Protein AF-B8GM78-F1 (afdb_monomer)

pLDDT: mean 81.54, std 16.14, range [20.66, 97.19]

Organism: Thioalkalivibrio sulfidiphilus (strain HL-EbGR7) (NCBI:txid396588)

Solvent-accessible surface area (backbone atoms only — not comparable to full-atom values): 23289 Å² total; per-residue (Å²): 136,86,72,59,73,59,55,60,40,28,54,51,24,25,51,48,14,24,54,49,11,25,42,33,56,34,31,63,69,36,72,43,54,26,54,45,33,38,76,78,68,68,39,57,59,59,41,52,28,52,50,49,24,26,32,53,29,24,50,53,53,48,53,35,43,76,69,72,62,51,51,58,71,76,54,80,70,64,8,22,26,25,58,45,43,55,56,23,52,53,44,28,53,53,9,21,60,42,27,48,26,33,82,63,40,25,39,24,38,31,28,29,29,37,45,51,25,46,41,13,47,53,16,22,23,52,14,26,36,55,36,39,76,53,35,68,62,52,34,44,50,32,46,66,40,49,78,45,70,64,41,30,47,34,60,74,70,73,41,65,53,63,77,57,48,49,57,52,28,49,53,47,47,54,54,48,53,52,34,50,78,69,51,60,71,65,74,90,76,83,57,85,82,56,42,57,47,52,58,40,21,54,53,51,30,50,48,33,51,52,36,26,68,61,58,28,36,51,57,64,60,54,61,46,33,21,16,51,26,35,43,59,43,37,77,78,42,47,68,60,49,72,70,30,67,48,36,72,36,66,71,40,76,49,57,36,67,86,45,99,56,73,44,49,20,45,29,23,60,65,92,34,50,45,45,39,41,18,50,33,22,54,51,14,17,21,50,16,6,26,54,45,22,53,76,70,69,64,50,48,83,48,78,83,58,64,69,67,54,48,53,34,8,25,53,11,10,21,40,28,19,24,21,31,57,68,25,64,41,48,70,56,28,43,51,63,37,32,51,32,65,39,47,66,36,48,40,77,51,91,80,89,81,86,91,90,87,90,88,87,85,87,87,82,91,81,90,89,89,90,79,87,69,53,80,49,95,60,37,43,41,42,79,44,54,70,46,52,56,65,52,49,46,54,53,52,52,49,52,44,68,74,42,42,67,44,19,49,71,68,67,28,37,42,37,37,34,32,55,46,71,64,50,68,49,54,40,41,58,54,38,42,78,71,57,28,42,59,49,80,44,84,47,100,85,36,36,39,36,39,37,37,34,54,127

Foldseek 3Di:
DDDPLLVLLQVLLLQLLLVLLQLCLQAVLFPLCCVCCCPPQVQNQSVLLLLLLLLLLLVLLVVCVVVVNQPPPPFAQFWFDFPLQVVLVVLLSLLCQLQLGFPLRLLLVVLLQFVSSVLLLVLLLQLLQVLLVCVVVLQQRRAQRTDGGFDFPCVVVVHDLCVPSVVVSVVSVVVSVVCVVVVSNDDDAPDPSHDRSNVSSVSLSVSQSSCCNSFVAGDFAQLVSLLVSQQVCCVPCVVVSVPGPQQVDWSDWDATSPHPDIFIHGSHNDCGPSVSNHVSSSVSSSNSSNVSSVVRVLRDNDDPDDPSSSVSSSNSSSSNNNSCVSFVGTCRRCSNGVVSSRRVHGDHDDDDDDDDDDDDDDDDDDDDDDDDFDDDQQETEAEQESPRPPVLQVVLVVVCVVCVVCQQVSSHKYKYHYQHSVCQRSNQVSVVVVQWHWDWDADSNHIIIIIHHDD

Structure (mmCIF, N/CA/C/O backbone):
data_AF-B8GM78-F1
#
_entry.id   AF-B8GM78-F1
#
loop_
_atom_site.group_PDB
_atom_site.id
_atom_site.type_symbol
_atom_site.label_atom_id
_atom_site.label_alt_id
_atom_site.label_comp_id
_atom_site.label_asym_id
_atom_site.label_entity_id
_atom_site.label_seq_id
_atom_site.pdbx_PDB_ins_code
_atom_site.Cartn_x
_atom_site.Cartn_y
_atom_site.Cartn_z
_atom_site.occupancy
_atom_site.B_iso_or_equiv
_atom_site.auth_seq_id
_atom_site.auth_comp_id
_atom_site.auth_asym_id
_atom_site.auth_atom_id
_atom_site.pdbx_PDB_model_num
ATOM 1 N N . MET A 1 1 ? 16.092 -29.035 -18.892 1.00 34.69 1 MET A N 1
ATOM 2 C CA . MET A 1 1 ? 14.655 -28.752 -18.696 1.00 34.69 1 MET A CA 1
ATOM 3 C C . MET A 1 1 ? 14.531 -27.246 -18.551 1.00 34.69 1 MET A C 1
ATOM 5 O O . MET A 1 1 ? 14.765 -26.731 -17.471 1.00 34.69 1 MET A O 1
ATOM 9 N N . GLY A 1 2 ? 14.360 -26.541 -19.673 1.00 44.31 2 GLY A N 1
ATOM 10 C CA . GLY A 1 2 ? 14.314 -25.080 -19.695 1.00 44.31 2 GLY A CA 1
ATOM 11 C C . GLY A 1 2 ? 12.908 -24.609 -19.368 1.00 44.31 2 GLY A C 1
ATOM 12 O O . GLY A 1 2 ? 12.060 -24.566 -20.255 1.00 44.31 2 GLY A O 1
ATOM 13 N N . GLU A 1 3 ? 12.642 -24.304 -18.101 1.00 55.88 3 GLU A N 1
ATOM 14 C CA . GLU A 1 3 ? 11.469 -23.499 -17.778 1.00 55.88 3 GLU A CA 1
ATOM 15 C C . GLU A 1 3 ? 11.684 -22.097 -18.354 1.00 55.88 3 GLU A C 1
ATOM 17 O O . GLU A 1 3 ? 12.747 -21.499 -18.181 1.00 55.88 3 GLU A O 1
ATOM 22 N N . SER A 1 4 ? 10.688 -21.581 -19.078 1.00 72.31 4 SER A N 1
ATOM 23 C CA . SER A 1 4 ? 10.696 -20.188 -19.531 1.00 72.31 4 SER A CA 1
ATOM 24 C C . SER A 1 4 ? 10.933 -19.281 -18.316 1.00 72.31 4 SER A C 1
ATOM 26 O O . SER A 1 4 ? 10.250 -19.486 -17.305 1.00 72.31 4 SER A O 1
ATOM 28 N N . PRO A 1 5 ? 11.835 -18.280 -18.384 1.00 75.88 5 PRO A N 1
ATOM 29 C CA . PRO A 1 5 ? 12.189 -17.442 -17.235 1.00 75.88 5 PRO A CA 1
ATOM 30 C C . PRO A 1 5 ? 10.976 -16.738 -16.607 1.00 75.88 5 PRO A C 1
ATOM 32 O O . PRO A 1 5 ? 10.961 -16.430 -15.417 1.00 75.88 5 PRO A O 1
ATOM 35 N N . TYR A 1 6 ? 9.912 -16.557 -17.387 1.00 83.38 6 TYR A N 1
ATOM 36 C CA . TYR A 1 6 ? 8.635 -16.023 -16.933 1.00 83.38 6 TYR A CA 1
ATOM 37 C C . TYR A 1 6 ? 7.890 -16.935 -15.949 1.00 83.38 6 TYR A C 1
ATOM 39 O O . TYR A 1 6 ? 7.186 -16.425 -15.085 1.00 83.38 6 TYR A O 1
ATOM 47 N N . THR A 1 7 ? 8.038 -18.260 -16.035 1.00 87.56 7 THR A N 1
ATOM 48 C CA . THR A 1 7 ? 7.315 -19.213 -15.170 1.00 87.56 7 THR A CA 1
ATOM 49 C C . THR A 1 7 ? 7.733 -19.046 -13.717 1.00 87.56 7 THR A C 1
ATOM 51 O O . THR A 1 7 ? 6.882 -18.863 -12.846 1.00 87.56 7 THR A O 1
ATOM 54 N N . LEU A 1 8 ? 9.046 -19.023 -13.470 1.00 88.25 8 LEU A N 1
ATOM 55 C CA . LEU A 1 8 ? 9.602 -18.806 -12.139 1.00 88.25 8 LEU A CA 1
ATOM 56 C C . LEU A 1 8 ? 9.163 -17.448 -11.580 1.00 88.25 8 LEU A C 1
ATOM 58 O O . LEU A 1 8 ? 8.665 -17.384 -10.461 1.00 88.25 8 LEU A O 1
ATOM 62 N N . ILE A 1 9 ? 9.256 -16.383 -12.387 1.00 89.25 9 ILE A N 1
ATOM 63 C CA . ILE A 1 9 ? 8.797 -15.039 -12.004 1.00 89.25 9 ILE A CA 1
ATOM 64 C C . ILE A 1 9 ? 7.323 -15.058 -11.593 1.00 89.25 9 ILE A C 1
ATOM 66 O O . ILE A 1 9 ? 6.982 -14.554 -10.527 1.00 89.25 9 ILE A O 1
ATOM 70 N N . ILE A 1 10 ? 6.453 -15.657 -12.407 1.00 92.44 10 ILE A N 1
ATOM 71 C CA . ILE A 1 10 ? 5.008 -15.693 -12.160 1.00 92.44 10 ILE A CA 1
ATOM 72 C C . ILE A 1 10 ? 4.699 -16.440 -10.861 1.00 92.44 10 ILE A C 1
ATOM 74 O O . ILE A 1 10 ? 3.950 -15.929 -10.025 1.00 92.44 10 ILE A O 1
ATOM 78 N N . VAL A 1 11 ? 5.281 -17.628 -10.672 1.00 93.56 11 VAL A N 1
ATOM 79 C CA . VAL A 1 11 ? 5.050 -18.457 -9.480 1.00 93.56 11 VAL A CA 1
ATOM 80 C C . VAL A 1 11 ? 5.570 -17.752 -8.232 1.00 93.56 11 VAL A C 1
ATOM 82 O O . VAL A 1 11 ? 4.841 -17.630 -7.247 1.00 93.56 11 VAL A O 1
ATOM 85 N N . THR A 1 12 ? 6.796 -17.229 -8.273 1.00 92.56 12 THR A N 1
ATOM 86 C CA . THR A 1 12 ? 7.387 -16.507 -7.145 1.00 92.56 12 THR A CA 1
ATOM 87 C C . THR A 1 12 ? 6.581 -15.254 -6.806 1.00 92.56 12 THR A C 1
ATOM 89 O O . THR A 1 12 ? 6.232 -15.064 -5.642 1.00 92.56 12 THR A O 1
ATOM 92 N N . SER A 1 13 ? 6.198 -14.442 -7.795 1.00 93.75 13 SER A N 1
ATOM 93 C CA . SER A 1 13 ? 5.347 -13.265 -7.585 1.00 93.75 13 SER A CA 1
ATOM 94 C C . SER A 1 13 ? 3.985 -13.618 -6.989 1.00 93.75 13 SER A C 1
ATOM 96 O O . SER A 1 13 ? 3.521 -12.927 -6.082 1.00 93.75 13 SER A O 1
ATOM 98 N N . ALA A 1 14 ? 3.349 -14.697 -7.456 1.00 96.00 14 ALA A N 1
ATOM 99 C CA . ALA A 1 14 ? 2.068 -15.157 -6.925 1.00 96.00 14 ALA A CA 1
ATOM 100 C C . ALA A 1 14 ? 2.178 -15.579 -5.454 1.00 96.00 14 ALA A C 1
ATOM 102 O O . ALA A 1 14 ? 1.364 -15.161 -4.627 1.00 96.00 14 ALA A O 1
ATOM 103 N N . VAL A 1 15 ? 3.205 -16.367 -5.113 1.00 96.44 15 VAL A N 1
ATOM 104 C CA . VAL A 1 15 ? 3.453 -16.829 -3.740 1.00 96.44 15 VAL A CA 1
ATOM 105 C C . VAL A 1 15 ? 3.772 -15.652 -2.823 1.00 96.44 15 VAL A C 1
ATOM 107 O O . VAL A 1 15 ? 3.171 -15.535 -1.753 1.00 96.44 15 VAL A O 1
ATOM 110 N N . ILE A 1 16 ? 4.659 -14.746 -3.249 1.00 95.94 16 ILE A N 1
ATOM 111 C CA . ILE A 1 16 ? 4.979 -13.544 -2.476 1.00 95.94 16 ILE A CA 1
ATOM 112 C C . ILE A 1 16 ? 3.717 -12.712 -2.252 1.00 95.94 16 ILE A C 1
ATOM 114 O O . ILE A 1 16 ? 3.461 -12.303 -1.122 1.00 95.94 16 ILE A O 1
ATOM 118 N N . GLY A 1 17 ? 2.897 -12.511 -3.287 1.00 96.00 17 GLY A N 1
ATOM 119 C CA . GLY A 1 17 ? 1.632 -11.792 -3.172 1.00 96.00 17 GLY A CA 1
ATOM 120 C C . GLY A 1 17 ? 0.673 -12.429 -2.179 1.00 96.00 17 GLY A C 1
ATOM 121 O O . GLY A 1 17 ? 0.129 -11.726 -1.331 1.00 96.00 17 GLY A O 1
ATOM 122 N N . LEU A 1 18 ? 0.506 -13.752 -2.232 1.00 97.19 18 LEU A N 1
ATOM 123 C CA . LEU A 1 18 ? -0.378 -14.494 -1.332 1.00 97.19 18 LEU A CA 1
ATOM 124 C C . LEU A 1 18 ? 0.039 -14.319 0.131 1.00 97.19 18 LEU A C 1
ATOM 126 O O . LEU A 1 18 ? -0.786 -13.952 0.972 1.00 97.19 18 LEU A O 1
ATOM 130 N N . VAL A 1 19 ? 1.324 -14.514 0.434 1.00 96.75 19 VAL A N 1
ATOM 131 C CA . VAL A 1 19 ? 1.848 -14.350 1.798 1.00 96.75 19 VAL A CA 1
ATOM 132 C C . VAL A 1 19 ? 1.760 -12.887 2.239 1.00 96.75 19 VAL A C 1
ATOM 134 O O . VAL A 1 19 ? 1.291 -12.601 3.342 1.00 96.75 19 VAL A O 1
ATOM 137 N N . ALA A 1 20 ? 2.147 -11.950 1.370 1.00 95.38 20 ALA A N 1
ATOM 138 C CA . ALA A 1 20 ? 2.092 -10.516 1.631 1.00 95.38 20 ALA A CA 1
ATOM 139 C C . ALA A 1 20 ? 0.663 -10.053 1.955 1.00 95.38 20 ALA A C 1
ATOM 141 O O . ALA A 1 20 ? 0.442 -9.422 2.987 1.00 95.38 20 ALA A O 1
ATOM 142 N N . GLY A 1 21 ? -0.320 -10.412 1.124 1.00 94.94 21 GLY A N 1
ATOM 143 C CA . GLY A 1 21 ? -1.729 -10.077 1.332 1.00 94.94 21 GLY A CA 1
ATOM 144 C C . GLY A 1 21 ? -2.296 -10.672 2.618 1.00 94.94 21 GLY A C 1
ATOM 145 O O . GLY A 1 21 ? -2.968 -9.972 3.380 1.00 94.94 21 GLY A O 1
ATOM 146 N N . PHE A 1 22 ? -1.968 -11.935 2.911 1.00 95.50 22 PHE A N 1
ATOM 147 C CA . PHE A 1 22 ? -2.401 -12.606 4.136 1.00 95.50 22 PHE A CA 1
ATOM 148 C C . PHE A 1 22 ? -1.883 -11.894 5.393 1.00 95.50 22 PHE A C 1
ATOM 150 O O . PHE A 1 22 ? -2.657 -11.597 6.311 1.00 95.50 22 PHE A O 1
ATOM 157 N N . VAL A 1 23 ? -0.581 -11.592 5.421 1.00 95.00 23 VAL A N 1
ATOM 158 C CA . VAL A 1 23 ? 0.096 -10.946 6.553 1.00 95.00 23 VAL A CA 1
ATOM 159 C C . VAL A 1 23 ? -0.364 -9.500 6.717 1.00 95.00 23 VAL A C 1
ATOM 161 O O . VAL A 1 23 ? -0.647 -9.088 7.843 1.00 95.00 23 VAL A O 1
ATOM 164 N N . MET A 1 24 ? -0.501 -8.738 5.627 1.00 92.94 24 MET A N 1
ATOM 165 C CA . MET A 1 24 ? -0.981 -7.351 5.678 1.00 92.94 24 MET A CA 1
ATOM 166 C C . MET A 1 24 ? -2.400 -7.259 6.226 1.00 92.94 24 MET A C 1
ATOM 168 O O . MET A 1 24 ? -2.649 -6.417 7.087 1.00 92.94 24 MET A O 1
ATOM 172 N N . HIS A 1 25 ? -3.299 -8.153 5.801 1.00 92.12 25 HIS A N 1
ATOM 173 C CA . HIS A 1 25 ? -4.644 -8.236 6.366 1.00 92.12 25 HIS A CA 1
ATOM 174 C C . HIS A 1 25 ? -4.598 -8.569 7.868 1.00 92.12 25 HIS A C 1
ATOM 176 O O . HIS A 1 25 ? -5.208 -7.879 8.678 1.00 92.12 25 HIS A O 1
ATOM 182 N N . ARG A 1 26 ? -3.807 -9.574 8.283 1.00 90.50 26 ARG A N 1
ATOM 183 C CA . ARG A 1 26 ? -3.721 -9.992 9.698 1.00 90.50 26 ARG A CA 1
ATOM 184 C C . ARG A 1 26 ? -2.990 -9.027 10.625 1.00 90.50 26 ARG A C 1
ATOM 186 O O . ARG A 1 26 ? -3.126 -9.171 11.842 1.00 90.50 26 ARG A O 1
ATOM 193 N N . SER A 1 27 ? -2.254 -8.055 10.112 1.00 89.38 27 SER A N 1
ATOM 194 C CA . SER A 1 27 ? -1.525 -7.064 10.917 1.00 89.38 27 SER A CA 1
ATOM 195 C C . SER A 1 27 ? -2.021 -5.629 10.722 1.00 89.38 27 SER A C 1
ATOM 197 O O . SER A 1 27 ? -1.499 -4.724 11.365 1.00 89.38 27 SER A O 1
ATOM 199 N N . ASP A 1 28 ? -3.028 -5.416 9.865 1.00 86.56 28 ASP A N 1
ATOM 200 C CA . ASP A 1 28 ? -3.489 -4.095 9.419 1.00 86.56 28 ASP A CA 1
ATOM 201 C C . ASP A 1 28 ? -2.343 -3.199 8.927 1.00 86.56 28 ASP A C 1
ATOM 203 O O . ASP A 1 28 ? -2.339 -1.985 9.158 1.00 86.56 28 ASP A O 1
ATOM 207 N N . PHE A 1 29 ? -1.351 -3.793 8.255 1.00 87.94 29 PHE A N 1
ATOM 208 C CA . PHE A 1 29 ? -0.128 -3.104 7.846 1.00 87.94 29 PHE A CA 1
ATOM 209 C C . PHE A 1 29 ? -0.420 -2.098 6.724 1.00 87.94 29 PHE A C 1
ATOM 211 O O . PHE A 1 29 ? -0.307 -2.382 5.532 1.00 87.94 29 PHE A O 1
ATOM 218 N N . CYS A 1 30 ? -0.853 -0.899 7.112 1.00 87.06 30 CYS A N 1
ATOM 219 C CA . CYS A 1 30 ? -1.322 0.141 6.210 1.00 87.06 30 CYS A CA 1
ATOM 220 C C . CYS A 1 30 ? -0.469 1.399 6.338 1.00 87.06 30 CYS A C 1
ATOM 222 O O . CYS A 1 30 ? -0.486 2.076 7.365 1.00 87.06 30 CYS A O 1
ATOM 224 N N . VAL A 1 31 ? 0.201 1.773 5.250 1.00 86.56 31 VAL A N 1
ATOM 225 C CA . VAL A 1 31 ? 1.035 2.982 5.216 1.00 86.56 31 VAL A CA 1
ATOM 226 C C . VAL A 1 31 ? 0.207 4.254 5.422 1.00 86.56 31 VAL A C 1
ATOM 228 O O . VAL A 1 31 ? 0.633 5.160 6.131 1.00 86.56 31 VAL A O 1
ATOM 231 N N . THR A 1 32 ? -1.015 4.310 4.888 1.00 84.25 32 THR A N 1
ATOM 232 C CA . THR A 1 32 ? -1.919 5.447 5.131 1.00 84.25 32 THR A CA 1
ATOM 233 C C . THR A 1 32 ? -2.248 5.596 6.613 1.00 84.25 32 THR A C 1
ATOM 235 O O . THR A 1 32 ? -2.265 6.714 7.116 1.00 84.25 32 THR A O 1
ATOM 238 N N . ALA A 1 33 ? -2.461 4.482 7.324 1.00 82.12 33 ALA A N 1
ATOM 239 C CA . ALA A 1 33 ? -2.701 4.513 8.763 1.00 82.12 33 ALA A CA 1
ATOM 240 C C . ALA A 1 33 ? -1.470 5.022 9.524 1.00 82.12 33 ALA A C 1
ATOM 242 O O . ALA A 1 33 ? -1.618 5.869 10.392 1.00 82.12 33 ALA A O 1
ATOM 243 N N . MET A 1 34 ? -0.259 4.602 9.136 1.00 87.62 34 MET A N 1
ATOM 244 C CA . MET A 1 34 ? 0.994 5.058 9.761 1.00 87.62 34 MET A CA 1
ATOM 245 C C . MET A 1 34 ? 1.139 6.584 9.750 1.00 87.62 34 MET A C 1
ATOM 247 O O . MET A 1 34 ? 1.439 7.178 10.784 1.00 87.62 34 MET A O 1
ATOM 251 N N . PHE A 1 35 ? 0.918 7.221 8.596 1.00 84.12 35 PHE A N 1
ATOM 252 C CA . PHE A 1 35 ? 1.033 8.677 8.477 1.00 84.12 35 PHE A CA 1
ATOM 253 C C . PHE A 1 35 ? -0.163 9.406 9.090 1.00 84.12 35 PHE A C 1
ATOM 255 O O . PHE A 1 35 ? 0.023 10.395 9.796 1.00 84.12 35 PHE A O 1
ATOM 262 N N . ARG A 1 36 ? -1.387 8.909 8.882 1.00 82.25 36 ARG A N 1
ATOM 263 C CA . ARG A 1 36 ? -2.587 9.471 9.513 1.00 82.25 36 ARG A CA 1
ATOM 264 C C . ARG A 1 36 ? -2.452 9.482 11.034 1.00 82.25 36 ARG A C 1
ATOM 266 O O . ARG A 1 36 ? -2.683 10.518 11.643 1.00 82.25 36 ARG A O 1
ATOM 273 N N . ASP A 1 37 ? -2.095 8.355 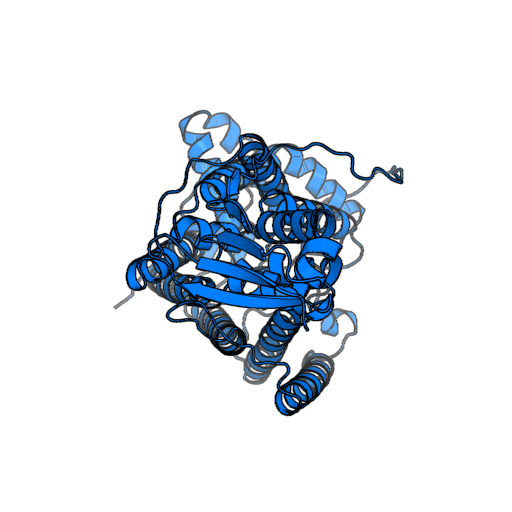11.641 1.00 81.94 37 ASP A N 1
ATOM 274 C CA . ASP A 1 37 ? -2.033 8.211 13.098 1.00 81.94 37 ASP A CA 1
ATOM 275 C C . ASP A 1 37 ? -0.938 9.104 13.698 1.00 81.94 37 ASP A C 1
ATOM 277 O O . ASP A 1 37 ? -1.138 9.688 14.765 1.00 81.94 37 ASP A O 1
ATOM 281 N N . LEU A 1 38 ? 0.169 9.304 12.972 1.00 85.19 38 LEU A N 1
ATOM 282 C CA . LEU A 1 38 ? 1.215 10.257 13.336 1.00 85.19 38 LEU A CA 1
ATOM 283 C C . LEU A 1 38 ? 0.704 11.707 13.347 1.00 85.19 38 LEU A C 1
ATOM 285 O O . LEU A 1 38 ? 0.937 12.414 14.323 1.00 85.19 38 LEU A O 1
ATOM 289 N N . PHE A 1 39 ? 0.032 12.157 12.285 1.00 81.56 39 PHE A N 1
ATOM 290 C CA . PHE A 1 39 ? -0.371 13.563 12.151 1.00 81.56 39 PHE A CA 1
ATOM 291 C C . PHE A 1 39 ? -1.659 13.909 12.907 1.00 81.56 39 PHE A C 1
ATOM 293 O O . PHE A 1 39 ? -1.767 15.003 13.451 1.00 81.56 39 PHE A O 1
ATOM 300 N N . LEU A 1 40 ? -2.630 12.994 12.954 1.00 76.44 40 LEU A N 1
ATOM 301 C CA . LEU A 1 40 ? -3.958 13.244 13.521 1.00 76.44 40 LEU A CA 1
ATOM 302 C C . LEU A 1 40 ? -4.044 12.908 15.017 1.00 76.44 40 LEU A C 1
ATOM 304 O O . LEU A 1 40 ? -4.724 13.608 15.758 1.00 76.44 40 LEU A O 1
ATOM 308 N N . VAL A 1 41 ? -3.373 11.840 15.465 1.00 76.69 41 VAL A N 1
ATOM 309 C CA . VAL A 1 41 ? -3.503 11.289 16.837 1.00 76.69 41 VAL A CA 1
ATOM 310 C C . VAL A 1 41 ? -2.169 11.326 17.602 1.00 76.69 41 VAL A C 1
ATOM 312 O O . VAL A 1 41 ? -2.099 10.959 18.783 1.00 76.69 41 VAL A O 1
ATOM 315 N N . ASN A 1 42 ? -1.084 11.753 16.941 1.00 82.75 42 ASN A N 1
ATOM 316 C CA . ASN A 1 42 ? 0.289 11.684 17.448 1.00 82.75 42 ASN A CA 1
ATOM 317 C C . ASN A 1 42 ? 0.616 10.288 18.008 1.00 82.75 42 ASN A C 1
ATOM 319 O O . ASN A 1 42 ? 1.158 10.122 19.106 1.00 82.75 42 ASN A O 1
ATOM 323 N N . ASP A 1 43 ? 0.207 9.253 17.278 1.00 82.69 43 ASP A N 1
ATOM 324 C CA . ASP A 1 43 ? 0.503 7.866 17.590 1.00 82.69 43 ASP A CA 1
ATOM 325 C C . ASP A 1 43 ? 1.576 7.320 16.645 1.00 82.69 43 ASP A C 1
ATOM 327 O O . ASP A 1 43 ? 1.416 7.254 15.430 1.00 82.69 43 ASP A O 1
ATOM 331 N N . ARG A 1 44 ? 2.707 6.926 17.233 1.00 88.88 44 ARG A N 1
ATOM 332 C CA . ARG A 1 44 ? 3.914 6.508 16.513 1.00 88.88 44 ARG A CA 1
ATOM 333 C C . ARG A 1 44 ? 4.050 4.992 16.416 1.00 88.88 44 ARG A C 1
ATOM 335 O O . ARG A 1 44 ? 5.066 4.515 15.921 1.00 88.88 44 ARG A O 1
ATOM 342 N N . PHE A 1 45 ? 3.080 4.224 16.912 1.00 88.94 45 PHE A N 1
ATOM 343 C CA . PHE A 1 45 ? 3.189 2.768 16.983 1.00 88.94 45 PHE A CA 1
ATOM 344 C C . PHE A 1 45 ? 3.397 2.121 15.610 1.00 88.94 45 PHE A C 1
ATOM 346 O O . PHE A 1 45 ? 4.407 1.451 15.414 1.00 88.94 45 PHE A O 1
ATOM 353 N N . LEU A 1 46 ? 2.512 2.373 14.638 1.00 87.81 46 LEU A N 1
ATOM 354 C CA . LEU A 1 46 ? 2.652 1.804 13.291 1.00 87.81 46 LEU A CA 1
ATOM 355 C C . LEU A 1 46 ? 3.873 2.373 12.549 1.00 87.81 46 LEU A C 1
ATOM 357 O O . LEU A 1 46 ? 4.521 1.652 11.793 1.00 87.81 46 LEU A O 1
ATOM 361 N N . LEU A 1 47 ? 4.240 3.634 12.809 1.00 90.25 47 LEU A N 1
ATOM 362 C CA . LEU A 1 47 ? 5.442 4.249 12.238 1.00 90.25 47 LEU A CA 1
ATOM 363 C C . LEU A 1 47 ? 6.722 3.517 12.671 1.00 90.25 47 LEU A C 1
ATOM 365 O O . LEU A 1 47 ? 7.600 3.292 11.845 1.00 90.25 47 LEU A O 1
ATOM 369 N N . ARG A 1 48 ? 6.825 3.081 13.935 1.00 92.50 48 ARG A N 1
ATOM 370 C CA . ARG A 1 48 ? 7.967 2.271 14.408 1.00 92.50 48 ARG A CA 1
ATOM 371 C C . ARG A 1 48 ? 8.095 0.956 13.634 1.00 92.50 48 ARG A C 1
ATOM 373 O O . ARG A 1 48 ? 9.210 0.502 13.405 1.00 92.50 48 ARG A O 1
ATOM 380 N N . MET A 1 49 ? 6.980 0.375 13.191 1.00 92.88 49 MET A N 1
ATOM 381 C CA . MET A 1 49 ? 6.976 -0.860 12.394 1.00 92.88 49 MET A CA 1
ATOM 382 C C . MET A 1 49 ? 7.455 -0.619 10.968 1.00 92.88 49 MET A C 1
ATOM 384 O O . MET A 1 49 ? 8.162 -1.453 10.411 1.00 92.88 49 MET A O 1
ATOM 388 N N . LEU A 1 50 ? 7.125 0.543 10.397 1.00 91.44 50 LEU A N 1
ATOM 389 C CA . LEU A 1 50 ? 7.703 0.982 9.130 1.00 91.44 50 LEU A CA 1
ATOM 390 C C . LEU A 1 50 ? 9.215 1.195 9.257 1.00 91.44 50 LEU A C 1
ATOM 392 O O . LEU A 1 50 ? 9.961 0.743 8.399 1.00 91.44 50 LEU A O 1
ATOM 396 N N . VAL A 1 51 ? 9.677 1.827 10.342 1.00 92.88 51 VAL A N 1
ATOM 397 C CA . VAL A 1 51 ? 11.116 1.993 10.610 1.00 92.88 51 VAL A CA 1
ATOM 398 C C . VAL A 1 51 ? 11.804 0.634 10.750 1.00 92.88 51 VAL A C 1
ATOM 400 O O . VAL A 1 51 ? 12.863 0.440 10.166 1.00 92.88 51 VAL A O 1
ATOM 403 N N . LEU A 1 52 ? 11.193 -0.328 11.451 1.00 93.88 52 LEU A N 1
ATOM 404 C CA . LEU A 1 52 ? 11.708 -1.698 11.550 1.00 93.88 52 LEU A CA 1
ATOM 405 C C . LEU A 1 52 ? 11.846 -2.358 10.174 1.00 93.88 52 LEU A C 1
ATOM 407 O O . LEU A 1 52 ? 12.909 -2.885 9.859 1.00 93.88 52 LEU A O 1
ATOM 411 N N . LEU A 1 53 ? 10.802 -2.289 9.346 1.00 94.00 53 LEU A N 1
ATOM 412 C CA . LEU A 1 53 ? 10.818 -2.807 7.979 1.00 94.00 53 LEU A CA 1
ATOM 413 C C . LEU A 1 53 ? 11.964 -2.198 7.155 1.00 94.00 53 LEU A C 1
ATOM 415 O O . LEU A 1 53 ? 12.706 -2.928 6.498 1.00 94.00 53 LEU A O 1
ATOM 419 N N . VAL A 1 54 ? 12.120 -0.871 7.213 1.00 92.62 54 VAL A N 1
ATOM 420 C CA . VAL A 1 54 ? 13.167 -0.136 6.490 1.00 92.62 54 VAL A CA 1
ATOM 421 C C . VAL A 1 54 ? 14.552 -0.553 6.973 1.00 92.62 54 VAL A C 1
ATOM 423 O O . VAL A 1 54 ? 15.375 -0.939 6.154 1.00 92.62 54 VAL A O 1
ATOM 426 N N . VAL A 1 55 ? 14.805 -0.535 8.284 1.00 93.94 55 VAL A N 1
ATOM 427 C CA . VAL A 1 55 ? 16.118 -0.863 8.868 1.00 93.94 55 VAL A CA 1
ATOM 428 C C . VAL A 1 55 ? 16.532 -2.297 8.541 1.00 93.94 55 VAL A C 1
ATOM 430 O O . VAL A 1 55 ? 17.677 -2.538 8.165 1.00 93.94 55 VAL A O 1
ATOM 433 N N . VAL A 1 56 ? 15.607 -3.255 8.634 1.00 93.69 56 VAL A N 1
ATOM 434 C CA . VAL A 1 56 ? 15.891 -4.656 8.289 1.00 93.69 56 VAL A CA 1
ATOM 435 C C . VAL A 1 56 ? 16.186 -4.798 6.796 1.00 93.69 56 VAL A C 1
ATOM 437 O O . VAL A 1 56 ? 17.139 -5.482 6.429 1.00 93.69 56 VAL A O 1
ATOM 440 N N . SER A 1 57 ? 15.438 -4.099 5.940 1.00 92.00 57 SER A N 1
ATOM 441 C CA . SER A 1 57 ? 15.684 -4.093 4.492 1.00 92.00 57 SER A CA 1
ATOM 442 C C . SER A 1 57 ? 17.017 -3.417 4.136 1.00 92.00 57 SER A C 1
ATOM 444 O O . SER A 1 57 ? 17.723 -3.907 3.260 1.00 92.00 57 SER A O 1
ATOM 446 N N . MET A 1 58 ? 17.409 -2.348 4.847 1.00 91.06 58 MET A N 1
ATOM 447 C CA . MET A 1 58 ? 18.714 -1.682 4.691 1.00 91.06 58 MET A CA 1
ATOM 448 C C . MET A 1 58 ? 19.857 -2.663 4.942 1.00 91.06 58 MET A C 1
ATOM 450 O O . MET A 1 58 ? 20.749 -2.796 4.107 1.00 91.06 58 MET A O 1
ATOM 454 N N . PHE A 1 59 ? 19.811 -3.382 6.069 1.00 90.94 59 PHE A N 1
ATOM 455 C CA . PHE A 1 59 ? 20.809 -4.405 6.382 1.00 90.94 59 PHE A CA 1
ATOM 456 C C . PHE A 1 59 ? 20.813 -5.529 5.348 1.00 90.94 59 PHE A C 1
ATOM 458 O O . PHE A 1 59 ? 21.879 -5.924 4.883 1.00 90.94 59 PHE A O 1
ATOM 465 N N . ALA A 1 60 ? 19.639 -6.032 4.968 1.00 89.81 60 ALA A N 1
ATOM 466 C CA . ALA A 1 60 ? 19.527 -7.151 4.044 1.00 89.81 60 ALA A CA 1
ATOM 467 C C . ALA A 1 60 ? 20.087 -6.817 2.648 1.00 89.81 60 ALA A C 1
ATOM 469 O O . ALA A 1 60 ? 20.888 -7.583 2.110 1.00 89.81 60 ALA A O 1
ATOM 470 N N . PHE A 1 61 ? 19.727 -5.660 2.083 1.00 88.00 61 PHE A N 1
ATOM 471 C CA . PHE A 1 61 ? 20.239 -5.233 0.779 1.00 88.00 61 PHE A CA 1
ATOM 472 C C . PHE A 1 61 ? 21.724 -4.869 0.820 1.00 88.00 61 PHE A C 1
ATOM 474 O O . PHE A 1 61 ? 22.446 -5.191 -0.121 1.00 88.00 61 PHE A O 1
ATOM 481 N N . GLU A 1 62 ? 22.211 -4.251 1.899 1.00 87.31 62 GLU A N 1
ATOM 482 C CA . GLU A 1 62 ? 23.635 -3.922 2.021 1.00 87.31 62 GLU A CA 1
ATOM 483 C C . GLU A 1 62 ? 24.502 -5.178 2.176 1.00 87.31 62 GLU A C 1
ATOM 485 O O . GLU A 1 62 ? 25.543 -5.283 1.532 1.00 87.31 62 GLU A O 1
ATOM 490 N N . LEU A 1 63 ? 24.056 -6.176 2.948 1.00 87.69 63 LEU A N 1
ATOM 491 C CA . LEU A 1 63 ? 24.738 -7.471 3.034 1.00 87.69 63 LEU A CA 1
ATOM 492 C C . LEU A 1 63 ? 24.771 -8.181 1.675 1.00 87.69 63 LEU A C 1
ATOM 494 O O . LEU A 1 63 ? 25.820 -8.684 1.271 1.00 87.69 63 LEU A O 1
ATOM 498 N N . ALA A 1 64 ? 23.659 -8.168 0.935 1.00 85.44 64 ALA A N 1
ATOM 499 C CA . ALA A 1 64 ? 23.610 -8.709 -0.422 1.00 85.44 64 ALA A CA 1
ATOM 500 C C . ALA A 1 64 ? 24.552 -7.961 -1.386 1.00 85.44 64 ALA A C 1
ATOM 502 O O . ALA A 1 64 ? 25.184 -8.578 -2.249 1.00 85.44 64 ALA A O 1
ATOM 503 N N . ARG A 1 65 ? 24.697 -6.638 -1.221 1.00 84.88 65 ARG A N 1
ATOM 504 C CA . ARG A 1 65 ? 25.628 -5.802 -1.996 1.00 84.88 65 ARG A CA 1
ATOM 505 C C . ARG A 1 65 ? 27.080 -6.156 -1.708 1.00 84.88 65 ARG A C 1
ATOM 507 O O . ARG A 1 65 ? 27.847 -6.355 -2.645 1.00 84.88 65 ARG A O 1
ATOM 514 N N . LEU A 1 66 ? 27.449 -6.257 -0.431 1.00 84.50 66 LEU A N 1
ATOM 515 C CA . LEU A 1 66 ? 28.801 -6.632 -0.004 1.00 84.50 66 LEU A CA 1
ATOM 516 C C . LEU A 1 66 ? 29.164 -8.059 -0.432 1.00 84.50 66 LEU A C 1
ATOM 518 O O . LEU A 1 66 ? 30.318 -8.322 -0.753 1.00 84.50 66 LEU A O 1
ATOM 522 N N . GLY A 1 67 ? 28.178 -8.956 -0.506 1.00 81.69 67 GLY A N 1
ATOM 523 C CA . GLY A 1 67 ? 28.341 -10.302 -1.056 1.00 81.69 67 GLY A CA 1
ATOM 524 C C . GLY A 1 67 ? 28.512 -10.363 -2.580 1.00 81.69 67 GLY A C 1
ATOM 525 O O . GLY A 1 67 ? 28.627 -11.461 -3.115 1.00 81.69 67 GLY A O 1
ATOM 526 N N . GLY A 1 68 ? 28.490 -9.225 -3.288 1.00 76.69 68 GLY A N 1
ATOM 527 C CA . GLY A 1 68 ? 28.586 -9.155 -4.751 1.00 76.69 68 GLY A CA 1
ATOM 528 C C . GLY A 1 68 ? 27.341 -9.655 -5.492 1.00 76.69 68 GLY A C 1
ATOM 529 O O . GLY A 1 68 ? 27.373 -9.803 -6.708 1.00 76.69 68 GLY A O 1
ATOM 530 N N . GLN A 1 69 ? 26.248 -9.922 -4.773 1.00 70.44 69 GLN A N 1
ATOM 531 C CA . GLN A 1 69 ? 25.041 -10.550 -5.317 1.00 70.44 69 GLN A CA 1
ATOM 532 C C . GLN A 1 69 ? 24.004 -9.519 -5.772 1.00 70.44 69 GLN A C 1
ATOM 534 O O . GLN A 1 69 ? 23.148 -9.850 -6.585 1.00 70.44 69 GLN A O 1
ATOM 539 N N . LEU A 1 70 ? 24.091 -8.269 -5.292 1.00 66.75 70 LEU A N 1
ATOM 540 C CA . LEU A 1 70 ? 23.169 -7.175 -5.621 1.00 66.75 70 LEU A CA 1
ATOM 541 C C . LEU A 1 70 ? 23.368 -6.642 -7.050 1.00 66.75 70 LEU A C 1
ATOM 543 O O . LEU A 1 70 ? 23.904 -5.555 -7.253 1.00 66.75 70 LEU A O 1
ATOM 547 N N . THR A 1 71 ? 22.930 -7.417 -8.045 1.00 63.19 71 THR A N 1
ATOM 548 C CA . THR A 1 71 ? 22.899 -7.024 -9.461 1.00 63.19 71 THR A CA 1
ATOM 549 C C . THR A 1 71 ? 21.488 -7.231 -10.028 1.00 63.19 71 THR A C 1
ATOM 551 O O . THR A 1 71 ? 20.926 -8.310 -9.850 1.00 63.19 71 THR A O 1
ATOM 554 N N . PRO A 1 72 ? 20.869 -6.223 -10.674 1.00 61.66 72 PRO A N 1
ATOM 555 C CA . PRO A 1 72 ? 21.345 -4.851 -10.900 1.00 61.66 72 PRO A CA 1
ATOM 556 C C . PRO A 1 72 ? 21.318 -3.955 -9.639 1.00 61.66 72 PRO A C 1
ATOM 558 O O . PRO A 1 72 ? 20.392 -4.020 -8.830 1.00 61.66 72 PRO A O 1
ATOM 561 N N . TYR A 1 73 ? 22.325 -3.081 -9.506 1.00 65.00 73 TYR A N 1
ATOM 562 C CA . TYR A 1 73 ? 22.359 -1.979 -8.538 1.00 65.00 73 TYR A CA 1
ATOM 563 C C . TYR A 1 73 ? 22.829 -0.689 -9.235 1.00 65.00 73 TYR A C 1
ATOM 565 O O . TYR A 1 73 ? 23.890 -0.698 -9.863 1.00 65.00 73 TYR A O 1
ATOM 573 N N . PRO A 1 74 ? 22.096 0.428 -9.117 1.00 67.00 74 PRO A N 1
ATOM 574 C CA . PRO A 1 74 ? 20.874 0.593 -8.335 1.00 67.00 74 PRO A CA 1
ATOM 575 C C . PRO A 1 74 ? 19.669 -0.093 -9.023 1.00 67.00 74 PRO A C 1
ATOM 577 O O . PRO A 1 74 ? 19.788 -0.548 -10.161 1.00 67.00 74 PRO A O 1
ATOM 580 N N . PHE A 1 75 ? 18.544 -0.266 -8.317 1.00 69.19 75 PHE A N 1
ATOM 581 C CA . PHE A 1 75 ? 17.416 -1.039 -8.858 1.00 69.19 75 PHE A CA 1
ATOM 582 C C . PHE A 1 75 ? 16.871 -0.430 -10.169 1.00 69.19 75 PHE A C 1
ATOM 584 O O . PHE A 1 75 ? 16.895 0.795 -10.331 1.00 69.19 75 PHE A O 1
ATOM 591 N N . PRO A 1 76 ? 16.351 -1.250 -11.106 1.00 56.28 76 PRO A N 1
ATOM 592 C CA . PRO A 1 76 ? 15.681 -0.751 -12.308 1.00 56.28 76 PRO A CA 1
ATOM 593 C C . PRO A 1 76 ? 14.484 0.123 -11.914 1.00 56.28 76 PRO A C 1
ATOM 595 O O . PRO A 1 76 ? 13.929 -0.094 -10.849 1.00 56.28 76 PRO A O 1
ATOM 598 N N . LEU A 1 77 ? 14.051 1.064 -12.763 1.00 62.41 77 LEU A N 1
ATOM 599 C CA . LEU A 1 77 ? 12.926 1.994 -12.509 1.00 62.41 77 LEU A CA 1
ATOM 600 C C . LEU A 1 77 ? 13.179 3.115 -11.479 1.00 62.41 77 LEU A C 1
ATOM 602 O O . LEU A 1 77 ? 12.250 3.846 -11.141 1.00 62.41 77 LEU A O 1
ATOM 606 N N . LEU A 1 78 ? 14.419 3.330 -11.032 1.00 64.62 78 LEU A N 1
ATOM 607 C CA . LEU A 1 78 ? 14.780 4.584 -10.362 1.00 64.62 78 LEU A CA 1
ATOM 608 C C . LEU A 1 78 ? 14.834 5.730 -11.378 1.00 64.62 78 LEU A C 1
ATOM 610 O O . LEU A 1 78 ? 15.276 5.551 -12.512 1.00 64.62 78 LEU A O 1
ATOM 614 N N . GLY A 1 79 ? 14.424 6.927 -10.973 1.00 62.22 79 GLY A N 1
ATOM 615 C CA . GLY A 1 79 ? 14.488 8.106 -11.839 1.00 62.22 79 GLY A CA 1
ATOM 616 C C . GLY A 1 79 ? 15.045 9.349 -11.139 1.00 62.22 79 GLY A C 1
ATOM 617 O O . GLY A 1 79 ? 15.293 9.314 -9.951 1.00 62.22 79 GLY A O 1
ATOM 618 N N . PRO A 1 80 ? 15.293 10.458 -11.840 1.00 63.12 80 PRO A N 1
ATOM 619 C CA . PRO A 1 80 ? 15.842 11.672 -11.253 1.00 63.12 80 PRO A CA 1
ATOM 620 C C . PRO A 1 80 ? 14.919 12.399 -10.266 1.00 63.12 80 PRO A C 1
ATOM 622 O O . PRO A 1 80 ? 13.696 12.255 -10.275 1.00 63.12 80 PRO A O 1
ATOM 625 N N . ALA A 1 81 ? 15.544 13.239 -9.438 1.00 69.94 81 ALA A N 1
ATOM 626 C CA . ALA A 1 81 ? 14.859 14.163 -8.541 1.00 69.94 81 ALA A CA 1
ATOM 627 C C . ALA A 1 81 ? 14.316 15.345 -9.316 1.00 69.94 81 ALA A C 1
ATOM 629 O O . ALA A 1 81 ? 15.087 16.019 -9.997 1.00 69.94 81 ALA A O 1
ATOM 630 N N . SER A 1 82 ? 13.031 15.652 -9.163 1.00 76.12 82 SER A N 1
ATOM 631 C CA . SER A 1 82 ? 12.443 16.852 -9.753 1.00 76.12 82 SER A CA 1
ATOM 632 C C . SER A 1 82 ? 11.474 17.537 -8.799 1.00 76.12 82 SER A C 1
ATOM 634 O O . SER A 1 82 ? 10.950 16.918 -7.870 1.00 76.12 82 SER A O 1
ATOM 636 N N . LEU A 1 83 ? 11.178 18.811 -9.053 1.00 79.81 83 LEU A N 1
ATOM 637 C CA . LEU A 1 83 ? 10.126 19.513 -8.313 1.00 79.81 83 LEU A CA 1
ATOM 638 C C . LEU A 1 83 ? 8.754 18.850 -8.525 1.00 79.81 83 LEU A C 1
ATOM 640 O O . LEU A 1 83 ? 7.922 18.830 -7.617 1.00 79.81 83 LEU A O 1
ATOM 644 N N . THR A 1 84 ? 8.538 18.230 -9.690 1.00 80.56 84 THR A N 1
ATOM 645 C CA . THR A 1 84 ? 7.314 17.460 -9.952 1.00 80.56 84 THR A CA 1
ATOM 646 C C . THR A 1 84 ? 7.161 16.254 -9.032 1.00 80.56 84 THR A C 1
ATOM 648 O O . THR A 1 84 ? 6.033 15.899 -8.695 1.00 80.56 84 THR A O 1
ATOM 651 N N . THR A 1 85 ? 8.266 15.683 -8.538 1.00 78.56 85 THR A N 1
ATOM 652 C CA . THR A 1 85 ? 8.242 14.590 -7.558 1.00 78.56 85 THR A CA 1
ATOM 653 C C . THR A 1 85 ? 7.609 15.043 -6.240 1.00 78.56 85 THR A C 1
ATOM 655 O O . THR A 1 85 ? 6.822 14.304 -5.649 1.00 78.56 85 THR A O 1
ATOM 658 N N . LEU A 1 86 ? 7.882 16.279 -5.805 1.00 83.06 86 LEU A N 1
ATOM 659 C CA . LEU A 1 86 ? 7.268 16.856 -4.606 1.00 83.06 86 LEU A CA 1
ATOM 660 C C . LEU A 1 86 ? 5.762 17.065 -4.802 1.00 83.06 86 LEU A C 1
ATOM 662 O O . LEU A 1 86 ? 4.967 16.638 -3.965 1.00 83.06 86 LEU A O 1
ATOM 666 N N . VAL A 1 87 ? 5.368 17.672 -5.926 1.00 87.38 87 VAL A N 1
ATOM 667 C CA . VAL A 1 87 ? 3.952 17.911 -6.259 1.00 87.38 87 VAL A CA 1
ATOM 668 C C . VAL A 1 87 ? 3.187 16.589 -6.343 1.00 87.38 87 VAL A C 1
ATOM 670 O O . VAL A 1 87 ? 2.135 16.439 -5.724 1.00 87.38 87 VAL A O 1
ATOM 673 N N . ALA A 1 88 ? 3.739 15.597 -7.040 1.00 86.31 88 ALA A N 1
ATOM 674 C CA . ALA A 1 88 ? 3.155 14.267 -7.139 1.00 86.31 88 ALA A CA 1
ATOM 675 C C . ALA A 1 88 ? 3.051 13.579 -5.770 1.00 86.31 88 ALA A C 1
ATOM 677 O O . ALA A 1 88 ? 2.021 12.976 -5.485 1.00 86.31 88 ALA A O 1
ATOM 678 N N . GLY A 1 89 ? 4.057 13.709 -4.898 1.00 85.31 89 GLY A N 1
ATOM 679 C CA . GLY A 1 89 ? 4.016 13.177 -3.533 1.00 85.31 89 GLY A CA 1
ATOM 680 C C . GLY A 1 89 ? 2.889 13.780 -2.687 1.00 85.31 89 GLY A C 1
ATOM 681 O O . GLY A 1 89 ? 2.190 13.052 -1.979 1.00 85.31 89 GLY A O 1
ATOM 682 N N . VAL A 1 90 ? 2.651 15.090 -2.809 1.00 87.06 90 VAL A N 1
ATOM 683 C CA . VAL A 1 90 ? 1.526 15.771 -2.144 1.00 87.06 90 VAL A CA 1
ATOM 684 C C . VAL A 1 90 ? 0.185 15.267 -2.683 1.00 87.06 90 VAL A C 1
ATOM 686 O O . VAL A 1 90 ? -0.680 14.874 -1.897 1.00 87.06 90 VAL A O 1
ATOM 689 N N . LEU A 1 91 ? 0.018 15.209 -4.009 1.00 90.19 91 LEU A N 1
ATOM 690 C CA . LEU A 1 91 ? -1.202 14.692 -4.641 1.00 90.19 91 LEU A CA 1
ATOM 691 C C . LEU A 1 91 ? -1.456 13.224 -4.271 1.00 90.19 91 LEU A C 1
ATOM 693 O O . LEU A 1 91 ? -2.588 12.849 -3.966 1.00 90.19 91 LEU A O 1
ATOM 697 N N . PHE A 1 92 ? -0.401 12.410 -4.216 1.00 89.00 92 PHE A N 1
ATOM 698 C CA . PHE A 1 92 ? -0.460 11.020 -3.776 1.00 89.00 92 PHE A CA 1
ATOM 699 C C . PHE A 1 92 ? -0.934 10.923 -2.319 1.00 89.00 92 PHE A C 1
ATOM 701 O O . PHE A 1 92 ? -1.812 10.118 -2.009 1.00 89.00 92 PHE A O 1
ATOM 708 N N . GLY A 1 93 ? -0.416 11.776 -1.429 1.00 86.88 93 GLY A N 1
ATOM 709 C CA . GLY A 1 93 ? -0.855 11.886 -0.035 1.00 86.88 93 GLY A CA 1
ATOM 710 C C . GLY A 1 93 ? -2.340 12.226 0.110 1.00 86.88 93 GLY A C 1
ATOM 711 O O . GLY A 1 93 ? -3.058 11.539 0.838 1.00 86.88 93 GLY A O 1
ATOM 712 N N . ILE A 1 94 ? -2.817 13.235 -0.626 1.00 88.56 94 ILE A N 1
ATOM 713 C CA . ILE A 1 94 ? -4.239 13.618 -0.654 1.00 88.56 94 ILE A CA 1
ATOM 714 C C . ILE A 1 94 ? -5.092 12.448 -1.165 1.00 88.56 94 ILE A C 1
ATOM 716 O O . ILE A 1 94 ? -6.088 12.085 -0.535 1.00 88.56 94 ILE A O 1
ATOM 720 N N . GLY A 1 95 ? -4.664 11.803 -2.256 1.00 90.25 95 GLY A N 1
ATOM 721 C CA . GLY A 1 95 ? -5.324 10.626 -2.820 1.00 90.25 95 GLY A CA 1
ATOM 722 C C . GLY A 1 95 ? -5.444 9.480 -1.812 1.00 90.25 95 GLY A C 1
ATOM 723 O O . GLY A 1 95 ? -6.524 8.913 -1.661 1.00 90.25 95 GLY A O 1
ATOM 724 N N . MET A 1 96 ? -4.381 9.192 -1.050 1.00 88.81 96 MET A N 1
ATOM 725 C CA . MET A 1 96 ? -4.392 8.155 -0.008 1.00 88.81 96 MET A CA 1
ATOM 726 C C . MET A 1 96 ? -5.437 8.405 1.083 1.00 88.81 96 MET A C 1
ATOM 728 O O . MET A 1 96 ? -6.058 7.454 1.564 1.00 88.81 96 MET A O 1
ATOM 732 N N . VAL A 1 97 ? -5.609 9.662 1.504 1.00 85.25 97 VAL A N 1
ATOM 733 C CA . VAL A 1 97 ? -6.582 10.027 2.544 1.00 85.25 97 VAL A CA 1
ATOM 734 C C . VAL A 1 97 ? -8.007 9.903 2.008 1.00 85.25 97 VAL A C 1
ATOM 736 O O . VAL A 1 97 ? -8.838 9.274 2.660 1.00 85.25 97 VAL A O 1
ATOM 739 N N . LEU A 1 98 ? -8.277 10.432 0.809 1.00 88.62 98 LEU A N 1
ATOM 740 C CA . LEU A 1 98 ? -9.601 10.376 0.175 1.00 88.62 98 LEU A CA 1
ATOM 741 C C . LEU A 1 98 ? -10.034 8.944 -0.176 1.00 88.62 98 LEU A C 1
ATOM 743 O O . LEU A 1 98 ? -11.207 8.604 -0.016 1.00 88.62 98 LEU A O 1
ATOM 747 N N . ALA A 1 99 ? -9.088 8.104 -0.609 1.00 88.06 99 ALA A N 1
ATOM 748 C CA . ALA A 1 99 ? -9.309 6.691 -0.909 1.00 88.06 99 ALA A CA 1
ATOM 749 C C . ALA A 1 99 ? -9.478 5.813 0.347 1.00 88.06 99 ALA A C 1
ATOM 751 O O . ALA A 1 99 ? -9.920 4.669 0.242 1.00 88.06 99 ALA A O 1
ATOM 752 N N . GLY A 1 100 ? -9.102 6.306 1.535 1.00 82.69 100 GLY A N 1
ATOM 753 C CA . GLY A 1 100 ? -9.089 5.509 2.769 1.00 82.69 100 GLY A CA 1
ATOM 754 C C . GLY A 1 100 ? -8.029 4.395 2.770 1.00 82.69 100 GLY A C 1
ATOM 755 O O . GLY A 1 100 ? -8.140 3.411 3.514 1.00 82.69 100 GLY A O 1
ATOM 756 N N . GLY A 1 101 ? -6.996 4.508 1.932 1.00 86.50 101 GLY A N 1
ATOM 757 C CA . GLY A 1 101 ? -5.968 3.486 1.757 1.00 86.50 101 GLY A CA 1
ATOM 758 C C . GLY A 1 101 ? -4.878 3.889 0.768 1.00 86.50 101 GLY A C 1
ATOM 759 O O . GLY A 1 101 ? -5.076 4.726 -0.107 1.00 86.50 101 GLY A O 1
ATOM 760 N N . CYS A 1 102 ? -3.697 3.290 0.918 1.00 88.56 102 CYS A N 1
ATOM 761 C CA . CYS A 1 102 ? -2.653 3.361 -0.097 1.00 88.56 102 CYS A CA 1
ATOM 762 C C . CYS A 1 102 ? -2.946 2.332 -1.187 1.00 88.56 102 CYS A C 1
ATOM 764 O O . CYS A 1 102 ? -3.788 1.463 -0.999 1.00 88.56 102 CYS A O 1
ATOM 766 N N . VAL A 1 103 ? -2.198 2.366 -2.287 1.00 90.00 103 VAL A N 1
ATOM 767 C CA . VAL A 1 103 ? -2.367 1.451 -3.430 1.00 90.00 103 VAL A CA 1
ATOM 768 C C . VAL A 1 103 ? -2.568 -0.016 -3.004 1.00 90.00 103 VAL A C 1
ATOM 770 O O . VAL A 1 103 ? -3.495 -0.684 -3.446 1.00 90.00 103 VAL A O 1
ATOM 773 N N . VAL A 1 104 ? -1.731 -0.511 -2.094 1.00 90.62 104 VAL A N 1
ATOM 774 C CA . VAL A 1 104 ? -1.785 -1.899 -1.593 1.00 90.62 104 VAL A CA 1
ATOM 775 C C . VAL A 1 104 ? -2.850 -2.071 -0.525 1.00 90.62 104 VAL A C 1
ATOM 777 O O . VAL A 1 104 ? -3.490 -3.115 -0.448 1.00 90.62 104 VAL A O 1
ATOM 780 N N . GLY A 1 105 ? -3.051 -1.021 0.275 1.00 89.62 105 GLY A N 1
ATOM 781 C CA . GLY A 1 105 ? -4.161 -0.900 1.209 1.00 89.62 105 GLY A CA 1
ATOM 782 C C . GLY A 1 105 ? -5.490 -1.182 0.530 1.00 89.62 105 GLY A C 1
ATOM 783 O O . GLY A 1 105 ? -6.286 -1.968 1.029 1.00 89.62 105 GLY A O 1
ATOM 784 N N . THR A 1 106 ? -5.687 -0.594 -0.645 1.00 91.94 106 THR A N 1
ATOM 785 C CA . THR A 1 106 ? -6.861 -0.807 -1.482 1.00 91.94 106 THR A CA 1
ATOM 786 C C . THR A 1 106 ? -6.979 -2.267 -1.922 1.00 91.94 106 THR A C 1
ATOM 788 O O . THR A 1 106 ? -8.066 -2.825 -1.828 1.00 91.94 106 THR A O 1
ATOM 791 N N . LEU A 1 107 ? -5.883 -2.930 -2.315 1.00 93.56 107 LEU A N 1
ATOM 792 C CA . LEU A 1 107 ? -5.915 -4.335 -2.749 1.00 93.56 107 LEU A CA 1
ATOM 793 C C . LEU A 1 107 ? -6.271 -5.322 -1.634 1.00 93.56 107 LEU A C 1
ATOM 795 O O . LEU A 1 107 ? -7.155 -6.156 -1.819 1.00 93.56 107 LEU A O 1
ATOM 799 N N . TYR A 1 108 ? -5.601 -5.268 -0.478 1.00 91.56 108 TYR A N 1
ATOM 800 C CA . TYR A 1 108 ? -5.899 -6.247 0.573 1.00 91.56 108 TYR A CA 1
ATOM 801 C C . TYR A 1 108 ? -7.278 -5.982 1.201 1.00 91.56 108 TYR A C 1
ATOM 803 O O . TYR A 1 108 ? -7.970 -6.928 1.569 1.00 91.56 108 TYR A O 1
ATOM 811 N N . LYS A 1 109 ? -7.727 -4.715 1.282 1.00 90.69 109 LYS A N 1
ATOM 812 C CA . LYS A 1 109 ? -9.093 -4.374 1.728 1.00 90.69 109 LYS A CA 1
ATOM 813 C C . LYS A 1 109 ? -10.151 -4.821 0.722 1.00 90.69 109 LYS A C 1
ATOM 815 O O . LYS A 1 109 ? -11.221 -5.270 1.129 1.00 90.69 109 LYS A O 1
ATOM 820 N N . LEU A 1 110 ? -9.850 -4.727 -0.575 1.00 92.88 110 LEU A N 1
ATOM 821 C CA . LEU A 1 110 ? -10.672 -5.300 -1.638 1.00 92.88 110 LEU A CA 1
ATOM 822 C C . LEU A 1 110 ? -10.801 -6.818 -1.450 1.00 92.88 110 LEU A C 1
ATOM 824 O O . LEU A 1 110 ? -11.917 -7.331 -1.432 1.00 92.88 110 LEU A O 1
ATOM 828 N N . GLY A 1 111 ? -9.685 -7.517 -1.215 1.00 91.69 111 GLY A N 1
ATOM 829 C CA . GLY A 1 111 ? -9.679 -8.953 -0.910 1.00 91.69 111 GLY A CA 1
ATOM 830 C C . GLY A 1 111 ? -10.488 -9.315 0.341 1.00 91.69 111 GLY A C 1
ATOM 831 O O . GLY A 1 111 ? -11.190 -10.322 0.353 1.00 91.69 111 GLY A O 1
ATOM 832 N N . ALA A 1 112 ? -10.477 -8.455 1.361 1.00 89.31 112 ALA A N 1
ATOM 833 C CA . ALA A 1 112 ? -11.276 -8.626 2.575 1.00 89.31 112 ALA A CA 1
ATOM 834 C C . ALA A 1 112 ? -12.797 -8.407 2.381 1.00 89.31 112 ALA A C 1
ATOM 836 O O . ALA A 1 112 ? -13.571 -8.703 3.290 1.00 89.31 112 ALA A O 1
ATOM 837 N N . GLY A 1 113 ? -13.242 -7.921 1.212 1.00 89.00 113 GLY A N 1
ATOM 838 C CA . GLY A 1 113 ? -14.662 -7.724 0.876 1.00 89.00 113 GLY A CA 1
ATOM 839 C C . GLY A 1 113 ? -15.158 -6.270 0.927 1.00 89.00 113 GLY A C 1
ATOM 840 O O . GLY A 1 113 ? -16.363 -6.023 0.828 1.00 89.00 113 GLY A O 1
ATOM 841 N N . SER A 1 114 ? -14.261 -5.285 1.058 1.00 88.44 114 SER A N 1
ATOM 842 C CA . SER A 1 114 ? -14.645 -3.867 1.092 1.00 88.44 114 SER A CA 1
ATOM 843 C C . SER A 1 114 ? -15.054 -3.344 -0.291 1.00 88.44 114 SER A C 1
ATOM 845 O O . SER A 1 114 ? -14.224 -3.198 -1.191 1.00 88.44 114 SER A O 1
ATOM 847 N N . VAL A 1 115 ? -16.330 -2.972 -0.448 1.00 90.94 115 VAL A N 1
ATOM 848 C CA . VAL A 1 115 ? -16.849 -2.384 -1.700 1.00 90.94 115 VAL A CA 1
ATOM 849 C C . VAL A 1 115 ? -16.257 -0.998 -1.955 1.00 90.94 115 VAL A C 1
ATOM 851 O O . VAL A 1 115 ? -16.000 -0.634 -3.097 1.00 90.94 115 VAL A O 1
ATOM 854 N N . VAL A 1 116 ? -15.983 -0.215 -0.910 1.00 90.50 116 VAL A N 1
ATOM 855 C CA . VAL A 1 116 ? -15.359 1.107 -1.084 1.00 90.50 116 VAL A CA 1
ATOM 856 C C . VAL A 1 116 ? -13.918 0.973 -1.574 1.00 90.50 116 VAL A C 1
ATOM 858 O O . VAL A 1 116 ? -13.503 1.745 -2.435 1.00 90.50 116 VAL A O 1
ATOM 861 N N . ALA A 1 117 ? -13.178 -0.046 -1.121 1.00 91.44 117 ALA A N 1
ATOM 862 C CA . ALA A 1 117 ? -11.868 -0.357 -1.689 1.00 91.44 117 ALA A CA 1
ATOM 863 C C . ALA A 1 117 ? -11.971 -0.784 -3.166 1.00 91.44 117 ALA A C 1
ATOM 865 O O . ALA A 1 117 ? -11.119 -0.407 -3.965 1.00 91.44 117 ALA A O 1
ATOM 866 N N . ALA A 1 118 ? -13.038 -1.490 -3.561 1.00 93.81 118 ALA A N 1
ATOM 867 C CA . ALA A 1 118 ? -13.306 -1.794 -4.971 1.00 93.81 118 ALA A CA 1
ATOM 868 C C . ALA A 1 118 ? -13.527 -0.525 -5.804 1.00 93.81 118 ALA A C 1
ATOM 870 O O . ALA A 1 118 ? -12.952 -0.381 -6.879 1.00 93.81 118 ALA A O 1
ATOM 871 N N . VAL A 1 119 ? -14.300 0.432 -5.286 1.00 94.75 119 VAL A N 1
ATOM 872 C CA . VAL A 1 119 ? -14.526 1.723 -5.955 1.00 94.75 119 VAL A CA 1
ATOM 873 C C . VAL A 1 119 ? -13.234 2.541 -6.048 1.00 94.75 119 VAL A C 1
ATOM 875 O O . VAL A 1 119 ? -12.932 3.086 -7.109 1.00 94.75 119 VAL A O 1
ATOM 878 N N . ALA A 1 120 ? -12.421 2.570 -4.988 1.00 94.50 120 ALA A N 1
ATOM 879 C CA . ALA A 1 120 ? -11.098 3.194 -5.028 1.00 94.50 120 ALA A CA 1
ATOM 880 C C . ALA A 1 120 ? -10.157 2.506 -6.030 1.00 94.50 120 ALA A C 1
ATOM 882 O O . ALA A 1 120 ? -9.381 3.184 -6.700 1.00 94.50 120 ALA A O 1
ATOM 883 N N . PHE A 1 121 ? -10.236 1.180 -6.169 1.00 95.44 121 PHE A N 1
ATOM 884 C CA . PHE A 1 121 ? -9.469 0.425 -7.158 1.00 95.44 121 PHE A CA 1
ATOM 885 C C . PHE A 1 121 ? -9.879 0.778 -8.592 1.00 95.44 121 PHE A C 1
ATOM 887 O O . PHE A 1 121 ? -9.013 1.031 -9.424 1.00 95.44 121 PHE A O 1
ATOM 894 N N . VAL A 1 122 ? -11.181 0.884 -8.875 1.00 95.81 122 VAL A N 1
ATOM 895 C CA . VAL A 1 122 ? -11.670 1.378 -10.174 1.00 95.81 122 VAL A CA 1
ATOM 896 C C . VAL A 1 122 ? -11.142 2.787 -10.442 1.00 95.81 122 VAL A C 1
ATOM 898 O O . VAL A 1 122 ? -10.604 3.044 -11.518 1.00 95.81 122 VAL A O 1
ATOM 901 N N . GLY A 1 123 ? -11.207 3.677 -9.447 1.00 95.94 123 GLY A N 1
ATOM 902 C CA . GLY A 1 123 ? -10.614 5.009 -9.546 1.00 95.94 123 GLY A CA 1
ATOM 903 C C . GLY A 1 123 ? -9.118 4.962 -9.865 1.00 95.94 123 GLY A C 1
ATOM 904 O O . GLY A 1 123 ? -8.662 5.677 -10.749 1.00 95.94 123 GLY A O 1
ATOM 905 N N . LEU A 1 124 ? -8.363 4.075 -9.214 1.00 94.69 124 LEU A N 1
ATOM 906 C CA . LEU A 1 124 ? -6.927 3.884 -9.441 1.00 94.69 124 LEU A CA 1
ATOM 907 C C . LEU A 1 124 ? -6.603 3.491 -10.889 1.00 94.69 124 LEU A C 1
ATOM 909 O O . LEU A 1 124 ? -5.634 4.009 -11.452 1.00 94.69 124 LEU A O 1
ATOM 913 N N . LEU A 1 125 ? -7.403 2.603 -11.490 1.00 94.50 125 LEU A N 1
ATOM 914 C CA . LEU A 1 125 ? -7.271 2.209 -12.897 1.00 94.50 125 LEU A CA 1
ATOM 915 C C . LEU A 1 125 ? -7.548 3.395 -13.825 1.00 94.50 125 LEU A C 1
ATOM 917 O O . LEU A 1 125 ? -6.726 3.699 -14.688 1.00 94.50 125 LEU A O 1
ATOM 921 N N . VAL A 1 126 ? -8.662 4.099 -13.598 1.00 94.56 126 VAL A N 1
ATOM 922 C CA . VAL A 1 126 ? -9.061 5.271 -14.393 1.00 94.56 126 VAL A CA 1
ATOM 923 C C . VAL A 1 126 ? -8.008 6.373 -14.306 1.00 94.56 126 VAL A C 1
ATOM 925 O O . VAL A 1 126 ? -7.572 6.879 -15.330 1.00 94.56 126 VAL A O 1
ATOM 928 N N . GLY A 1 127 ? -7.538 6.712 -13.105 1.00 93.88 127 GLY A N 1
ATOM 929 C CA . GLY A 1 127 ? -6.505 7.730 -12.911 1.00 93.88 127 GLY A CA 1
ATOM 930 C C . GLY A 1 127 ? -5.158 7.351 -13.523 1.00 93.88 127 GLY A C 1
ATOM 931 O O . GLY A 1 127 ? -4.474 8.196 -14.097 1.00 93.88 127 GLY A O 1
ATOM 932 N N . SER A 1 128 ? -4.788 6.069 -13.444 1.00 91.19 128 SER A N 1
ATOM 933 C CA . SER A 1 128 ? -3.564 5.557 -14.071 1.00 91.19 128 SER A CA 1
ATOM 934 C C . SER A 1 128 ? -3.624 5.609 -15.600 1.00 91.19 128 SER A C 1
ATOM 936 O O . SER A 1 128 ? -2.597 5.873 -16.221 1.00 91.19 128 SER A O 1
ATOM 938 N N . ALA A 1 129 ? -4.796 5.357 -16.193 1.00 89.94 129 ALA A N 1
ATOM 939 C CA . ALA A 1 129 ? -5.020 5.484 -17.632 1.00 89.94 129 ALA A CA 1
ATOM 940 C C . ALA A 1 129 ? -5.071 6.956 -18.068 1.00 89.94 129 ALA A C 1
ATOM 942 O O . ALA A 1 129 ? -4.382 7.332 -19.009 1.00 89.94 129 ALA A O 1
ATOM 943 N N . LEU A 1 130 ? -5.789 7.809 -17.328 1.00 91.62 130 LEU A N 1
ATOM 944 C CA . LEU A 1 130 ? -5.928 9.241 -17.615 1.00 91.62 130 LEU A CA 1
ATOM 945 C C . LEU A 1 130 ? -4.577 9.966 -17.656 1.00 91.62 130 LEU A C 1
ATOM 947 O O . LEU A 1 130 ? -4.366 10.851 -18.482 1.00 91.62 130 LEU A O 1
ATOM 951 N N . TYR A 1 131 ? -3.627 9.554 -16.811 1.00 89.00 131 TYR A N 1
ATOM 952 C CA . TYR A 1 131 ? -2.267 10.088 -16.842 1.00 89.00 131 TYR A CA 1
ATOM 953 C C . TYR A 1 131 ? -1.597 9.965 -18.218 1.00 89.00 131 TYR A C 1
ATOM 955 O O . TYR A 1 131 ? -0.783 10.815 -18.570 1.00 89.00 131 TYR A O 1
ATOM 963 N N . ALA A 1 132 ? -1.928 8.937 -19.008 1.00 86.44 132 ALA A N 1
ATOM 964 C CA . ALA A 1 132 ? -1.346 8.734 -20.331 1.00 86.44 132 ALA A CA 1
ATOM 965 C C . ALA A 1 132 ? -1.587 9.925 -21.274 1.00 86.44 132 ALA A C 1
ATOM 967 O O . ALA A 1 132 ? -0.751 10.187 -22.138 1.00 86.44 132 ALA A O 1
ATOM 968 N N . GLU A 1 133 ? -2.685 10.664 -21.081 1.00 87.44 133 GLU A N 1
ATOM 969 C CA . GLU A 1 133 ? -3.066 11.812 -21.909 1.00 87.44 133 GLU A CA 1
ATOM 970 C C . GLU A 1 133 ? -2.163 13.022 -21.670 1.00 87.44 133 GLU A C 1
ATOM 972 O O . GLU A 1 133 ? -1.641 13.612 -22.614 1.00 87.44 133 GLU A O 1
ATOM 977 N N . TRP A 1 134 ? -1.929 13.377 -20.406 1.00 87.56 134 TRP A N 1
ATOM 978 C CA . TRP A 1 134 ? -1.069 14.508 -20.054 1.00 87.56 134 TRP A CA 1
ATOM 979 C C . TRP A 1 134 ? 0.385 14.105 -19.795 1.00 87.56 134 TRP A C 1
ATOM 981 O O . TRP A 1 134 ? 1.206 14.957 -19.448 1.00 87.56 134 TRP A O 1
ATOM 991 N N . HIS A 1 135 ? 0.720 12.820 -19.948 1.00 85.69 135 HIS A N 1
ATOM 992 C CA . HIS A 1 135 ? 2.068 12.303 -19.739 1.00 85.69 135 HIS A CA 1
ATOM 993 C C . HIS A 1 135 ? 3.127 13.111 -20.494 1.00 85.69 135 HIS A C 1
ATOM 995 O O . HIS A 1 135 ? 4.080 13.504 -19.831 1.00 85.69 135 HIS A O 1
ATOM 1001 N N . PRO A 1 136 ? 2.999 13.423 -21.805 1.00 85.00 136 PRO A N 1
ATOM 1002 C CA . PRO A 1 136 ? 4.034 14.172 -22.521 1.00 85.00 136 PRO A CA 1
ATOM 1003 C C . PRO A 1 136 ? 4.368 15.500 -21.831 1.00 85.00 136 PRO A C 1
ATOM 1005 O O . PRO A 1 136 ? 5.522 15.738 -21.480 1.00 85.00 136 PRO A O 1
ATOM 1008 N N . TRP A 1 137 ? 3.339 16.285 -21.505 1.00 86.94 137 TRP A N 1
ATOM 1009 C CA . TRP A 1 137 ? 3.480 17.559 -20.802 1.00 86.94 137 TRP A CA 1
ATOM 1010 C C . TRP A 1 137 ? 4.102 17.398 -19.406 1.00 86.94 137 TRP A C 1
ATOM 1012 O O . TRP A 1 137 ? 5.047 18.108 -19.059 1.00 86.94 137 TRP A O 1
ATOM 1022 N N . TRP A 1 138 ? 3.628 16.429 -18.615 1.00 85.00 138 TRP A N 1
ATOM 1023 C CA . TRP A 1 138 ? 4.183 16.158 -17.285 1.00 85.00 138 TRP A CA 1
ATOM 1024 C C . TRP A 1 138 ? 5.652 15.726 -17.354 1.00 85.00 138 TRP A C 1
ATOM 1026 O O . TRP A 1 138 ? 6.482 16.140 -16.546 1.00 85.00 138 TRP A O 1
ATOM 1036 N N . SER A 1 139 ? 5.983 14.914 -18.355 1.00 79.88 139 SER A N 1
ATOM 1037 C CA . SER A 1 139 ? 7.315 14.375 -18.600 1.00 79.88 139 SER A CA 1
ATOM 1038 C C . SER A 1 139 ? 8.329 15.468 -18.965 1.00 79.88 139 SER A C 1
ATOM 1040 O O . SER A 1 139 ? 9.508 15.374 -18.608 1.00 79.88 139 SER A O 1
ATOM 1042 N N . ASP A 1 140 ? 7.874 16.523 -19.642 1.00 82.56 140 ASP A N 1
ATOM 1043 C CA . ASP A 1 140 ? 8.672 17.700 -19.986 1.00 82.56 140 ASP A CA 1
ATOM 1044 C C . ASP A 1 140 ? 8.847 18.625 -18.772 1.00 82.56 140 ASP A C 1
ATOM 1046 O O . ASP A 1 140 ? 9.941 19.143 -18.512 1.00 82.56 140 ASP A O 1
ATOM 1050 N N . LEU A 1 141 ? 7.803 18.765 -17.951 1.00 83.25 141 LEU A N 1
ATOM 1051 C CA . LEU A 1 141 ? 7.868 19.503 -16.690 1.00 83.25 141 LEU A CA 1
ATOM 1052 C C . LEU A 1 141 ? 8.828 18.847 -15.680 1.00 83.25 141 LEU A C 1
ATOM 1054 O O . LEU A 1 141 ? 9.658 19.525 -15.070 1.00 83.25 141 LEU A O 1
ATOM 1058 N N . ALA A 1 142 ? 8.769 17.522 -15.529 1.00 79.62 142 ALA A N 1
ATOM 1059 C CA . ALA A 1 142 ? 9.637 16.766 -14.618 1.00 79.62 142 ALA A CA 1
ATOM 1060 C C . ALA A 1 142 ? 11.121 16.967 -14.938 1.00 79.62 142 ALA A C 1
ATOM 1062 O O . ALA A 1 142 ? 11.983 17.055 -14.068 1.00 79.62 142 ALA A O 1
ATOM 1063 N N . ARG A 1 143 ? 11.413 17.100 -16.221 1.00 74.12 143 ARG A N 1
ATOM 1064 C CA . ARG A 1 143 ? 12.759 17.252 -16.737 1.00 74.12 143 ARG A CA 1
ATOM 1065 C C . ARG A 1 143 ? 13.291 18.670 -16.675 1.00 74.12 143 ARG A C 1
ATOM 1067 O O . ARG A 1 143 ? 14.467 18.860 -16.386 1.00 74.12 143 ARG A O 1
ATOM 1074 N N . SER A 1 144 ? 12.451 19.661 -16.957 1.00 82.25 144 SER A N 1
ATOM 1075 C CA . SER A 1 144 ? 12.830 21.072 -16.815 1.00 82.25 144 SER A CA 1
ATOM 1076 C C . SER A 1 144 ? 13.074 21.453 -15.353 1.00 82.25 144 SER A C 1
ATOM 1078 O O . SER A 1 144 ? 13.883 22.331 -15.074 1.00 82.25 144 SER A O 1
ATOM 1080 N N . THR A 1 145 ? 12.433 20.746 -14.420 1.00 79.50 145 THR A N 1
ATOM 1081 C CA . THR A 1 145 ? 12.589 20.932 -12.971 1.00 79.50 145 THR A CA 1
ATOM 1082 C C . THR A 1 145 ? 13.508 19.896 -12.317 1.00 79.50 145 THR A C 1
ATOM 1084 O O . THR A 1 145 ? 13.443 19.688 -11.102 1.00 79.50 145 THR A O 1
ATOM 1087 N N . MET A 1 146 ? 14.351 19.226 -13.108 1.00 76.88 146 MET A N 1
ATOM 1088 C CA . MET A 1 146 ? 15.265 18.200 -12.617 1.00 76.88 146 MET A CA 1
ATOM 1089 C C . MET A 1 146 ? 16.368 18.823 -11.755 1.00 76.88 146 MET A C 1
ATOM 1091 O O . MET A 1 146 ? 17.125 19.673 -12.215 1.00 76.88 146 MET A O 1
ATOM 1095 N N . LEU A 1 147 ? 16.470 18.369 -10.509 1.00 70.81 147 LEU A N 1
ATOM 1096 C CA . LEU A 1 147 ? 17.490 18.797 -9.554 1.00 70.81 147 LEU A CA 1
ATOM 1097 C C . LEU A 1 147 ? 18.759 17.944 -9.679 1.00 70.81 147 LEU A C 1
ATOM 1099 O O . LEU A 1 147 ? 19.858 18.482 -9.729 1.00 70.81 147 LEU A O 1
ATOM 1103 N N . HIS A 1 148 ? 18.609 16.616 -9.736 1.00 66.69 148 HIS A N 1
ATOM 1104 C CA . HIS A 1 148 ? 19.721 15.659 -9.775 1.00 66.69 148 HIS A CA 1
ATOM 1105 C C . HIS A 1 148 ? 19.360 14.429 -10.616 1.00 66.69 148 HIS A C 1
ATOM 1107 O O . HIS A 1 148 ? 18.181 14.103 -10.765 1.00 66.69 148 HIS A O 1
ATOM 1113 N N . SER A 1 149 ? 20.373 13.732 -11.141 1.00 63.75 149 SER A N 1
ATOM 1114 C CA . SER A 1 149 ? 20.220 12.453 -11.848 1.00 63.75 149 SER A CA 1
ATOM 1115 C C . SER A 1 149 ? 19.715 11.332 -10.920 1.00 63.75 149 SER A C 1
ATOM 1117 O O . SER A 1 149 ? 19.678 11.489 -9.701 1.00 63.75 149 SER A O 1
ATOM 1119 N N . ALA A 1 150 ? 19.297 10.200 -11.500 1.00 65.50 150 ALA A N 1
ATOM 1120 C CA . ALA A 1 150 ? 18.812 9.020 -10.776 1.00 65.50 150 ALA A CA 1
ATOM 1121 C C . ALA A 1 150 ? 19.955 8.309 -10.024 1.00 65.50 150 ALA A C 1
ATOM 1123 O O . ALA A 1 150 ? 20.445 7.267 -10.456 1.00 65.50 150 ALA A O 1
ATOM 1124 N N . VAL A 1 151 ? 20.420 8.907 -8.928 1.00 69.62 151 VAL A N 1
ATOM 1125 C CA . VAL A 1 151 ? 21.513 8.389 -8.099 1.00 69.62 151 VAL A CA 1
ATOM 1126 C C . VAL A 1 151 ? 21.053 8.174 -6.664 1.00 69.62 151 VAL A C 1
ATOM 1128 O O . VAL A 1 151 ? 20.173 8.869 -6.147 1.00 69.62 151 VAL A O 1
ATOM 1131 N N . THR A 1 152 ? 21.657 7.195 -5.996 1.00 79.12 152 THR A N 1
ATOM 1132 C CA . THR A 1 152 ? 21.484 7.036 -4.549 1.00 79.12 152 THR A CA 1
ATOM 1133 C C . THR A 1 152 ? 22.255 8.127 -3.806 1.00 79.12 152 THR A C 1
ATOM 1135 O O . THR A 1 152 ? 23.226 8.685 -4.318 1.00 79.12 152 THR A O 1
ATOM 1138 N N . LEU A 1 153 ? 21.848 8.452 -2.580 1.00 80.12 153 LEU A N 1
ATOM 1139 C CA . LEU A 1 153 ? 22.525 9.450 -1.753 1.00 80.12 153 LEU A CA 1
ATOM 1140 C C . LEU A 1 153 ? 24.027 9.141 -1.559 1.00 80.12 153 LEU A C 1
ATOM 1142 O O . LEU A 1 153 ? 24.828 10.066 -1.685 1.00 80.12 153 LEU A O 1
ATOM 1146 N N . PRO A 1 154 ? 24.464 7.881 -1.344 1.00 80.56 154 PRO A N 1
ATOM 1147 C CA . PRO A 1 154 ? 25.891 7.569 -1.331 1.00 80.56 154 PRO A CA 1
ATOM 1148 C C . PRO A 1 154 ? 26.601 7.875 -2.653 1.00 80.56 154 PRO A C 1
ATOM 1150 O O . PRO A 1 154 ? 27.701 8.419 -2.634 1.00 80.56 154 PRO A O 1
ATOM 1153 N N . GLN A 1 155 ? 25.965 7.583 -3.793 1.00 78.25 155 GLN A N 1
ATOM 1154 C CA . GLN A 1 155 ? 26.521 7.892 -5.114 1.00 78.25 155 GLN A CA 1
ATOM 1155 C C . GLN A 1 155 ? 26.630 9.404 -5.341 1.00 78.25 155 GLN A C 1
ATOM 1157 O O . GLN A 1 155 ? 27.635 9.859 -5.879 1.00 78.25 155 GLN A O 1
ATOM 1162 N N . LEU A 1 156 ? 25.644 10.184 -4.884 1.00 79.62 156 LEU A N 1
ATOM 1163 C CA . LEU A 1 156 ? 25.672 11.647 -4.956 1.00 79.62 156 LEU A CA 1
ATOM 1164 C C . LEU A 1 156 ? 26.837 12.240 -4.150 1.00 79.62 156 LEU A C 1
ATOM 1166 O O . LEU A 1 156 ? 27.460 13.205 -4.581 1.00 79.62 156 LEU A O 1
ATOM 1170 N N . LEU A 1 157 ? 27.148 11.642 -2.998 1.00 82.81 157 LEU A N 1
ATOM 1171 C CA . LEU A 1 157 ? 28.258 12.049 -2.133 1.00 82.81 157 LEU A CA 1
ATOM 1172 C C . LEU A 1 157 ? 29.616 11.461 -2.560 1.00 82.81 157 LEU A C 1
ATOM 1174 O O . LEU A 1 157 ? 30.626 11.750 -1.922 1.00 82.81 157 LEU A O 1
ATOM 1178 N N . GLY A 1 158 ? 29.659 10.615 -3.597 1.00 80.12 158 GLY A N 1
ATOM 1179 C CA . GLY A 1 158 ? 30.871 9.895 -4.006 1.00 80.12 158 GLY A CA 1
ATOM 1180 C C . GLY A 1 158 ? 31.377 8.887 -2.965 1.00 80.12 158 GLY A C 1
ATOM 1181 O O . GLY A 1 158 ? 32.543 8.495 -2.996 1.00 80.12 158 GLY A O 1
ATOM 1182 N N . LEU A 1 159 ? 30.522 8.473 -2.026 1.00 84.19 159 LEU A N 1
ATOM 1183 C CA . LEU A 1 159 ? 30.850 7.537 -0.954 1.00 84.19 159 LEU A CA 1
ATOM 1184 C C . LEU A 1 159 ? 30.457 6.111 -1.340 1.00 84.19 159 LEU A C 1
ATOM 1186 O O . LEU A 1 159 ? 29.464 5.877 -2.032 1.00 84.19 159 LEU A O 1
ATOM 1190 N N . GLN A 1 160 ? 31.193 5.122 -0.822 1.00 82.38 160 GLN A N 1
ATOM 1191 C CA . GLN A 1 160 ? 30.719 3.742 -0.912 1.00 82.38 160 GLN A CA 1
ATOM 1192 C C . GLN A 1 160 ? 29.420 3.604 -0.092 1.00 82.38 160 GLN A C 1
ATOM 1194 O O . GLN A 1 160 ? 29.407 4.030 1.067 1.00 82.38 160 GLN A O 1
ATOM 1199 N N . PRO A 1 161 ? 28.350 2.988 -0.637 1.00 82.50 161 PRO A N 1
ATOM 1200 C CA . PRO A 1 161 ? 27.048 2.904 0.031 1.00 82.50 161 PRO A CA 1
ATOM 1201 C C . PRO A 1 161 ? 27.086 2.412 1.481 1.00 82.50 161 PRO A C 1
ATOM 1203 O O . PRO A 1 161 ? 26.409 2.985 2.335 1.00 82.50 161 PRO A O 1
ATOM 1206 N N . GLY A 1 162 ? 27.952 1.445 1.788 1.00 82.81 162 GLY A N 1
ATOM 1207 C CA . GLY A 1 162 ? 28.101 0.887 3.132 1.00 82.81 162 GLY A CA 1
ATOM 1208 C C . GLY A 1 162 ? 28.497 1.902 4.203 1.00 82.81 162 GLY A C 1
ATOM 1209 O O . GLY A 1 162 ? 28.033 1.783 5.334 1.00 82.81 162 GLY A O 1
ATOM 1210 N N . TYR A 1 163 ? 29.264 2.945 3.863 1.00 86.00 163 TYR A N 1
ATOM 1211 C CA . TYR A 1 163 ? 29.654 3.976 4.835 1.00 86.00 163 TYR A CA 1
ATOM 1212 C C . TYR A 1 163 ? 28.477 4.819 5.324 1.00 86.00 163 TYR A C 1
ATOM 1214 O O . TYR A 1 163 ? 28.551 5.364 6.420 1.00 86.00 163 TYR A O 1
ATOM 1222 N N . LEU A 1 164 ? 27.402 4.930 4.541 1.00 86.06 164 LEU A N 1
ATOM 1223 C CA . LEU A 1 164 ? 26.221 5.704 4.920 1.00 86.06 164 LEU A CA 1
ATOM 1224 C C . LEU A 1 164 ? 25.073 4.800 5.382 1.00 86.06 164 LEU A C 1
ATOM 1226 O O . LEU A 1 164 ? 24.409 5.102 6.372 1.00 86.06 164 LEU A O 1
ATOM 1230 N N . ILE A 1 165 ? 24.865 3.670 4.701 1.00 87.44 165 ILE A N 1
ATOM 1231 C CA . ILE A 1 165 ? 23.773 2.741 5.002 1.00 87.44 165 ILE A CA 1
ATOM 1232 C C . ILE A 1 165 ? 24.008 2.041 6.346 1.00 87.44 165 ILE A C 1
ATOM 1234 O O . ILE A 1 165 ? 23.086 2.003 7.159 1.00 87.44 165 ILE A O 1
ATOM 1238 N N . LEU A 1 166 ? 25.220 1.540 6.631 1.00 88.56 166 LEU A N 1
ATOM 1239 C CA . LEU A 1 166 ? 25.477 0.776 7.860 1.00 88.56 166 LEU A CA 1
ATOM 1240 C C . LEU A 1 166 ? 25.329 1.617 9.140 1.00 88.56 166 LEU A C 1
ATOM 1242 O O . LEU A 1 166 ? 24.648 1.146 10.053 1.00 88.56 166 LEU A O 1
ATOM 1246 N N . PRO A 1 167 ? 25.872 2.851 9.251 1.00 91.25 167 PRO A N 1
ATOM 1247 C CA . PRO A 1 167 ? 25.664 3.665 10.449 1.00 91.25 167 PRO A CA 1
ATOM 1248 C C . PRO A 1 167 ? 24.202 4.064 10.660 1.00 91.25 167 PRO A C 1
ATOM 1250 O O . PRO A 1 167 ? 23.722 4.036 11.792 1.00 91.25 167 PRO A O 1
ATOM 1253 N N . LEU A 1 168 ? 23.472 4.397 9.588 1.00 90.19 168 LEU A N 1
ATOM 1254 C CA . LEU A 1 168 ? 22.046 4.726 9.676 1.00 90.19 168 LEU A CA 1
ATOM 1255 C C . LEU A 1 168 ? 21.209 3.509 10.083 1.00 90.19 168 LEU A C 1
ATOM 1257 O O . LEU A 1 168 ? 20.337 3.622 10.946 1.00 90.19 168 LEU A O 1
ATOM 1261 N N . ALA A 1 169 ? 21.502 2.341 9.512 1.00 90.38 169 ALA A N 1
ATOM 1262 C CA . ALA A 1 169 ? 20.845 1.095 9.878 1.00 90.38 169 ALA A CA 1
ATOM 1263 C C . ALA A 1 169 ? 21.150 0.714 11.339 1.00 90.38 169 ALA A C 1
ATOM 1265 O O . ALA A 1 169 ? 20.239 0.339 12.076 1.00 90.38 169 ALA A O 1
ATOM 1266 N N . LEU A 1 170 ? 22.395 0.893 11.799 1.00 92.88 170 LEU A N 1
ATOM 1267 C CA . LEU A 1 170 ? 22.788 0.675 13.194 1.00 92.88 170 LEU A CA 1
ATOM 1268 C C . LEU A 1 170 ? 22.068 1.637 14.150 1.00 92.88 170 LEU A C 1
ATOM 1270 O O . LEU A 1 170 ? 21.541 1.198 15.169 1.00 92.88 170 LEU A O 1
ATOM 1274 N N . LEU A 1 171 ? 21.991 2.929 13.817 1.00 93.56 171 LEU A N 1
ATOM 1275 C CA . LEU A 1 171 ? 21.243 3.922 14.596 1.00 93.56 171 LEU A CA 1
ATOM 1276 C C . LEU A 1 171 ? 19.760 3.533 14.702 1.00 93.56 171 LEU A C 1
ATOM 1278 O O . LEU A 1 171 ? 19.179 3.565 15.790 1.00 93.56 171 LEU A O 1
ATOM 1282 N N . GLY A 1 172 ? 19.162 3.127 13.580 1.00 91.62 172 GLY A N 1
ATOM 1283 C CA . GLY A 1 172 ? 17.794 2.624 13.529 1.00 91.62 172 GLY A CA 1
ATOM 1284 C C . GLY A 1 172 ? 17.600 1.382 14.399 1.00 91.62 172 GLY A C 1
ATOM 1285 O O . GLY A 1 172 ? 16.637 1.312 15.162 1.00 91.62 172 GLY A O 1
ATOM 1286 N N . LEU A 1 173 ? 18.543 0.438 14.365 1.00 92.56 173 LEU A N 1
ATOM 1287 C CA . LEU A 1 173 ? 18.518 -0.762 15.198 1.00 92.56 173 LEU A CA 1
ATOM 1288 C C . LEU A 1 173 ? 18.600 -0.419 16.691 1.00 92.56 173 LEU A C 1
ATOM 1290 O O . LEU A 1 173 ? 17.789 -0.913 17.468 1.00 92.56 173 LEU A O 1
ATOM 1294 N N . VAL A 1 174 ? 19.511 0.471 17.097 1.00 93.56 174 VAL A N 1
ATOM 1295 C CA . VAL A 1 174 ? 19.631 0.935 18.493 1.00 93.56 174 VAL A CA 1
ATOM 1296 C C . VAL A 1 174 ? 18.332 1.594 18.966 1.00 93.56 174 VAL A C 1
ATOM 1298 O O . VAL A 1 174 ? 17.850 1.307 20.065 1.00 93.56 174 VAL A O 1
ATOM 1301 N N . TYR A 1 175 ? 17.722 2.438 18.128 1.00 93.75 175 TYR A N 1
ATOM 1302 C CA . TYR A 1 175 ? 16.420 3.042 18.415 1.00 93.75 175 TYR A CA 1
ATOM 1303 C C . TYR A 1 175 ? 15.322 1.984 18.615 1.00 93.75 175 TYR A C 1
ATOM 1305 O O . TYR A 1 175 ? 14.528 2.085 19.556 1.00 93.75 175 TYR A O 1
ATOM 1313 N N . LEU A 1 176 ? 15.286 0.954 17.767 1.00 92.00 176 LEU A N 1
ATOM 1314 C CA . LEU A 1 176 ? 14.284 -0.111 17.823 1.00 92.00 176 LEU A CA 1
ATOM 1315 C C . LEU A 1 176 ? 14.476 -1.031 19.030 1.00 92.00 176 LEU A C 1
ATOM 1317 O O . LEU A 1 176 ? 13.497 -1.326 19.711 1.00 92.00 176 LEU A O 1
ATOM 1321 N N . VAL A 1 177 ? 15.716 -1.406 19.355 1.00 91.75 177 VAL A N 1
ATOM 1322 C CA . VAL A 1 177 ? 16.052 -2.174 20.566 1.00 91.75 177 VAL A CA 1
ATOM 1323 C C . VAL A 1 177 ? 15.624 -1.402 21.814 1.00 91.75 177 VAL A C 1
ATOM 1325 O O . VAL A 1 177 ? 14.956 -1.952 22.690 1.00 91.75 177 VAL A O 1
ATOM 1328 N N . ARG A 1 178 ? 15.893 -0.090 21.871 1.00 93.19 178 ARG A N 1
ATOM 1329 C CA . ARG A 1 178 ? 15.398 0.767 22.960 1.00 93.19 178 ARG A CA 1
ATOM 1330 C C . ARG A 1 178 ? 13.870 0.773 23.032 1.00 93.19 178 ARG A C 1
ATOM 1332 O O . ARG A 1 178 ? 13.311 0.662 24.120 1.00 93.19 178 ARG A O 1
ATOM 1339 N N . CYS A 1 179 ? 13.181 0.889 21.897 1.00 89.75 179 CYS A N 1
ATOM 1340 C CA . CYS A 1 179 ? 11.719 0.822 21.860 1.00 89.75 179 CYS A CA 1
ATOM 1341 C C . CYS A 1 179 ? 11.190 -0.540 22.330 1.00 89.75 179 CYS A C 1
ATOM 1343 O O . CYS A 1 179 ? 10.173 -0.585 23.020 1.00 89.75 179 CYS A O 1
ATOM 1345 N N . GLN A 1 180 ? 11.876 -1.634 22.000 1.00 90.19 180 GLN A N 1
ATOM 1346 C CA . GLN A 1 180 ? 11.522 -2.977 22.447 1.00 90.19 180 GLN A CA 1
ATOM 1347 C C . GLN A 1 180 ? 11.648 -3.115 23.967 1.00 90.19 180 GLN A C 1
ATOM 1349 O O . GLN A 1 180 ? 10.708 -3.583 24.604 1.00 90.19 180 GLN A O 1
ATOM 1354 N N . HIS A 1 181 ? 12.752 -2.644 24.555 1.00 89.81 181 HIS A N 1
ATOM 1355 C CA . HIS A 1 181 ? 12.943 -2.647 26.011 1.00 89.81 181 HIS A CA 1
ATOM 1356 C C . HIS A 1 181 ? 11.891 -1.818 26.755 1.00 89.81 181 HIS A C 1
ATOM 1358 O O . HIS A 1 181 ? 11.519 -2.157 27.872 1.00 89.81 181 HIS A O 1
ATOM 1364 N N . LEU A 1 182 ? 11.377 -0.759 26.126 1.00 90.12 182 LEU A N 1
ATOM 1365 C CA . LEU A 1 182 ? 10.297 0.068 26.669 1.00 90.12 182 LEU A CA 1
ATOM 1366 C C . LEU A 1 182 ? 8.891 -0.507 26.401 1.00 90.12 182 LEU A C 1
ATOM 1368 O O . LEU A 1 182 ? 7.901 0.161 26.686 1.00 90.12 182 LEU A O 1
ATOM 1372 N N . GLY A 1 183 ? 8.773 -1.698 25.801 1.00 85.88 183 GLY A N 1
ATOM 1373 C CA . GLY A 1 183 ? 7.484 -2.317 25.464 1.00 85.88 183 GLY A CA 1
ATOM 1374 C C . GLY A 1 183 ? 6.701 -1.589 24.363 1.00 85.88 183 GLY A C 1
ATOM 1375 O O . GLY A 1 183 ? 5.540 -1.892 24.115 1.00 85.88 183 GLY A O 1
ATOM 1376 N N . LEU A 1 184 ? 7.327 -0.643 23.660 1.00 86.12 184 LEU A N 1
ATOM 1377 C CA . LEU A 1 184 ? 6.681 0.269 22.710 1.00 86.12 184 LEU A CA 1
ATOM 1378 C C . LEU A 1 184 ? 6.379 -0.353 21.337 1.00 86.12 184 LEU A C 1
ATOM 1380 O O . LEU A 1 184 ? 5.780 0.320 20.487 1.00 86.12 184 LEU A O 1
ATOM 1384 N N . LEU A 1 185 ? 6.833 -1.591 21.110 1.00 84.06 185 LEU A N 1
ATOM 1385 C CA . LEU A 1 185 ? 6.627 -2.355 19.874 1.00 84.06 185 LEU A CA 1
ATOM 1386 C C . LEU A 1 185 ? 5.459 -3.351 19.953 1.00 84.06 185 LEU A C 1
ATOM 1388 O O . LEU A 1 185 ? 5.065 -3.919 18.934 1.00 84.06 185 LEU A O 1
ATOM 1392 N N . SER A 1 186 ? 4.881 -3.536 21.137 1.00 82.06 186 SER A N 1
ATOM 1393 C CA . SER A 1 186 ? 3.769 -4.457 21.357 1.00 82.06 186 SER A CA 1
ATOM 1394 C C . SER A 1 186 ? 2.551 -3.690 21.847 1.00 82.06 186 SER A C 1
ATOM 1396 O O . SER A 1 186 ? 2.664 -2.750 22.630 1.00 82.06 186 SER A O 1
ATOM 1398 N N . ARG A 1 187 ? 1.373 -4.087 21.370 1.00 80.06 187 ARG A N 1
ATOM 1399 C CA . ARG A 1 187 ? 0.084 -3.563 21.822 1.00 80.06 187 ARG A CA 1
ATOM 1400 C C . ARG A 1 187 ? -0.910 -4.700 22.004 1.00 80.06 187 ARG A C 1
ATOM 1402 O O . ARG A 1 187 ? -0.767 -5.715 21.319 1.00 80.06 187 ARG A O 1
ATOM 1409 N N . PRO A 1 188 ? -1.898 -4.538 22.901 1.00 72.69 188 PRO A N 1
ATOM 1410 C CA . PRO A 1 188 ? -2.969 -5.510 23.033 1.00 72.69 188 PRO A CA 1
ATOM 1411 C C . PRO A 1 188 ? -3.702 -5.643 21.698 1.00 72.69 188 PRO A C 1
ATOM 1413 O O . PRO A 1 188 ? -4.035 -4.653 21.042 1.00 72.69 188 PRO A O 1
ATOM 1416 N N . ALA A 1 189 ? -3.903 -6.889 21.289 1.00 75.19 189 ALA A N 1
ATOM 1417 C CA . ALA A 1 189 ? -4.573 -7.243 20.056 1.00 75.19 189 ALA A CA 1
ATOM 1418 C C . ALA A 1 189 ? -5.964 -7.777 20.379 1.00 75.19 189 ALA A C 1
ATOM 1420 O O . ALA A 1 189 ? -6.099 -8.790 21.061 1.00 75.19 189 ALA A O 1
ATOM 1421 N N . PHE A 1 190 ? -6.989 -7.101 19.870 1.00 73.81 190 PHE A N 1
ATOM 1422 C CA . PHE A 1 190 ? -8.386 -7.470 20.114 1.00 73.81 190 PHE A CA 1
ATOM 1423 C C . PHE A 1 190 ? -8.999 -8.269 18.954 1.00 73.81 190 PHE A C 1
ATOM 1425 O O . PHE A 1 190 ? -10.039 -8.905 19.112 1.00 73.81 190 PHE A O 1
ATOM 1432 N N . ALA A 1 191 ? -8.345 -8.262 17.789 1.00 76.06 191 ALA A N 1
ATOM 1433 C CA . ALA A 1 191 ? -8.804 -8.955 16.593 1.00 76.06 191 ALA A CA 1
ATOM 1434 C C . ALA A 1 191 ? -8.389 -10.434 16.571 1.00 76.06 191 ALA A C 1
ATOM 1436 O O . ALA A 1 191 ? -7.275 -10.795 16.966 1.00 76.06 191 ALA A O 1
ATOM 1437 N N . ARG A 1 192 ? -9.267 -11.305 16.056 1.00 73.38 192 ARG A N 1
ATOM 1438 C CA . ARG A 1 192 ? -8.984 -12.745 15.969 1.00 73.38 192 ARG A CA 1
ATOM 1439 C C . ARG A 1 192 ? -7.840 -13.026 14.998 1.00 73.38 192 ARG A C 1
ATOM 1441 O O . ARG A 1 192 ? -7.806 -12.536 13.873 1.00 73.38 192 ARG A O 1
ATOM 1448 N N . GLY A 1 193 ? -6.895 -13.849 15.454 1.00 77.62 193 GLY A N 1
ATOM 1449 C CA . GLY A 1 193 ? -5.731 -14.252 14.670 1.00 77.62 193 GLY A CA 1
ATOM 1450 C C . GLY A 1 193 ? -4.876 -13.072 14.192 1.00 77.62 193 GLY A C 1
ATOM 1451 O O . GLY A 1 193 ? -4.321 -13.102 13.092 1.00 77.62 193 GLY A O 1
ATOM 1452 N N . HIS A 1 194 ? -4.807 -12.027 15.014 1.00 85.06 194 HIS A N 1
ATOM 1453 C CA . HIS A 1 194 ? -3.930 -10.889 14.819 1.00 85.06 194 HIS A CA 1
ATOM 1454 C C . HIS A 1 194 ? -2.460 -11.325 14.779 1.00 85.06 194 HIS A C 1
ATOM 1456 O O . HIS A 1 194 ? -1.982 -12.024 15.671 1.00 85.06 194 HIS A O 1
ATOM 1462 N N . ILE A 1 195 ? -1.745 -10.878 13.749 1.00 87.69 195 ILE A N 1
ATOM 1463 C CA . ILE A 1 195 ? -0.288 -10.964 13.669 1.00 87.69 195 ILE A CA 1
ATOM 1464 C C . ILE A 1 195 ? 0.262 -9.633 14.155 1.00 87.69 195 ILE A C 1
ATOM 1466 O O . ILE A 1 195 ? -0.167 -8.579 13.679 1.00 87.69 195 ILE A O 1
ATOM 1470 N N . ALA A 1 196 ? 1.227 -9.682 15.073 1.00 89.56 196 ALA A N 1
ATOM 1471 C CA . ALA A 1 196 ? 1.819 -8.466 15.597 1.00 89.56 196 ALA A CA 1
ATOM 1472 C C . ALA A 1 196 ? 2.479 -7.670 14.449 1.00 89.56 196 ALA A C 1
ATOM 1474 O O . ALA A 1 196 ? 3.241 -8.244 13.665 1.00 89.56 196 ALA A O 1
ATOM 1475 N N . PRO A 1 197 ? 2.247 -6.350 14.337 1.00 90.31 197 PRO A N 1
ATOM 1476 C CA . PRO A 1 197 ? 2.769 -5.546 13.231 1.00 90.31 197 PRO A CA 1
ATOM 1477 C C . PRO A 1 197 ? 4.291 -5.597 13.046 1.00 90.31 197 PRO A C 1
ATOM 1479 O O . PRO A 1 197 ? 4.774 -5.473 11.922 1.00 90.31 197 PRO A O 1
ATOM 1482 N N . TRP A 1 198 ? 5.057 -5.831 14.117 1.00 91.12 198 TRP A N 1
ATOM 1483 C CA . TRP A 1 198 ? 6.507 -6.018 14.020 1.00 91.12 198 TRP A CA 1
ATOM 1484 C C . TRP A 1 198 ? 6.880 -7.333 13.314 1.00 91.12 198 TRP A C 1
ATOM 1486 O O . TRP A 1 198 ? 7.822 -7.353 12.529 1.00 91.12 198 TRP A O 1
ATOM 1496 N N . GLN A 1 199 ? 6.121 -8.416 13.526 1.00 93.06 199 GLN A N 1
ATOM 1497 C CA . GLN A 1 199 ? 6.319 -9.689 12.821 1.00 93.06 199 GLN A CA 1
ATOM 1498 C C . GLN A 1 199 ? 5.992 -9.523 11.341 1.00 93.06 199 GLN A C 1
ATOM 1500 O O . GLN A 1 199 ? 6.735 -9.993 10.483 1.00 93.06 199 GLN A O 1
ATOM 1505 N N . ALA A 1 200 ? 4.911 -8.798 11.042 1.00 93.12 200 ALA A N 1
ATOM 1506 C CA . ALA A 1 200 ? 4.556 -8.462 9.673 1.00 93.12 200 ALA A CA 1
ATOM 1507 C C . ALA A 1 200 ? 5.663 -7.659 8.978 1.00 93.12 200 ALA A C 1
ATOM 1509 O O . ALA A 1 200 ? 6.016 -7.988 7.852 1.00 93.12 200 ALA A O 1
ATOM 1510 N N . ALA A 1 201 ? 6.268 -6.678 9.658 1.00 93.88 201 ALA A N 1
ATOM 1511 C CA . ALA A 1 201 ? 7.415 -5.945 9.125 1.00 93.88 201 ALA A CA 1
ATOM 1512 C C . ALA A 1 201 ? 8.585 -6.880 8.763 1.00 93.88 201 ALA A C 1
ATOM 1514 O O . ALA A 1 201 ? 9.139 -6.768 7.674 1.00 93.88 201 ALA A O 1
ATOM 1515 N N . LEU A 1 202 ? 8.933 -7.842 9.624 1.00 94.62 202 LEU A N 1
ATOM 1516 C CA . LEU A 1 202 ? 10.007 -8.802 9.334 1.00 94.62 202 LEU A CA 1
ATOM 1517 C C . LEU A 1 202 ? 9.680 -9.708 8.142 1.00 94.62 202 LEU A C 1
ATOM 1519 O O . LEU A 1 202 ? 10.525 -9.906 7.270 1.00 94.62 202 LEU A O 1
ATOM 1523 N N . VAL A 1 203 ? 8.451 -10.228 8.075 1.00 95.31 203 VAL A N 1
ATOM 1524 C CA . VAL A 1 203 ? 8.015 -11.073 6.956 1.00 95.31 203 VAL A CA 1
ATOM 1525 C C . VAL A 1 203 ? 8.015 -10.282 5.649 1.00 95.31 203 VAL A C 1
ATOM 1527 O O . VAL A 1 203 ? 8.520 -10.770 4.644 1.00 95.31 203 VAL A O 1
ATOM 1530 N N . LEU A 1 204 ? 7.510 -9.048 5.649 1.00 94.12 204 LEU A N 1
ATOM 1531 C CA . LEU A 1 204 ? 7.493 -8.196 4.459 1.00 94.12 204 LEU A CA 1
ATOM 1532 C C . LEU A 1 204 ? 8.908 -7.806 3.999 1.00 94.12 204 LEU A C 1
ATOM 1534 O O . LEU A 1 204 ? 9.152 -7.795 2.794 1.00 94.12 204 LEU A O 1
ATOM 1538 N N . ALA A 1 205 ? 9.847 -7.559 4.922 1.00 94.06 205 ALA A N 1
ATOM 1539 C CA . ALA A 1 205 ? 11.258 -7.348 4.579 1.00 94.06 205 ALA A CA 1
ATOM 1540 C C . ALA A 1 205 ? 11.858 -8.592 3.908 1.00 94.06 205 ALA A C 1
ATOM 1542 O O . ALA A 1 205 ? 12.499 -8.488 2.862 1.00 94.06 205 ALA A O 1
ATOM 1543 N N . ALA A 1 206 ? 11.604 -9.779 4.470 1.00 94.31 206 ALA A N 1
ATOM 1544 C CA . ALA A 1 206 ? 12.069 -11.039 3.899 1.00 94.31 206 ALA A CA 1
ATOM 1545 C C . ALA A 1 206 ? 11.478 -11.289 2.501 1.00 94.31 206 ALA A C 1
ATOM 1547 O O . ALA A 1 206 ? 12.207 -11.654 1.584 1.00 94.31 206 ALA A O 1
ATOM 1548 N N . LEU A 1 207 ? 10.183 -11.029 2.302 1.00 94.06 207 LEU A N 1
ATOM 1549 C CA . LEU A 1 207 ? 9.539 -11.129 0.988 1.00 94.06 207 LEU A CA 1
ATOM 1550 C C . LEU A 1 207 ? 10.124 -10.137 -0.026 1.00 94.06 207 LEU A C 1
ATOM 1552 O O . LEU A 1 207 ? 10.302 -10.495 -1.188 1.00 94.06 207 LEU A O 1
ATOM 1556 N N . GLY A 1 208 ? 10.455 -8.915 0.402 1.00 91.38 208 GLY A N 1
ATOM 1557 C CA . GLY A 1 208 ? 11.155 -7.935 -0.429 1.00 91.38 208 GLY A CA 1
ATOM 1558 C C . GLY A 1 208 ? 12.542 -8.419 -0.861 1.00 91.38 208 GLY A C 1
ATOM 1559 O O . GLY A 1 208 ? 12.896 -8.289 -2.032 1.00 91.38 208 GLY A O 1
ATOM 1560 N N . LEU A 1 209 ? 13.291 -9.045 0.052 1.00 90.38 209 LEU A N 1
ATOM 1561 C CA . LEU A 1 209 ? 14.591 -9.646 -0.248 1.00 90.38 209 LEU A CA 1
ATOM 1562 C C . LEU A 1 209 ? 14.470 -10.836 -1.210 1.00 90.38 209 LEU A C 1
ATOM 1564 O O . LEU A 1 209 ? 15.253 -10.932 -2.149 1.00 90.38 209 LEU A O 1
ATOM 1568 N N . ILE A 1 210 ? 13.478 -11.711 -1.016 1.00 91.50 210 ILE A N 1
ATOM 1569 C CA . ILE A 1 210 ? 13.210 -12.848 -1.913 1.00 91.50 210 ILE A CA 1
ATOM 1570 C C . ILE A 1 210 ? 12.818 -12.348 -3.308 1.00 91.50 210 ILE A C 1
ATOM 1572 O O . ILE A 1 210 ? 13.337 -12.848 -4.304 1.00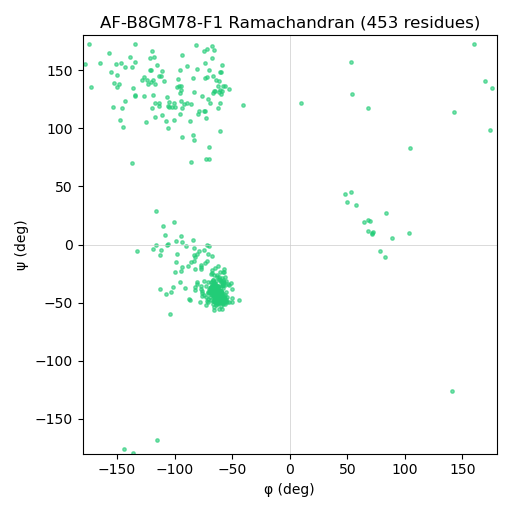 91.50 210 ILE A O 1
ATOM 1576 N N . SER A 1 211 ? 11.943 -11.337 -3.387 1.00 90.38 211 SER A N 1
ATOM 1577 C CA . SER A 1 211 ? 11.583 -10.678 -4.649 1.00 90.38 211 SER A CA 1
ATOM 1578 C C . SER A 1 211 ? 12.827 -10.159 -5.353 1.00 90.38 211 SER A C 1
ATOM 1580 O O . SER A 1 211 ? 13.012 -10.409 -6.538 1.00 90.38 211 SER A O 1
ATOM 1582 N N . TRP A 1 212 ? 13.709 -9.479 -4.623 1.00 87.62 212 TRP A N 1
ATOM 1583 C CA . TRP A 1 212 ? 14.948 -8.992 -5.200 1.00 87.62 212 TRP A CA 1
ATOM 1584 C C . TRP A 1 212 ? 15.860 -10.141 -5.671 1.00 87.62 212 TRP A C 1
ATOM 1586 O O . TRP A 1 212 ? 16.334 -10.097 -6.800 1.00 87.62 212 TRP A O 1
ATOM 1596 N N . TYR A 1 213 ? 16.061 -11.184 -4.866 1.00 86.69 213 TYR A N 1
ATOM 1597 C CA . TYR A 1 213 ? 16.955 -12.295 -5.205 1.00 86.69 213 TYR A CA 1
ATOM 1598 C C . TYR A 1 213 ? 16.498 -13.064 -6.453 1.00 86.69 213 TYR A C 1
ATOM 1600 O O . TYR A 1 213 ? 17.316 -13.433 -7.291 1.00 86.69 213 TYR A O 1
ATOM 1608 N N . VAL A 1 214 ? 15.188 -13.288 -6.596 1.00 86.00 214 VAL A N 1
ATOM 1609 C CA . VAL A 1 214 ? 14.631 -14.042 -7.728 1.00 86.00 214 VAL A CA 1
ATOM 1610 C C . VAL A 1 214 ? 14.365 -13.135 -8.927 1.00 86.00 214 VAL A C 1
ATOM 1612 O O . VAL A 1 214 ? 14.736 -13.469 -10.041 1.00 86.00 214 VAL A O 1
ATOM 1615 N N . ILE A 1 215 ? 13.725 -11.983 -8.736 1.00 84.31 215 ILE A N 1
ATOM 1616 C CA . ILE A 1 215 ? 13.237 -11.139 -9.838 1.00 84.31 215 ILE A CA 1
ATOM 1617 C C . ILE A 1 215 ? 14.264 -10.057 -10.207 1.00 84.31 215 ILE A C 1
ATOM 1619 O O . ILE A 1 215 ? 14.258 -9.574 -11.333 1.00 84.31 215 ILE A O 1
ATOM 1623 N N . GLY A 1 216 ? 15.176 -9.684 -9.309 1.00 79.06 216 GLY A N 1
ATOM 1624 C CA . GLY A 1 216 ? 16.172 -8.622 -9.517 1.00 79.06 216 GLY A CA 1
ATOM 1625 C C . GLY A 1 216 ? 15.698 -7.224 -9.111 1.00 79.06 216 GLY A C 1
ATOM 1626 O O . GLY A 1 216 ? 16.408 -6.245 -9.336 1.00 79.06 216 GLY A O 1
ATOM 1627 N N . MET A 1 217 ? 14.506 -7.100 -8.516 1.00 81.12 217 MET A N 1
ATOM 1628 C CA . MET A 1 217 ? 13.956 -5.821 -8.055 1.00 81.12 217 MET A CA 1
ATOM 1629 C C . MET A 1 217 ? 13.015 -5.994 -6.848 1.00 81.12 217 MET A C 1
ATOM 1631 O O . MET A 1 217 ? 12.439 -7.075 -6.662 1.00 81.12 217 MET A O 1
ATOM 1635 N N . PRO A 1 218 ? 12.841 -4.947 -6.020 1.00 83.31 218 PRO A N 1
ATOM 1636 C CA . PRO A 1 218 ? 11.875 -4.967 -4.930 1.00 83.31 218 PRO A CA 1
ATOM 1637 C C . PRO A 1 218 ? 10.434 -4.987 -5.458 1.00 83.31 218 PRO A C 1
ATOM 1639 O O . PRO A 1 218 ? 10.163 -4.803 -6.645 1.00 83.31 218 PRO A O 1
ATOM 1642 N N . LEU A 1 219 ? 9.485 -5.204 -4.549 1.00 84.50 219 LEU A N 1
ATOM 1643 C CA . LEU A 1 219 ? 8.070 -5.307 -4.891 1.00 84.50 219 LEU A CA 1
ATOM 1644 C C . LEU A 1 219 ? 7.545 -4.005 -5.520 1.00 84.50 219 LEU A C 1
ATOM 1646 O O . LEU A 1 219 ? 7.708 -2.909 -4.987 1.00 84.50 219 LEU A O 1
ATOM 1650 N N . GLY A 1 220 ? 6.846 -4.133 -6.642 1.00 84.50 220 GLY A N 1
ATOM 1651 C CA . GLY A 1 220 ? 6.190 -3.029 -7.333 1.00 84.50 220 GLY A CA 1
ATOM 1652 C C . GLY A 1 220 ? 4.930 -3.533 -8.019 1.00 84.50 220 GLY A C 1
ATOM 1653 O O . GLY A 1 220 ? 4.926 -4.622 -8.572 1.00 84.50 220 GLY A O 1
ATOM 1654 N N . ILE A 1 221 ? 3.843 -2.766 -7.957 1.00 88.50 221 ILE A N 1
ATOM 1655 C CA . ILE A 1 221 ? 2.534 -3.177 -8.505 1.00 88.50 221 ILE A CA 1
ATOM 1656 C C . ILE A 1 221 ? 1.878 -2.099 -9.357 1.00 88.50 221 ILE A C 1
ATOM 1658 O O . ILE A 1 221 ? 0.804 -2.300 -9.914 1.00 88.50 221 ILE A O 1
ATOM 1662 N N . THR A 1 222 ? 2.472 -0.912 -9.414 1.00 84.94 222 THR A N 1
ATOM 1663 C CA . THR A 1 222 ? 1.749 0.244 -9.913 1.00 84.94 222 THR A CA 1
ATOM 1664 C C . THR A 1 222 ? 1.638 0.224 -11.425 1.00 84.94 222 THR A C 1
ATOM 1666 O O . THR A 1 222 ? 0.554 0.488 -11.933 1.00 84.94 222 THR A O 1
ATOM 1669 N N . THR A 1 223 ? 2.704 -0.091 -12.176 1.00 86.38 223 THR A N 1
ATOM 1670 C CA . THR A 1 223 ? 2.716 -0.100 -13.663 1.00 86.38 223 THR A CA 1
ATOM 1671 C C . THR A 1 223 ? 1.586 -0.933 -14.266 1.00 86.38 223 THR A C 1
ATOM 1673 O O . THR A 1 223 ? 0.963 -0.521 -15.242 1.00 86.38 223 THR A O 1
ATOM 1676 N N . SER A 1 224 ? 1.220 -2.021 -13.600 1.00 89.44 224 SER A N 1
ATOM 1677 C CA . SER A 1 224 ? 0.105 -2.881 -13.987 1.00 89.44 224 SER A CA 1
ATOM 1678 C C . SER A 1 224 ? -1.269 -2.232 -13.964 1.00 89.44 224 SER A C 1
ATOM 1680 O O . SER A 1 224 ? -2.125 -2.652 -14.729 1.00 89.44 224 SER A O 1
ATOM 1682 N N . TYR A 1 225 ? -1.511 -1.202 -13.153 1.00 90.81 225 TYR A N 1
ATOM 1683 C CA . TYR A 1 225 ? -2.805 -0.508 -13.174 1.00 90.81 225 TYR A CA 1
ATOM 1684 C C . TYR A 1 225 ? -2.995 0.309 -14.444 1.00 90.81 225 TYR A C 1
ATOM 1686 O O . TYR A 1 225 ? -4.084 0.311 -15.007 1.00 90.81 225 TYR A O 1
ATOM 1694 N N . ALA A 1 226 ? -1.924 0.947 -14.925 1.00 89.25 226 ALA A N 1
ATOM 1695 C CA . ALA A 1 226 ? -1.940 1.595 -16.231 1.00 89.25 226 ALA A CA 1
ATOM 1696 C C . ALA A 1 226 ? -2.109 0.557 -17.346 1.00 89.25 226 ALA A C 1
ATOM 1698 O O . ALA A 1 226 ? -2.903 0.781 -18.248 1.00 89.25 226 ALA A O 1
ATOM 1699 N N . LYS A 1 227 ? -1.447 -0.602 -17.235 1.00 91.69 227 LYS A N 1
ATOM 1700 C CA . LYS A 1 227 ? -1.585 -1.708 -18.192 1.00 91.69 227 LYS A CA 1
ATOM 1701 C C . LYS A 1 227 ? -3.007 -2.271 -18.248 1.00 91.69 227 LYS A C 1
ATOM 1703 O O . LYS A 1 227 ? -3.556 -2.438 -19.334 1.00 91.69 227 LYS A O 1
ATOM 1708 N N . LEU A 1 228 ? -3.624 -2.527 -17.095 1.00 91.06 228 LEU A N 1
ATOM 1709 C CA . LEU A 1 228 ? -5.019 -2.959 -17.002 1.00 91.06 228 LEU A CA 1
ATOM 1710 C C . LEU A 1 228 ? -5.961 -1.881 -17.542 1.00 91.06 228 LEU A C 1
ATOM 1712 O O . LEU A 1 228 ? -6.845 -2.201 -18.327 1.00 91.06 228 LEU A O 1
ATOM 1716 N N . GLY A 1 229 ? -5.733 -0.612 -17.189 1.00 89.12 229 GLY A N 1
ATOM 1717 C CA . GLY A 1 229 ? -6.475 0.523 -17.739 1.00 89.12 229 GLY A CA 1
ATOM 1718 C C . GLY A 1 229 ? -6.387 0.591 -19.266 1.00 89.12 229 GLY A C 1
ATOM 1719 O O . GLY A 1 229 ? -7.417 0.635 -19.927 1.00 89.12 229 GLY A O 1
ATOM 1720 N N . ALA A 1 230 ? -5.181 0.478 -19.827 1.00 87.88 230 ALA A N 1
ATOM 1721 C CA . ALA A 1 230 ? -4.937 0.455 -21.269 1.00 87.88 230 ALA A CA 1
ATOM 1722 C C . ALA A 1 230 ? -5.585 -0.750 -21.958 1.00 87.88 230 ALA A C 1
ATOM 1724 O O . ALA A 1 230 ? -6.061 -0.634 -23.081 1.00 87.88 230 ALA A O 1
ATOM 1725 N N . THR A 1 231 ? -5.606 -1.909 -21.294 1.00 89.44 231 THR A N 1
ATOM 1726 C CA . THR A 1 231 ? -6.247 -3.127 -21.812 1.00 89.44 231 THR A CA 1
ATOM 1727 C C . THR A 1 231 ? -7.764 -2.975 -21.842 1.00 89.44 231 THR A C 1
ATOM 1729 O O . THR A 1 231 ? -8.404 -3.409 -22.788 1.00 89.44 231 THR A O 1
ATOM 1732 N N . LEU A 1 232 ? -8.357 -2.347 -20.825 1.00 89.50 232 LEU A N 1
ATOM 1733 C CA . LEU A 1 232 ? -9.791 -2.055 -20.815 1.00 89.50 232 LEU A CA 1
ATOM 1734 C C . LEU A 1 232 ? -10.149 -0.980 -21.847 1.00 89.50 232 LEU A C 1
ATOM 1736 O O . LEU A 1 232 ? -11.154 -1.108 -22.541 1.00 89.50 232 LEU A O 1
ATOM 1740 N N . GLU A 1 233 ? -9.318 0.054 -21.982 1.00 87.75 233 GLU A N 1
ATOM 1741 C CA . GLU A 1 233 ? -9.513 1.118 -22.966 1.00 87.75 233 GLU A CA 1
ATOM 1742 C C . GLU A 1 233 ? -9.348 0.602 -24.400 1.00 87.75 233 GLU A C 1
ATOM 1744 O O . GLU A 1 233 ? -10.127 0.982 -25.270 1.00 87.75 233 GLU A O 1
ATOM 1749 N N . SER A 1 234 ? -8.416 -0.321 -24.658 1.00 88.19 234 SER A N 1
ATOM 1750 C CA . SER A 1 234 ? -8.195 -0.873 -26.000 1.00 88.19 234 SER A CA 1
ATOM 1751 C C . SER A 1 234 ? -9.352 -1.736 -26.507 1.00 88.19 234 SER A C 1
ATOM 1753 O O . SER A 1 234 ? -9.509 -1.869 -27.718 1.00 88.19 234 SER A O 1
ATOM 1755 N N . LEU A 1 235 ? -10.190 -2.277 -25.613 1.00 89.06 235 LEU A N 1
ATOM 1756 C CA . LEU A 1 235 ? -11.420 -2.985 -25.990 1.00 89.06 235 LEU A CA 1
ATOM 1757 C C . LEU A 1 235 ? -12.476 -2.049 -26.591 1.00 89.06 235 LEU A C 1
ATOM 1759 O O . LEU A 1 235 ? -13.329 -2.508 -27.346 1.00 89.06 235 LEU A O 1
ATOM 1763 N N . VAL A 1 236 ? -12.434 -0.757 -26.250 1.00 88.38 236 VAL A N 1
ATOM 1764 C CA . VAL A 1 236 ? -13.426 0.239 -26.685 1.00 88.38 236 VAL A CA 1
ATOM 1765 C C . VAL A 1 236 ? -12.840 1.186 -27.736 1.00 88.38 236 VAL A C 1
ATOM 1767 O O . VAL A 1 236 ? -13.502 1.488 -28.724 1.00 88.38 236 VAL A O 1
ATOM 1770 N N . LEU A 1 237 ? -11.600 1.648 -27.539 1.00 87.44 237 LEU A N 1
ATOM 1771 C CA . LEU A 1 237 ? -10.911 2.657 -28.352 1.00 87.44 237 LEU A CA 1
ATOM 1772 C C . LEU A 1 237 ? -9.445 2.250 -28.624 1.00 87.44 237 LEU A C 1
ATOM 1774 O O . LEU A 1 237 ? -8.513 2.874 -28.105 1.00 87.44 237 LEU A O 1
ATOM 1778 N N . PRO A 1 238 ? -9.200 1.220 -29.455 1.00 85.94 238 PRO A N 1
ATOM 1779 C CA . PRO A 1 238 ? -7.848 0.716 -29.716 1.00 85.94 238 PRO A CA 1
ATOM 1780 C C . PRO A 1 238 ? -6.928 1.759 -30.371 1.00 85.94 238 PRO A C 1
ATOM 1782 O O . PRO A 1 238 ? -5.749 1.850 -30.022 1.00 85.94 238 PRO A O 1
ATOM 1785 N N . GLU A 1 239 ? -7.464 2.592 -31.270 1.00 83.25 239 GLU A N 1
ATOM 1786 C CA . GLU A 1 239 ? -6.698 3.643 -31.953 1.00 83.25 239 GLU A CA 1
ATOM 1787 C C . GLU A 1 239 ? -6.141 4.673 -30.962 1.00 83.25 239 GLU A C 1
ATOM 1789 O O . GLU A 1 239 ? -4.968 5.048 -31.040 1.00 83.25 239 GLU A O 1
ATOM 1794 N N . ARG A 1 240 ? -6.938 5.050 -29.955 1.00 84.31 240 ARG A N 1
ATOM 1795 C CA . ARG A 1 240 ? -6.540 6.006 -28.918 1.00 84.31 240 ARG A CA 1
ATOM 1796 C C . ARG A 1 240 ? -5.355 5.492 -28.107 1.00 84.31 240 ARG A C 1
ATOM 1798 O O . ARG A 1 240 ? -4.346 6.185 -28.007 1.00 84.31 240 ARG A O 1
ATOM 1805 N N . VAL A 1 241 ? -5.432 4.258 -27.608 1.00 83.19 241 VAL A N 1
ATOM 1806 C CA . VAL A 1 241 ? -4.348 3.631 -26.829 1.00 83.19 241 VAL A CA 1
ATOM 1807 C C . VAL A 1 241 ? -3.061 3.546 -27.646 1.00 83.19 241 VAL A C 1
ATOM 1809 O O . VAL A 1 241 ? -1.983 3.838 -27.131 1.00 83.19 241 VAL A O 1
ATOM 1812 N N . SER A 1 242 ? -3.167 3.202 -28.933 1.00 82.25 242 SER A N 1
ATOM 1813 C CA . SER A 1 242 ? -2.001 3.100 -29.812 1.00 82.25 242 SER A CA 1
ATOM 1814 C C . SER A 1 242 ? -1.315 4.449 -30.070 1.00 82.25 242 SER A C 1
ATOM 1816 O O . SER A 1 242 ? -0.093 4.485 -30.210 1.00 82.25 242 SER A O 1
ATOM 1818 N N . SER A 1 243 ? -2.079 5.548 -30.063 1.00 84.81 243 SER A N 1
ATOM 1819 C CA . SER A 1 243 ? -1.584 6.907 -30.324 1.00 84.81 243 SER A CA 1
ATOM 1820 C C . SER A 1 243 ? -0.829 7.548 -29.150 1.00 84.81 243 SER A C 1
ATOM 1822 O O . SER A 1 243 ? -0.050 8.481 -29.347 1.00 84.81 243 SER A O 1
ATOM 1824 N N . LEU A 1 244 ? -1.033 7.062 -27.922 1.00 87.19 244 LEU A N 1
ATOM 1825 C CA . LEU A 1 244 ? -0.486 7.683 -26.716 1.00 87.19 244 LEU A CA 1
ATOM 1826 C C . LEU A 1 244 ? 0.943 7.201 -26.432 1.00 87.19 244 LEU A C 1
ATOM 1828 O O . LEU A 1 244 ? 1.187 6.022 -26.170 1.00 87.19 244 LEU A O 1
ATOM 1832 N N . ALA A 1 245 ? 1.890 8.143 -26.384 1.00 82.06 245 ALA A N 1
ATOM 1833 C CA . ALA A 1 245 ? 3.313 7.860 -26.168 1.00 82.06 245 ALA A CA 1
ATOM 1834 C C . ALA A 1 245 ? 3.600 7.087 -24.866 1.00 82.06 245 ALA A C 1
ATOM 1836 O O . ALA A 1 245 ? 4.522 6.276 -24.815 1.00 82.06 245 ALA A O 1
ATOM 1837 N N . PHE A 1 246 ? 2.798 7.304 -23.818 1.00 83.38 246 PHE A N 1
ATOM 1838 C CA . PHE A 1 246 ? 2.962 6.620 -22.535 1.00 83.38 246 PHE A CA 1
ATOM 1839 C C . PHE A 1 246 ? 2.761 5.101 -22.635 1.00 83.38 246 PHE A C 1
ATOM 1841 O O . PHE A 1 246 ? 3.517 4.340 -22.034 1.00 83.38 246 PHE A O 1
ATOM 1848 N N . PHE A 1 247 ? 1.778 4.643 -23.416 1.00 83.75 247 PHE A N 1
ATOM 1849 C CA . PHE A 1 247 ? 1.504 3.212 -23.569 1.00 83.75 247 PHE A CA 1
ATOM 1850 C C . PHE A 1 247 ? 2.504 2.510 -24.490 1.00 83.75 247 PHE A C 1
ATOM 1852 O O . PHE A 1 247 ? 2.682 1.300 -24.376 1.00 83.75 247 PHE A O 1
ATOM 1859 N N . GLN A 1 248 ? 3.211 3.259 -25.335 1.00 82.69 248 GLN A N 1
ATOM 1860 C CA . GLN A 1 248 ? 4.298 2.728 -26.163 1.00 82.69 248 GLN A CA 1
ATOM 1861 C C . GLN A 1 248 ? 5.649 2.700 -25.434 1.00 82.69 248 GLN A C 1
ATOM 1863 O O . GLN A 1 248 ? 6.584 2.036 -25.881 1.00 82.69 248 GLN A O 1
ATOM 1868 N N . ALA A 1 249 ? 5.775 3.405 -24.307 1.00 77.31 249 ALA A N 1
ATOM 1869 C CA . ALA A 1 249 ? 7.021 3.474 -23.560 1.00 77.31 249 ALA A CA 1
ATOM 1870 C C . ALA A 1 249 ? 7.337 2.142 -22.855 1.00 77.31 249 ALA A C 1
ATOM 1872 O O . ALA A 1 249 ? 6.558 1.638 -22.039 1.00 77.31 249 ALA A O 1
ATOM 1873 N N . GLN A 1 250 ? 8.531 1.607 -23.118 1.00 73.44 250 GLN A N 1
ATOM 1874 C CA . GLN A 1 250 ? 9.097 0.479 -22.382 1.00 73.44 250 GLN A CA 1
ATOM 1875 C C . GLN A 1 250 ? 9.980 0.990 -21.242 1.00 73.44 250 GLN A C 1
ATOM 1877 O O . GLN A 1 250 ? 11.157 1.292 -21.423 1.00 73.44 250 GLN A O 1
ATOM 1882 N N . GLY A 1 251 ? 9.378 1.130 -20.061 1.00 68.75 251 GLY A N 1
ATOM 1883 C CA . GLY A 1 251 ? 10.060 1.641 -18.869 1.00 68.75 251 GLY A CA 1
ATOM 1884 C C . GLY A 1 251 ? 10.986 0.629 -18.189 1.00 68.75 251 GLY A C 1
ATOM 1885 O O . GLY A 1 251 ? 11.837 1.029 -17.399 1.00 68.75 251 GLY A O 1
ATOM 1886 N N . LEU A 1 252 ? 10.834 -0.667 -18.477 1.00 77.12 252 LEU A N 1
ATOM 1887 C CA . LEU A 1 252 ? 11.633 -1.738 -17.891 1.00 77.12 252 LEU A CA 1
ATOM 1888 C C . LEU A 1 252 ? 12.429 -2.454 -18.983 1.00 77.12 252 LEU A C 1
ATOM 1890 O O . LEU A 1 252 ? 11.841 -3.003 -19.909 1.00 77.12 252 LEU A O 1
ATOM 1894 N N . ASN A 1 253 ? 13.753 -2.475 -18.845 1.00 79.88 253 ASN A N 1
ATOM 1895 C CA . ASN A 1 253 ? 14.660 -3.274 -19.665 1.00 79.88 253 ASN A CA 1
ATOM 1896 C C . ASN A 1 253 ? 15.859 -3.681 -18.799 1.00 79.88 253 ASN A C 1
ATOM 1898 O O . ASN A 1 253 ? 16.668 -2.831 -18.427 1.00 79.88 253 ASN A O 1
ATOM 1902 N N . TYR A 1 254 ? 15.926 -4.952 -18.412 1.00 79.62 254 TYR A N 1
ATOM 1903 C CA . TYR A 1 254 ? 17.009 -5.486 -17.585 1.00 79.62 254 TYR A CA 1
ATOM 1904 C C . TYR A 1 254 ? 17.133 -6.998 -17.775 1.00 79.62 254 TYR A C 1
ATOM 1906 O O . TYR A 1 254 ? 16.217 -7.646 -18.277 1.00 79.62 254 TYR A O 1
ATOM 1914 N N . THR A 1 255 ? 18.252 -7.567 -17.344 1.00 79.94 255 THR A N 1
ATOM 1915 C CA . THR A 1 255 ? 18.462 -9.017 -17.339 1.00 79.94 255 THR A CA 1
ATOM 1916 C C . THR A 1 255 ? 18.210 -9.555 -15.928 1.00 79.94 255 THR A C 1
ATOM 1918 O O . THR A 1 255 ? 18.891 -9.110 -14.999 1.00 79.94 255 THR A O 1
ATOM 1921 N N . PRO A 1 256 ? 17.226 -10.455 -15.726 1.00 79.75 256 PRO A N 1
ATOM 1922 C CA . PRO A 1 256 ? 16.987 -11.078 -14.428 1.00 79.75 256 PRO A CA 1
ATOM 1923 C C . PRO A 1 256 ? 18.213 -11.873 -13.948 1.00 79.75 256 PRO A C 1
ATOM 1925 O O . PRO A 1 256 ? 18.890 -12.469 -14.782 1.00 79.75 256 PRO A O 1
ATOM 1928 N N . PRO A 1 257 ? 18.473 -11.969 -12.629 1.00 76.44 257 PRO A N 1
ATOM 1929 C CA . PRO A 1 257 ? 19.682 -12.620 -12.101 1.00 76.44 257 PRO A CA 1
ATOM 1930 C C . PRO A 1 257 ? 19.872 -14.089 -12.512 1.00 76.44 257 PRO A C 1
ATOM 1932 O O . PRO A 1 257 ? 20.987 -14.599 -12.487 1.00 76.44 257 PRO A O 1
ATOM 1935 N N . PHE A 1 258 ? 18.785 -14.778 -12.865 1.00 76.94 258 PHE A N 1
ATOM 1936 C CA . PHE A 1 258 ? 18.766 -16.201 -13.211 1.00 76.94 258 PHE A CA 1
ATOM 1937 C C . PHE A 1 258 ? 18.589 -16.469 -14.718 1.00 76.94 258 PHE A C 1
ATOM 1939 O O . PHE A 1 258 ? 18.504 -17.630 -15.113 1.00 76.94 258 PHE A O 1
ATOM 1946 N N . ALA A 1 259 ? 18.462 -15.428 -15.550 1.00 76.25 259 ALA A N 1
ATOM 1947 C CA . ALA A 1 259 ? 18.158 -15.559 -16.974 1.00 76.25 259 ALA A CA 1
ATOM 1948 C C . ALA A 1 259 ? 19.262 -14.942 -17.842 1.00 76.25 259 ALA A C 1
ATOM 1950 O O . ALA A 1 259 ? 19.744 -13.853 -17.555 1.00 76.25 259 ALA A O 1
ATOM 1951 N N . ASP A 1 260 ? 19.603 -15.597 -18.954 1.00 74.19 260 ASP A N 1
ATOM 1952 C CA . ASP A 1 260 ? 20.667 -15.139 -19.866 1.00 74.19 260 ASP A CA 1
ATOM 1953 C C . ASP A 1 260 ? 20.199 -14.064 -20.868 1.00 74.19 260 ASP A C 1
ATOM 1955 O O . ASP A 1 260 ? 21.003 -13.472 -21.589 1.00 74.19 260 ASP A O 1
ATOM 1959 N N . SER A 1 261 ? 18.890 -13.802 -20.937 1.00 76.25 261 SER A N 1
ATOM 1960 C CA . SER A 1 261 ? 18.275 -12.863 -21.879 1.00 76.25 261 SER A CA 1
ATOM 1961 C C . SER A 1 261 ? 17.591 -11.702 -21.163 1.00 76.25 261 SER A C 1
ATOM 1963 O O . SER A 1 261 ? 16.860 -11.913 -20.192 1.00 76.25 261 SER A O 1
ATOM 1965 N N . ALA A 1 262 ? 17.757 -10.489 -21.696 1.00 80.31 262 ALA A N 1
ATOM 1966 C CA . ALA A 1 262 ? 17.063 -9.307 -21.201 1.00 80.31 262 ALA A CA 1
ATOM 1967 C C . ALA A 1 262 ? 15.539 -9.448 -21.339 1.00 80.31 262 ALA A C 1
ATOM 1969 O O . ALA A 1 262 ? 15.029 -9.950 -22.343 1.00 80.31 262 ALA A O 1
ATOM 1970 N N . VAL A 1 263 ? 14.816 -8.962 -20.333 1.00 82.31 263 VAL A N 1
ATOM 1971 C CA . VAL A 1 263 ? 13.358 -8.866 -20.329 1.00 82.31 263 VAL A CA 1
ATOM 1972 C C . VAL A 1 263 ? 12.942 -7.403 -20.426 1.00 82.31 263 VAL A C 1
ATOM 1974 O O . VAL A 1 263 ? 13.557 -6.520 -19.822 1.00 82.31 263 VAL A O 1
ATOM 1977 N N . GLN A 1 264 ? 11.885 -7.147 -21.194 1.00 83.56 264 GLN A N 1
ATOM 1978 C CA . GLN A 1 264 ? 11.355 -5.808 -21.428 1.00 83.56 264 GLN A CA 1
ATOM 1979 C C . GLN A 1 264 ? 9.901 -5.713 -20.975 1.00 83.56 264 GLN A C 1
ATOM 1981 O O . GLN A 1 264 ? 9.158 -6.697 -21.015 1.00 83.56 264 GLN A O 1
ATOM 1986 N N . GLY A 1 265 ? 9.482 -4.523 -20.551 1.00 82.06 265 GLY A N 1
ATOM 1987 C CA . GLY A 1 265 ? 8.081 -4.253 -20.266 1.00 82.06 265 GLY A CA 1
ATOM 1988 C C . GLY A 1 265 ? 7.738 -2.774 -20.145 1.00 82.06 265 GLY A C 1
ATOM 1989 O O . GLY A 1 265 ? 8.583 -1.923 -19.861 1.00 82.06 265 GLY A O 1
ATOM 1990 N N . GLY A 1 266 ? 6.466 -2.470 -20.376 1.00 84.62 266 GLY A N 1
ATOM 1991 C CA . GLY A 1 266 ? 5.925 -1.119 -20.416 1.00 84.62 266 GLY A CA 1
ATOM 1992 C C . GLY A 1 266 ? 4.515 -1.007 -19.842 1.00 84.62 266 GLY A C 1
ATOM 1993 O O . GLY A 1 266 ? 3.940 -1.961 -19.312 1.00 84.62 266 GLY A O 1
ATOM 1994 N N . ALA A 1 267 ? 3.959 0.199 -19.941 1.00 84.19 267 ALA A N 1
ATOM 1995 C CA . ALA A 1 267 ? 2.614 0.507 -19.456 1.00 84.19 267 ALA A CA 1
ATOM 1996 C C . ALA A 1 267 ? 1.499 0.125 -20.449 1.00 84.19 267 ALA A C 1
ATOM 1998 O O . ALA A 1 267 ? 0.337 0.104 -20.056 1.00 84.19 267 ALA A O 1
ATOM 1999 N N . GLY A 1 268 ? 1.823 -0.168 -21.714 1.00 85.62 268 GLY A N 1
ATOM 2000 C CA . GLY A 1 268 ? 0.845 -0.568 -22.733 1.00 85.62 268 GLY A CA 1
ATOM 2001 C C . GLY A 1 268 ? 0.273 -1.973 -22.528 1.00 85.62 268 GLY A C 1
ATOM 2002 O O . GLY A 1 268 ? 0.839 -2.744 -21.760 1.00 85.62 268 GLY A O 1
ATOM 2003 N N . PRO A 1 269 ? -0.800 -2.356 -23.246 1.00 86.19 269 PRO A N 1
ATOM 2004 C CA . PRO A 1 269 ? -1.643 -3.529 -22.951 1.00 86.19 269 PRO A CA 1
ATOM 2005 C C . PRO A 1 269 ? -0.987 -4.904 -23.195 1.00 86.19 269 PRO A C 1
ATOM 2007 O O . PRO A 1 269 ? -1.604 -5.940 -22.968 1.00 86.19 269 PRO A O 1
ATOM 2010 N N . GLN A 1 270 ? 0.257 -4.942 -23.670 1.00 86.75 270 GLN A N 1
ATOM 2011 C CA . GLN A 1 270 ? 0.965 -6.178 -24.011 1.00 86.75 270 GLN A CA 1
ATOM 2012 C C . GLN A 1 270 ? 1.258 -7.030 -22.764 1.00 86.75 270 GLN A C 1
ATOM 2014 O O . GLN A 1 270 ? 1.553 -6.497 -21.695 1.00 86.75 270 GLN A O 1
ATOM 2019 N N . LEU A 1 271 ? 1.222 -8.358 -22.884 1.00 88.12 271 LEU A N 1
ATOM 2020 C CA . LEU A 1 271 ? 1.627 -9.263 -21.803 1.00 88.12 271 LEU A CA 1
ATOM 2021 C C . LEU A 1 271 ? 3.152 -9.434 -21.817 1.00 88.12 271 LEU A C 1
ATOM 2023 O O . LEU A 1 271 ? 3.687 -10.301 -22.498 1.00 88.12 271 LEU A O 1
ATOM 2027 N N . ASP A 1 272 ? 3.836 -8.558 -21.088 1.00 88.62 272 ASP A N 1
ATOM 2028 C CA . ASP A 1 272 ? 5.295 -8.433 -21.039 1.00 88.62 272 ASP A CA 1
ATOM 2029 C C . ASP A 1 272 ? 5.860 -8.773 -19.643 1.00 88.62 272 ASP A C 1
ATOM 2031 O O . ASP A 1 272 ? 5.149 -9.283 -18.771 1.00 88.62 272 ASP A O 1
ATOM 2035 N N . ALA A 1 273 ? 7.140 -8.474 -19.397 1.00 85.81 273 ALA A N 1
ATOM 2036 C CA . ALA A 1 273 ? 7.780 -8.744 -18.107 1.00 85.81 273 ALA A CA 1
ATOM 2037 C C . ALA A 1 273 ? 7.088 -8.049 -16.926 1.00 85.81 273 ALA A C 1
ATOM 2039 O O . ALA A 1 273 ? 6.990 -8.625 -15.843 1.00 85.81 273 ALA A O 1
ATOM 2040 N N . ILE A 1 274 ? 6.549 -6.842 -17.129 1.00 86.38 274 ILE A N 1
ATOM 2041 C CA . ILE A 1 274 ? 5.802 -6.133 -16.086 1.00 86.38 274 ILE A CA 1
ATOM 2042 C C . ILE A 1 274 ? 4.516 -6.890 -15.763 1.00 86.38 274 ILE A C 1
ATOM 2044 O O . ILE A 1 274 ? 4.212 -7.075 -14.585 1.00 86.38 274 ILE A O 1
ATOM 2048 N N . ALA A 1 275 ? 3.787 -7.363 -16.778 1.00 89.56 275 ALA A N 1
ATOM 2049 C CA . ALA A 1 275 ? 2.590 -8.175 -16.566 1.00 89.56 275 ALA A CA 1
ATOM 2050 C C . ALA A 1 275 ? 2.917 -9.473 -15.806 1.00 89.56 275 ALA A C 1
ATOM 2052 O O . ALA A 1 275 ? 2.237 -9.801 -14.835 1.00 89.56 275 ALA A O 1
ATOM 2053 N N . ALA A 1 276 ? 3.993 -10.167 -16.193 1.00 90.06 276 ALA A N 1
ATOM 2054 C CA . ALA A 1 276 ? 4.429 -11.410 -15.556 1.00 90.06 276 ALA A CA 1
ATOM 2055 C C . ALA A 1 276 ? 4.836 -11.228 -14.083 1.00 90.06 276 ALA A C 1
ATOM 2057 O O . ALA A 1 276 ? 4.552 -12.092 -13.259 1.00 90.06 276 ALA A O 1
ATOM 2058 N N . ILE A 1 277 ? 5.467 -10.103 -13.730 1.00 90.19 277 ILE A N 1
ATOM 2059 C CA . ILE A 1 277 ? 5.878 -9.815 -12.348 1.00 90.19 277 ILE A CA 1
ATOM 2060 C C . ILE A 1 277 ? 4.683 -9.360 -11.507 1.00 90.19 277 ILE A C 1
ATOM 2062 O O . ILE A 1 277 ? 4.472 -9.844 -10.396 1.00 90.19 277 ILE A O 1
ATOM 2066 N N . GLN A 1 278 ? 3.916 -8.393 -12.005 1.00 92.69 278 GLN A N 1
ATOM 2067 C CA . GLN A 1 278 ? 3.019 -7.602 -11.170 1.00 92.69 278 GLN A CA 1
ATOM 2068 C C . GLN A 1 278 ? 1.580 -8.135 -11.144 1.00 92.69 278 GLN A C 1
ATOM 2070 O O . GLN A 1 278 ? 0.935 -8.022 -10.103 1.00 92.69 278 GLN A O 1
ATOM 2075 N N . TYR A 1 279 ? 1.056 -8.743 -12.220 1.00 94.19 279 TYR A N 1
ATOM 2076 C CA . TYR A 1 279 ? -0.302 -9.314 -12.194 1.00 94.19 279 TYR A CA 1
ATOM 2077 C C . TYR A 1 279 ? -0.440 -10.461 -11.188 1.00 94.19 279 TYR A C 1
ATOM 2079 O O . TYR A 1 279 ? -1.375 -10.411 -10.383 1.00 94.19 279 TYR A O 1
ATOM 2087 N N . PRO A 1 280 ? 0.475 -11.453 -11.146 1.00 95.12 280 PRO A N 1
ATOM 2088 C CA . PRO A 1 280 ? 0.390 -12.522 -10.157 1.00 95.12 280 PRO A CA 1
ATOM 2089 C C . PRO A 1 280 ? 0.580 -11.992 -8.736 1.00 95.12 280 PRO A C 1
ATOM 2091 O O . PRO A 1 280 ? -0.085 -12.462 -7.820 1.00 95.12 280 PRO A O 1
ATOM 2094 N N . LEU A 1 281 ? 1.419 -10.965 -8.556 1.00 95.12 281 LEU A N 1
ATOM 2095 C CA . LEU A 1 281 ? 1.608 -10.296 -7.270 1.00 95.12 281 LEU A CA 1
ATOM 2096 C C . LEU A 1 281 ? 0.321 -9.600 -6.794 1.00 95.12 281 LEU A C 1
ATOM 2098 O O . LEU A 1 281 ? -0.089 -9.794 -5.653 1.00 95.12 281 LEU A O 1
ATOM 2102 N N . ILE A 1 282 ? -0.350 -8.832 -7.662 1.00 95.50 282 ILE A N 1
ATOM 2103 C CA . ILE A 1 282 ? -1.628 -8.163 -7.357 1.00 95.50 282 ILE A CA 1
ATOM 2104 C C . ILE A 1 282 ? -2.711 -9.194 -7.032 1.00 95.50 282 ILE A C 1
ATOM 2106 O O . ILE A 1 282 ? -3.371 -9.083 -5.997 1.00 95.50 282 ILE A O 1
ATOM 2110 N N . ALA A 1 283 ? -2.873 -10.209 -7.887 1.00 96.38 283 ALA A N 1
ATOM 2111 C CA . ALA A 1 283 ? -3.836 -11.284 -7.670 1.00 96.38 283 ALA A CA 1
ATOM 2112 C C . ALA A 1 283 ? -3.542 -12.028 -6.361 1.00 96.38 283 ALA A C 1
ATOM 2114 O O . ALA A 1 283 ? -4.447 -12.242 -5.559 1.00 96.38 283 ALA A O 1
ATOM 2115 N N . GLY A 1 284 ? -2.270 -12.337 -6.098 1.00 96.81 284 GLY A N 1
ATOM 2116 C CA . GLY A 1 284 ? -1.808 -12.943 -4.857 1.00 96.81 284 GLY A CA 1
ATOM 2117 C C . GLY A 1 284 ? -2.165 -12.100 -3.635 1.00 96.81 284 GLY A C 1
ATOM 2118 O O . GLY A 1 284 ? -2.719 -12.639 -2.686 1.00 96.81 284 GLY A O 1
ATOM 2119 N N . ILE A 1 285 ? -1.939 -10.781 -3.658 1.00 96.38 285 ILE A N 1
ATOM 2120 C CA . ILE A 1 285 ? -2.287 -9.892 -2.533 1.00 96.38 285 ILE A CA 1
ATOM 2121 C C . ILE A 1 285 ? -3.790 -9.942 -2.240 1.00 96.38 285 ILE A C 1
ATOM 2123 O O . ILE A 1 285 ? -4.188 -10.081 -1.082 1.00 96.38 285 ILE A O 1
ATOM 2127 N N . VAL A 1 286 ? -4.626 -9.857 -3.277 1.00 96.62 286 VAL A N 1
ATOM 2128 C CA . VAL A 1 286 ? -6.089 -9.903 -3.131 1.00 96.62 286 VAL A CA 1
ATOM 2129 C C . VAL A 1 286 ? -6.539 -11.270 -2.608 1.00 96.62 286 VAL A C 1
ATOM 2131 O O . VAL A 1 286 ? -7.292 -11.335 -1.638 1.00 96.62 286 VAL A O 1
ATOM 2134 N N . LEU A 1 287 ? -6.047 -12.363 -3.198 1.00 97.12 287 LEU A N 1
ATOM 2135 C CA . LEU A 1 287 ? -6.408 -13.731 -2.814 1.00 97.12 287 LEU A CA 1
ATOM 2136 C C . LEU A 1 287 ? -5.893 -14.103 -1.420 1.00 97.12 287 LEU A C 1
ATOM 2138 O O . LEU A 1 287 ? -6.615 -14.726 -0.648 1.00 97.12 287 LEU A O 1
ATOM 2142 N N . GLY A 1 288 ? -4.677 -13.692 -1.065 1.00 96.56 288 GLY A N 1
ATOM 2143 C CA . GLY A 1 288 ? -4.092 -13.903 0.256 1.00 96.56 288 GLY A CA 1
ATOM 2144 C C . GLY A 1 288 ? -4.862 -13.167 1.348 1.00 96.56 288 GLY A C 1
ATOM 2145 O O . GLY A 1 288 ? -5.139 -13.731 2.409 1.00 96.56 288 GLY A O 1
ATOM 2146 N N . ALA A 1 289 ? -5.282 -11.930 1.072 1.00 95.06 289 ALA A N 1
ATOM 2147 C CA . ALA A 1 289 ? -6.145 -11.173 1.971 1.00 95.06 289 ALA A CA 1
ATOM 2148 C C . ALA A 1 289 ? -7.549 -11.789 2.082 1.00 95.06 289 ALA A C 1
ATOM 2150 O O . ALA A 1 289 ? -8.074 -11.904 3.187 1.00 95.06 289 ALA A O 1
ATOM 2151 N N . ALA A 1 290 ? -8.128 -12.257 0.972 1.00 95.19 290 ALA A N 1
ATOM 2152 C CA . ALA A 1 290 ? -9.413 -12.955 0.973 1.00 95.19 290 ALA A CA 1
ATOM 2153 C C . ALA A 1 290 ? -9.354 -14.264 1.775 1.00 95.19 290 ALA A C 1
ATOM 2155 O O . ALA A 1 290 ? -10.191 -14.488 2.646 1.00 95.19 290 ALA A O 1
ATOM 2156 N N . ALA A 1 291 ? -8.331 -15.096 1.557 1.00 95.50 291 ALA A N 1
ATOM 2157 C CA . ALA A 1 291 ? -8.102 -16.323 2.321 1.00 95.50 291 ALA A CA 1
ATOM 2158 C C . ALA A 1 291 ? -7.939 -16.027 3.819 1.00 95.50 291 ALA A C 1
ATOM 2160 O O . ALA A 1 291 ? -8.517 -16.707 4.671 1.00 95.50 291 ALA A O 1
ATOM 2161 N N . SER A 1 292 ? -7.206 -14.959 4.144 1.00 94.12 292 SER A N 1
ATOM 2162 C CA . SER A 1 292 ? -7.061 -14.466 5.509 1.00 94.12 292 SER A CA 1
ATOM 2163 C C . SER A 1 292 ? -8.409 -14.091 6.121 1.00 94.12 292 SER A C 1
ATOM 2165 O O . SER A 1 292 ? -8.744 -14.631 7.172 1.00 94.12 292 SER A O 1
ATOM 2167 N N . ALA A 1 293 ? -9.206 -13.253 5.458 1.00 90.88 293 ALA A N 1
ATOM 2168 C CA . ALA A 1 293 ? -10.514 -12.811 5.941 1.00 90.88 293 ALA A CA 1
ATOM 2169 C C . ALA A 1 293 ? -11.523 -13.967 6.077 1.00 90.88 293 ALA A C 1
ATOM 2171 O O . ALA A 1 293 ? -12.261 -14.036 7.061 1.00 90.88 293 ALA A O 1
ATOM 2172 N N . LEU A 1 294 ? -11.530 -14.911 5.130 1.00 92.00 294 LEU A N 1
ATOM 2173 C CA . LEU A 1 294 ? -12.388 -16.100 5.164 1.00 92.00 294 LEU A CA 1
ATOM 2174 C C . LEU A 1 294 ? -12.027 -17.022 6.333 1.00 92.00 294 LEU A C 1
ATOM 2176 O O . LEU A 1 294 ? -12.916 -17.485 7.042 1.00 92.00 294 LEU A O 1
ATOM 2180 N N . SER A 1 295 ? -10.733 -17.236 6.592 1.00 90.88 295 SER A N 1
ATOM 2181 C CA . SER A 1 295 ? -10.270 -18.125 7.671 1.00 90.88 295 SER A CA 1
ATOM 2182 C C . SER A 1 295 ? -10.633 -17.657 9.089 1.00 90.88 295 SER A C 1
ATOM 2184 O O . SER A 1 295 ? -10.643 -18.473 10.007 1.00 90.88 295 SER A O 1
ATOM 2186 N N . VAL A 1 296 ? -10.944 -16.369 9.286 1.00 86.38 296 VAL A N 1
ATOM 2187 C CA . VAL A 1 296 ? -11.452 -15.823 10.565 1.00 86.38 296 VAL A CA 1
ATOM 2188 C C . VAL A 1 296 ? -12.944 -15.486 10.538 1.00 86.38 296 VAL A C 1
ATOM 2190 O O . VAL A 1 296 ? -13.480 -15.050 11.555 1.00 86.38 296 VAL A O 1
ATOM 2193 N N . GLY A 1 297 ? -13.635 -15.715 9.416 1.00 83.69 297 GLY A N 1
ATOM 2194 C CA . GLY A 1 297 ? -15.056 -15.383 9.259 1.00 83.69 297 GLY A CA 1
ATOM 2195 C C . GLY A 1 297 ? -15.348 -13.876 9.197 1.00 83.69 297 GLY A C 1
ATOM 2196 O O . GLY A 1 297 ? -16.480 -13.455 9.444 1.00 83.69 297 GLY A O 1
ATOM 2197 N N . GLU A 1 298 ? -14.338 -13.059 8.882 1.00 83.69 298 GLU A N 1
ATOM 2198 C CA . GLU A 1 298 ? -14.451 -11.597 8.771 1.00 83.69 298 GLU A CA 1
ATOM 2199 C C . GLU A 1 298 ? -14.867 -11.144 7.364 1.00 83.69 298 GLU A C 1
ATOM 2201 O O . GLU A 1 298 ? -15.371 -10.033 7.205 1.00 83.69 298 GLU A O 1
ATOM 2206 N N . TRP A 1 299 ? -14.705 -12.001 6.348 1.00 86.56 299 TRP A N 1
ATOM 2207 C CA . TRP A 1 299 ? -15.050 -11.662 4.966 1.00 86.56 299 TRP A CA 1
ATOM 2208 C C . TRP A 1 299 ? -16.545 -11.366 4.818 1.00 86.56 299 TRP A C 1
ATOM 2210 O O . TRP A 1 299 ? -17.387 -12.237 5.058 1.00 86.56 299 TRP A O 1
ATOM 2220 N N . ARG A 1 300 ? -16.884 -10.134 4.420 1.00 81.44 300 ARG A N 1
ATOM 2221 C CA . ARG A 1 300 ? -18.271 -9.694 4.202 1.00 81.44 300 ARG A CA 1
ATOM 2222 C C . ARG A 1 300 ? -18.352 -8.627 3.130 1.00 81.44 300 ARG A C 1
ATOM 2224 O O . ARG A 1 300 ? -17.631 -7.636 3.183 1.00 81.44 300 ARG A O 1
ATOM 2231 N N . LEU A 1 301 ? -19.322 -8.775 2.233 1.00 83.12 301 LEU A N 1
ATOM 2232 C CA . LEU A 1 301 ? -19.640 -7.750 1.251 1.00 83.12 301 LEU A CA 1
ATOM 2233 C C . LEU A 1 301 ? -20.499 -6.653 1.891 1.00 83.12 301 LEU A C 1
ATOM 2235 O O . LEU A 1 301 ? -21.657 -6.883 2.245 1.00 83.12 301 LEU A O 1
ATOM 2239 N N . ARG A 1 302 ? -19.942 -5.449 2.032 1.00 70.81 302 ARG A N 1
ATOM 2240 C CA . ARG A 1 302 ? -20.639 -4.308 2.645 1.00 70.81 302 ARG A CA 1
ATOM 2241 C C . ARG A 1 302 ? -20.829 -3.182 1.644 1.00 70.81 302 ARG A C 1
ATOM 2243 O O . ARG A 1 302 ? -19.875 -2.517 1.257 1.00 70.81 302 ARG A O 1
ATOM 2250 N N . TYR A 1 303 ? -22.080 -2.979 1.244 1.00 79.25 303 TYR A N 1
ATOM 2251 C CA . TYR A 1 303 ? -22.486 -1.987 0.243 1.00 79.25 303 TYR A CA 1
ATOM 2252 C C . TYR A 1 303 ? -23.335 -0.840 0.825 1.00 79.25 303 TYR A C 1
ATOM 2254 O O . TYR A 1 303 ? -23.632 0.131 0.136 1.00 79.25 303 TYR A O 1
ATOM 2262 N N . ARG A 1 304 ? -23.766 -0.943 2.090 1.00 74.81 304 ARG A N 1
ATOM 2263 C CA . ARG A 1 304 ? -24.600 0.073 2.755 1.00 74.81 304 ARG A CA 1
ATOM 2264 C C . ARG A 1 304 ? -23.728 1.164 3.368 1.00 74.81 304 ARG A C 1
ATOM 2266 O O . ARG A 1 304 ? -23.561 1.222 4.579 1.00 74.81 304 ARG A O 1
ATOM 2273 N N . ILE A 1 305 ? -23.128 1.982 2.512 1.00 80.44 305 ILE A N 1
ATOM 2274 C CA . ILE A 1 305 ? -22.188 3.036 2.903 1.00 80.44 305 ILE A CA 1
ATOM 2275 C C . ILE A 1 305 ? -22.672 4.370 2.304 1.00 80.44 305 ILE A C 1
ATOM 2277 O O . ILE A 1 305 ? -23.217 4.367 1.197 1.00 80.44 305 ILE A O 1
ATOM 2281 N N . PRO A 1 306 ? -22.520 5.517 2.999 1.00 83.88 306 PRO A N 1
ATOM 2282 C CA . PRO A 1 306 ? -22.966 6.808 2.478 1.00 83.88 306 PRO A CA 1
ATOM 2283 C C . PRO A 1 306 ? -22.353 7.138 1.109 1.00 83.88 306 PRO A C 1
ATOM 2285 O O . PRO A 1 306 ? -21.144 7.011 0.917 1.00 83.88 306 PRO A O 1
ATOM 2288 N N . ALA A 1 307 ? -23.163 7.654 0.177 1.00 87.88 307 ALA A N 1
ATOM 2289 C CA . ALA A 1 307 ? -22.747 7.958 -1.202 1.00 87.88 307 ALA A CA 1
ATOM 2290 C C . ALA A 1 307 ? -21.504 8.864 -1.293 1.00 87.88 307 ALA A C 1
ATOM 2292 O O . ALA A 1 307 ? -20.655 8.692 -2.167 1.00 87.88 307 ALA A O 1
ATOM 2293 N N . ARG A 1 308 ? -21.351 9.792 -0.340 1.00 87.75 308 ARG A N 1
ATOM 2294 C CA . ARG A 1 308 ? -20.180 10.677 -0.235 1.00 87.75 308 ARG A CA 1
ATOM 2295 C C . ARG A 1 308 ? -18.862 9.914 -0.098 1.00 87.75 308 ARG A C 1
ATOM 2297 O O . ARG A 1 308 ? -17.842 10.383 -0.587 1.00 87.75 308 ARG A O 1
ATOM 2304 N N . GLN A 1 309 ? -18.873 8.743 0.535 1.00 85.75 309 GLN A N 1
ATOM 2305 C CA . GLN A 1 309 ? -17.670 7.926 0.695 1.00 85.75 309 GLN A CA 1
ATOM 2306 C C . GLN A 1 309 ? -17.313 7.181 -0.576 1.00 85.75 309 GLN A C 1
ATOM 2308 O O . GLN A 1 309 ? -16.135 7.085 -0.892 1.00 85.75 309 GLN A O 1
ATOM 2313 N N . TYR A 1 310 ? -18.304 6.732 -1.347 1.00 91.38 310 TYR A N 1
ATOM 2314 C CA . TYR A 1 310 ? -18.048 6.206 -2.685 1.00 91.38 310 TYR A CA 1
ATOM 2315 C C . TYR A 1 310 ? -17.444 7.273 -3.596 1.00 91.38 310 TYR A C 1
ATOM 2317 O O . TYR A 1 310 ? -16.444 7.006 -4.257 1.00 91.38 310 TYR A O 1
ATOM 2325 N N . ALA A 1 311 ? -17.987 8.493 -3.571 1.00 93.62 311 ALA A N 1
ATOM 2326 C CA . ALA A 1 311 ? -17.430 9.616 -4.320 1.00 93.62 311 ALA A CA 1
ATOM 2327 C C . ALA A 1 311 ? -15.996 9.949 -3.868 1.00 93.62 311 ALA A C 1
ATOM 2329 O O . ALA A 1 311 ? -15.101 10.042 -4.703 1.00 93.62 311 ALA A O 1
ATOM 2330 N N . SER A 1 312 ? -15.756 10.051 -2.554 1.00 92.75 312 SER A N 1
ATOM 2331 C CA . SER A 1 312 ? -14.417 10.266 -1.985 1.00 92.75 312 SER A CA 1
ATOM 2332 C C . SER A 1 312 ? -13.440 9.170 -2.404 1.00 92.75 312 SER A C 1
ATOM 2334 O O . SER A 1 312 ? -12.331 9.472 -2.830 1.00 92.75 312 SER A O 1
ATOM 2336 N N . ALA A 1 313 ? -13.855 7.906 -2.330 1.00 92.56 313 ALA A N 1
ATOM 2337 C CA . ALA A 1 313 ? -13.015 6.772 -2.674 1.00 92.56 313 ALA A CA 1
ATOM 2338 C C . ALA A 1 313 ? -12.678 6.729 -4.164 1.00 92.56 313 ALA A C 1
ATOM 2340 O O . ALA A 1 313 ? -11.526 6.487 -4.515 1.00 92.56 313 ALA A O 1
ATOM 2341 N N . LEU A 1 314 ? -13.651 7.017 -5.032 1.00 96.19 314 LEU A N 1
ATOM 2342 C CA . LEU A 1 314 ? -13.441 7.092 -6.475 1.00 96.19 314 LEU A CA 1
ATOM 2343 C C . LEU A 1 314 ? -12.481 8.231 -6.834 1.00 96.19 314 LEU A C 1
ATOM 2345 O O . LEU A 1 314 ? -11.486 7.997 -7.514 1.00 96.19 314 LEU A O 1
ATOM 2349 N N . LEU A 1 315 ? -12.747 9.446 -6.342 1.00 96.25 315 LEU A N 1
ATOM 2350 C CA . LEU A 1 315 ? -11.910 10.623 -6.591 1.00 96.25 315 LEU A CA 1
ATOM 2351 C C . LEU A 1 315 ? -10.502 10.446 -6.014 1.00 96.25 315 LEU A C 1
ATOM 2353 O O . LEU A 1 315 ? -9.513 10.734 -6.686 1.00 96.25 315 LEU A O 1
ATOM 2357 N N . GLY A 1 316 ? -10.407 9.916 -4.794 1.00 94.12 316 GLY A N 1
ATOM 2358 C CA . GLY A 1 316 ? -9.143 9.570 -4.156 1.00 94.12 316 GLY A CA 1
ATOM 2359 C C . GLY A 1 316 ? -8.374 8.516 -4.944 1.00 94.12 316 GLY A C 1
ATOM 2360 O O . GLY A 1 316 ? -7.174 8.669 -5.140 1.00 94.12 316 GLY A O 1
ATOM 2361 N N . GLY A 1 317 ? -9.064 7.494 -5.458 1.00 95.00 317 GLY A N 1
ATOM 2362 C CA . GLY A 1 317 ? -8.502 6.478 -6.343 1.00 95.00 317 GLY A CA 1
ATOM 2363 C C . GLY A 1 317 ? -7.952 7.070 -7.638 1.00 95.00 317 GLY A C 1
ATOM 2364 O O . GLY A 1 317 ? -6.811 6.785 -7.985 1.00 95.00 317 GLY A O 1
ATOM 2365 N N . ILE A 1 318 ? -8.714 7.935 -8.317 1.00 96.38 318 ILE A N 1
ATOM 2366 C CA . ILE A 1 318 ? -8.279 8.623 -9.548 1.00 96.38 318 ILE A CA 1
ATOM 2367 C C . ILE A 1 318 ? -7.016 9.442 -9.282 1.00 96.38 318 ILE A C 1
ATOM 2369 O O . ILE A 1 318 ? -6.021 9.301 -9.994 1.00 96.38 318 ILE A O 1
ATOM 2373 N N . LEU A 1 319 ? -7.025 10.249 -8.221 1.00 94.94 319 LEU A N 1
ATOM 2374 C CA . LEU A 1 319 ? -5.881 11.077 -7.858 1.00 94.94 319 LEU A CA 1
ATOM 2375 C C . LEU A 1 319 ? -4.654 10.229 -7.497 1.00 94.94 319 LEU A C 1
ATOM 2377 O O . LEU A 1 319 ? -3.555 10.493 -7.978 1.00 94.94 319 LEU A O 1
ATOM 2381 N N . LEU A 1 320 ? -4.847 9.182 -6.691 1.00 91.75 320 LEU A N 1
ATOM 2382 C CA . LEU A 1 320 ? -3.800 8.241 -6.296 1.00 91.75 320 LEU A CA 1
ATOM 2383 C C . LEU A 1 320 ? -3.211 7.510 -7.511 1.00 91.75 320 LEU A C 1
ATOM 2385 O O . LEU A 1 320 ? -1.994 7.347 -7.604 1.00 91.75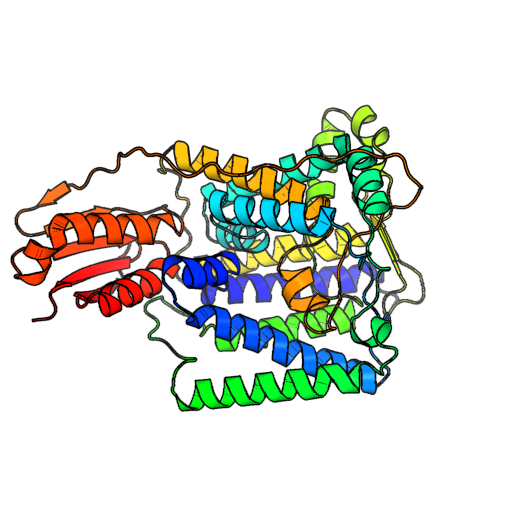 320 LEU A O 1
ATOM 2389 N N . GLY A 1 321 ? 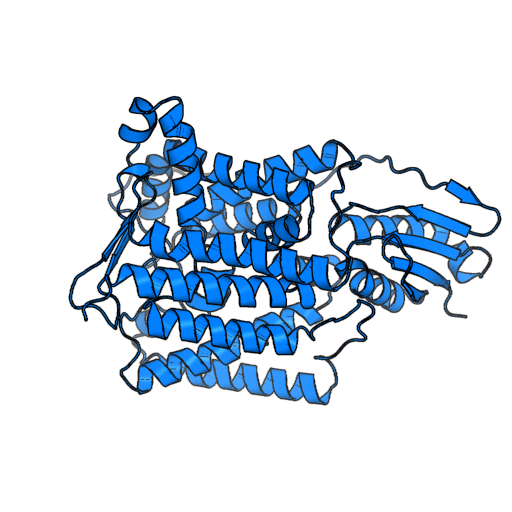-4.069 7.094 -8.446 1.00 92.06 321 GLY A N 1
ATOM 2390 C CA . GLY A 1 321 ? -3.700 6.417 -9.685 1.00 92.06 321 GLY A CA 1
ATOM 2391 C C . GLY A 1 321 ? -2.815 7.307 -10.536 1.00 92.06 321 GLY A C 1
ATOM 2392 O O . GLY A 1 321 ? -1.674 6.940 -10.808 1.00 92.06 321 GLY A O 1
ATOM 2393 N N . ALA A 1 322 ? -3.290 8.512 -10.850 1.00 92.75 322 ALA A N 1
ATOM 2394 C CA . ALA A 1 322 ? -2.539 9.495 -11.619 1.00 92.75 322 ALA A CA 1
ATOM 2395 C C . ALA A 1 322 ? -1.205 9.872 -10.949 1.00 92.75 322 ALA A C 1
ATOM 2397 O O . ALA A 1 322 ? -0.151 9.807 -11.584 1.00 92.75 322 ALA A O 1
ATOM 2398 N N . ALA A 1 323 ? -1.219 10.175 -9.647 1.00 90.12 323 ALA A N 1
ATOM 2399 C CA . ALA A 1 323 ? -0.021 10.552 -8.898 1.00 90.12 323 ALA A CA 1
ATOM 2400 C C . ALA A 1 323 ? 1.038 9.435 -8.864 1.00 90.12 323 ALA A C 1
ATOM 2402 O O . ALA A 1 323 ? 2.229 9.711 -8.991 1.00 90.12 323 ALA A O 1
ATOM 2403 N N . SER A 1 324 ? 0.617 8.165 -8.796 1.00 86.69 324 SER A N 1
ATOM 2404 C CA . SER A 1 324 ? 1.522 7.002 -8.862 1.00 86.69 324 SER A CA 1
ATOM 2405 C C . SER A 1 324 ? 2.210 6.809 -10.224 1.00 86.69 324 SER A C 1
ATOM 2407 O O . SER A 1 324 ? 3.052 5.918 -10.392 1.00 86.69 324 SER A O 1
ATOM 2409 N N . ARG A 1 325 ? 1.788 7.560 -11.252 1.00 85.62 325 ARG A N 1
ATOM 2410 C CA . ARG A 1 325 ? 2.418 7.609 -12.584 1.00 85.62 325 ARG A CA 1
ATOM 2411 C C . ARG A 1 325 ? 3.281 8.841 -12.767 1.00 85.62 325 ARG A C 1
ATOM 2413 O O . ARG A 1 325 ? 4.334 8.741 -13.385 1.00 85.62 325 ARG A O 1
ATOM 2420 N N . MET A 1 326 ? 2.837 9.962 -12.201 1.00 83.31 326 MET A N 1
ATOM 2421 C CA . MET A 1 326 ? 3.595 11.213 -12.142 1.00 83.31 326 MET A CA 1
ATOM 2422 C C . MET A 1 326 ? 4.954 10.996 -11.472 1.00 83.31 326 MET A C 1
ATOM 2424 O O . MET A 1 326 ? 5.944 11.587 -11.891 1.00 83.31 326 MET A O 1
ATOM 2428 N N . VAL A 1 327 ? 4.989 10.102 -10.481 1.00 74.19 327 VAL A N 1
ATOM 2429 C CA . VAL A 1 327 ? 6.192 9.506 -9.899 1.00 74.19 327 VAL A CA 1
ATOM 2430 C C . VAL A 1 327 ? 6.027 7.990 -9.991 1.00 74.19 327 VAL A C 1
ATOM 2432 O O . VAL A 1 327 ? 5.195 7.447 -9.262 1.00 74.19 327 VAL A O 1
ATOM 2435 N N . PRO A 1 328 ? 6.725 7.297 -10.914 1.00 64.12 328 PRO A N 1
ATOM 2436 C CA . PRO A 1 328 ? 6.559 5.866 -11.132 1.00 64.12 328 PRO A CA 1
ATOM 2437 C C . PRO A 1 328 ? 6.900 5.074 -9.867 1.00 64.12 328 PRO A C 1
ATOM 2439 O O . PRO A 1 328 ? 8.056 4.789 -9.585 1.00 64.12 328 PRO A O 1
ATOM 2442 N N . GLY A 1 329 ? 5.876 4.709 -9.099 1.00 69.25 329 GLY A N 1
ATOM 2443 C CA . GLY A 1 329 ? 6.069 3.973 -7.858 1.00 69.25 329 GLY A CA 1
ATOM 2444 C C . GLY A 1 329 ? 4.875 4.078 -6.918 1.00 69.25 329 GLY A C 1
ATOM 2445 O O . GLY A 1 329 ? 3.891 4.768 -7.172 1.00 69.25 329 GLY A O 1
ATOM 2446 N N . CYS A 1 330 ? 4.919 3.306 -5.838 1.00 77.38 330 CYS A N 1
ATOM 2447 C CA . CYS A 1 330 ? 4.014 3.457 -4.699 1.00 77.38 330 CYS A CA 1
ATOM 2448 C C . CYS A 1 330 ? 4.815 3.356 -3.410 1.00 77.38 330 CYS A C 1
ATOM 2450 O O . CYS A 1 330 ? 6.014 3.096 -3.427 1.00 77.38 330 CYS A O 1
ATOM 2452 N N . ASN A 1 331 ? 4.118 3.456 -2.283 1.00 83.38 331 ASN A N 1
ATOM 2453 C CA . ASN A 1 331 ? 4.702 3.284 -0.959 1.00 83.38 331 ASN A CA 1
ATOM 2454 C C . ASN A 1 331 ? 5.516 1.994 -0.788 1.00 83.38 331 ASN A C 1
ATOM 2456 O O . ASN A 1 331 ? 6.487 2.028 -0.051 1.00 83.38 331 ASN A O 1
ATOM 2460 N N . ILE A 1 332 ? 5.164 0.880 -1.442 1.00 81.25 332 ILE A N 1
ATOM 2461 C CA . ILE A 1 332 ? 5.996 -0.336 -1.389 1.00 81.25 332 ILE A CA 1
ATOM 2462 C C . ILE A 1 332 ? 7.331 -0.082 -2.061 1.00 81.25 332 ILE A C 1
ATOM 2464 O O . ILE A 1 332 ? 8.377 -0.256 -1.450 1.00 81.25 332 ILE A O 1
ATOM 2468 N N . TRP A 1 333 ? 7.278 0.338 -3.319 1.00 82.69 333 TRP A N 1
ATOM 2469 C CA . TRP A 1 333 ? 8.468 0.541 -4.121 1.00 82.69 333 TRP A CA 1
ATOM 2470 C C . TRP A 1 333 ? 9.400 1.569 -3.463 1.00 82.69 333 TRP A C 1
ATOM 2472 O O . TRP A 1 333 ? 10.563 1.272 -3.205 1.00 82.69 333 TRP A O 1
ATOM 2482 N N . HIS A 1 334 ? 8.858 2.722 -3.060 1.00 78.69 334 HIS A N 1
ATOM 2483 C CA . HIS A 1 334 ? 9.640 3.793 -2.447 1.00 78.69 334 HIS A CA 1
ATOM 2484 C C . HIS A 1 334 ? 10.073 3.475 -1.016 1.00 78.69 334 HIS A C 1
ATOM 2486 O O . HIS A 1 334 ? 11.252 3.580 -0.705 1.00 78.69 334 HIS A O 1
ATOM 2492 N N . LEU A 1 335 ? 9.159 3.084 -0.119 1.00 83.12 335 LEU A N 1
ATOM 2493 C CA . LEU A 1 335 ? 9.511 2.918 1.297 1.00 83.12 335 LEU A CA 1
ATOM 2494 C C . LEU A 1 335 ? 10.210 1.585 1.573 1.00 83.12 335 LEU A C 1
ATOM 2496 O O . LEU A 1 335 ? 11.019 1.526 2.490 1.00 83.12 335 LEU A O 1
ATOM 2500 N N . TRP A 1 336 ? 9.887 0.512 0.844 1.00 82.00 336 TRP A N 1
ATOM 2501 C CA . TRP A 1 336 ? 10.435 -0.830 1.104 1.00 82.00 336 TRP A CA 1
ATOM 2502 C C . TRP A 1 336 ? 11.594 -1.177 0.167 1.00 82.00 336 TRP A C 1
ATOM 2504 O O . TRP A 1 336 ? 12.412 -2.019 0.516 1.00 82.00 336 TRP A O 1
ATOM 2514 N N . GLY A 1 337 ? 11.674 -0.541 -1.005 1.00 81.31 337 GLY A N 1
ATOM 2515 C CA . GLY A 1 337 ? 12.768 -0.712 -1.964 1.00 81.31 337 GLY A CA 1
ATOM 2516 C C . GLY A 1 337 ? 13.749 0.461 -1.969 1.00 81.31 337 GLY A C 1
ATOM 2517 O O . GLY A 1 337 ? 14.931 0.277 -1.686 1.00 81.31 337 GLY A O 1
ATOM 2518 N N . GLY A 1 338 ? 13.255 1.667 -2.264 1.00 80.88 338 GLY A N 1
ATOM 2519 C CA . GLY A 1 338 ? 14.065 2.872 -2.489 1.00 80.88 338 GLY A CA 1
ATOM 2520 C C . GLY A 1 338 ? 14.738 3.445 -1.236 1.00 80.88 338 GLY A C 1
ATOM 2521 O O . GLY A 1 338 ? 15.947 3.682 -1.232 1.00 80.88 338 GLY A O 1
ATOM 2522 N N . VAL A 1 339 ? 13.991 3.636 -0.142 1.00 85.69 339 VAL A N 1
ATOM 2523 C CA . VAL A 1 339 ? 14.522 4.182 1.123 1.00 85.69 339 VAL A CA 1
ATOM 2524 C C . VAL A 1 339 ? 15.650 3.307 1.688 1.00 85.69 339 VAL A C 1
ATOM 2526 O O . VAL A 1 339 ? 16.675 3.870 2.076 1.00 85.69 339 VAL A O 1
ATOM 2529 N N . PRO A 1 340 ? 15.551 1.962 1.692 1.00 85.75 340 PRO A N 1
ATOM 2530 C CA . PRO A 1 340 ? 16.639 1.108 2.157 1.00 85.75 340 PRO A CA 1
ATOM 2531 C C . PRO A 1 340 ? 17.982 1.264 1.433 1.00 85.75 340 PRO A C 1
ATOM 2533 O O . PRO A 1 340 ? 19.031 1.086 2.047 1.00 85.75 340 PRO A O 1
ATOM 2536 N N . ILE A 1 341 ? 17.968 1.624 0.149 1.00 82.06 341 ILE A N 1
ATOM 2537 C CA . ILE A 1 341 ? 19.188 1.901 -0.628 1.00 82.06 341 ILE A CA 1
ATOM 2538 C C . ILE A 1 341 ? 19.550 3.394 -0.651 1.00 82.06 341 ILE A C 1
ATOM 2540 O O . ILE A 1 341 ? 20.469 3.793 -1.369 1.00 82.06 341 ILE A O 1
ATOM 2544 N N . LEU A 1 342 ? 18.831 4.211 0.129 1.00 82.31 342 LEU A N 1
ATOM 2545 C CA . LEU A 1 342 ? 18.934 5.668 0.181 1.00 82.31 342 LEU A CA 1
ATOM 2546 C C . LEU A 1 342 ? 18.793 6.314 -1.207 1.00 82.31 342 LEU A C 1
ATOM 2548 O O . LEU A 1 342 ? 19.581 7.185 -1.574 1.00 82.31 342 LEU A O 1
ATOM 2552 N N . ALA A 1 343 ? 17.812 5.882 -2.003 1.00 75.81 343 ALA A N 1
ATOM 2553 C CA . ALA A 1 343 ? 17.496 6.526 -3.277 1.00 75.81 343 ALA A CA 1
ATOM 2554 C C . ALA A 1 343 ? 17.092 7.997 -3.038 1.00 75.81 343 ALA A C 1
ATOM 2556 O O . ALA A 1 343 ? 16.180 8.273 -2.261 1.00 75.81 343 ALA A O 1
ATOM 2557 N N . HIS A 1 344 ? 17.806 8.948 -3.656 1.00 57.59 344 HIS A N 1
ATOM 2558 C CA . HIS A 1 344 ? 17.665 10.377 -3.342 1.00 57.59 344 HIS A CA 1
ATOM 2559 C C . HIS A 1 344 ? 16.470 11.038 -4.054 1.00 57.59 344 HIS A C 1
ATOM 2561 O O . HIS A 1 344 ? 15.976 12.055 -3.577 1.00 57.59 344 HIS A O 1
ATOM 2567 N N . ALA A 1 345 ? 15.973 10.455 -5.151 1.00 53.28 345 ALA A N 1
ATOM 2568 C CA . ALA A 1 345 ? 14.635 10.675 -5.709 1.00 53.28 345 ALA A CA 1
ATOM 2569 C C . ALA A 1 345 ? 14.385 9.728 -6.893 1.00 53.28 345 ALA A C 1
ATOM 2571 O O . ALA A 1 345 ? 15.310 9.034 -7.308 1.00 53.28 345 ALA A O 1
ATOM 2572 N N . GLU A 1 346 ? 13.147 9.704 -7.406 1.00 54.28 346 GLU A N 1
ATOM 2573 C CA . GLU A 1 346 ? 12.661 8.741 -8.401 1.00 54.28 346 GLU A CA 1
ATOM 2574 C C . GLU A 1 346 ? 11.654 9.374 -9.402 1.00 54.28 346 GLU A C 1
ATOM 2576 O O . GLU A 1 346 ? 10.503 9.561 -9.040 1.00 54.28 346 GLU A O 1
ATOM 2581 N N . SER A 1 347 ? 12.046 9.729 -10.642 1.00 37.03 347 SER A N 1
ATOM 2582 C CA . SER A 1 347 ? 11.277 9.586 -11.921 1.00 37.03 347 SER A CA 1
ATOM 2583 C C . SER A 1 347 ? 11.999 10.208 -13.141 1.00 37.03 347 SER A C 1
ATOM 2585 O O . SER A 1 347 ? 12.439 11.344 -13.023 1.00 37.03 347 SER A O 1
ATOM 2587 N N . ALA A 1 348 ? 12.083 9.542 -14.315 1.00 29.70 348 ALA A N 1
ATOM 2588 C CA . ALA A 1 348 ? 12.696 10.073 -15.561 1.00 29.70 348 ALA A CA 1
ATOM 2589 C C . ALA A 1 348 ? 11.740 10.072 -16.763 1.00 29.70 348 ALA A C 1
ATOM 2591 O O . ALA A 1 348 ? 11.133 9.041 -17.025 1.00 29.70 348 ALA A O 1
ATOM 2592 N N . VAL A 1 349 ? 11.756 11.160 -17.551 1.00 31.31 349 VAL A N 1
ATOM 2593 C CA . VAL A 1 349 ? 11.615 11.196 -19.028 1.00 31.31 349 VAL A CA 1
ATOM 2594 C C . VAL A 1 349 ? 12.415 12.414 -19.555 1.00 31.31 349 VAL A C 1
ATOM 2596 O O . VAL A 1 349 ? 12.500 13.421 -18.857 1.00 31.31 349 VAL A O 1
ATOM 2599 N N . SER A 1 350 ? 13.028 12.320 -20.750 1.00 29.48 350 SER A N 1
ATOM 2600 C CA . SER A 1 350 ? 14.123 13.147 -21.348 1.00 29.48 350 SER A CA 1
ATOM 2601 C C . SER A 1 350 ? 13.742 14.061 -22.559 1.00 29.48 350 SER A C 1
ATOM 2603 O O . SER A 1 350 ? 12.826 13.696 -23.292 1.00 29.48 350 SER A O 1
ATOM 2605 N N . ALA A 1 351 ? 14.437 15.229 -22.732 1.00 28.66 351 ALA A N 1
ATOM 2606 C CA . ALA A 1 351 ? 14.292 16.440 -23.639 1.00 28.66 351 ALA A CA 1
ATOM 2607 C C . ALA A 1 351 ? 13.734 17.892 -23.226 1.00 28.66 351 ALA A C 1
ATOM 2609 O O . ALA A 1 351 ? 12.629 18.266 -23.579 1.00 28.66 351 ALA A O 1
ATOM 2610 N N . ARG A 1 352 ? 14.590 18.772 -22.638 1.00 29.92 352 ARG A N 1
ATOM 2611 C CA . ARG A 1 352 ? 14.856 20.250 -22.885 1.00 29.92 352 ARG A CA 1
ATOM 2612 C C . ARG A 1 352 ? 13.753 21.388 -22.896 1.00 29.92 352 ARG A C 1
ATOM 2614 O O . ARG A 1 352 ? 12.587 21.103 -23.090 1.00 29.92 352 ARG A O 1
ATOM 2621 N N . PRO A 1 353 ? 14.110 22.693 -22.652 1.00 32.97 353 PRO A N 1
ATOM 2622 C CA . PRO A 1 353 ? 13.350 23.615 -21.763 1.00 32.97 353 PRO A CA 1
ATOM 2623 C C . PRO A 1 353 ? 12.715 24.901 -22.374 1.00 32.97 353 PRO A C 1
ATOM 2625 O O . PRO A 1 353 ? 13.185 25.420 -23.383 1.00 32.97 353 PRO A O 1
ATOM 2628 N N . GLY A 1 354 ? 11.739 25.489 -21.654 1.00 25.69 354 GLY A N 1
ATOM 2629 C CA . GLY A 1 354 ? 11.224 26.870 -21.795 1.00 25.69 354 GLY A CA 1
ATOM 2630 C C . GLY A 1 354 ? 10.232 27.237 -20.664 1.00 25.69 354 GLY A C 1
ATOM 2631 O O . GLY A 1 354 ? 9.419 26.404 -20.294 1.00 25.69 354 GLY A O 1
ATOM 2632 N N . ALA A 1 355 ? 10.351 28.431 -20.067 1.00 26.47 355 ALA A N 1
ATOM 2633 C CA . ALA A 1 355 ? 10.053 28.768 -18.658 1.00 26.47 355 ALA A CA 1
ATOM 2634 C C . ALA A 1 355 ? 8.642 29.310 -18.292 1.00 26.47 355 ALA A C 1
ATOM 2636 O O . ALA A 1 355 ? 7.956 29.884 -19.131 1.00 26.47 355 ALA A O 1
ATOM 2637 N N . GLY A 1 356 ? 8.309 29.266 -16.986 1.00 23.91 356 GLY A N 1
ATOM 2638 C CA . GLY A 1 356 ? 7.362 30.182 -16.312 1.00 23.91 356 GLY A CA 1
ATOM 2639 C C . GLY A 1 356 ? 6.471 29.520 -15.245 1.00 23.91 356 GLY A C 1
ATOM 2640 O O . GLY A 1 356 ? 5.637 28.692 -15.589 1.00 23.91 356 GLY A O 1
ATOM 2641 N N . GLY A 1 357 ? 6.631 29.874 -13.961 1.00 24.95 357 GLY A N 1
ATOM 2642 C CA . GLY A 1 357 ? 5.868 29.315 -12.825 1.00 24.95 357 GLY A CA 1
ATOM 2643 C C . GLY A 1 357 ? 5.062 30.357 -12.046 1.00 24.95 357 GLY A C 1
ATOM 2644 O O . GLY A 1 357 ? 5.331 31.539 -12.220 1.00 24.95 357 GLY A O 1
ATOM 2645 N N . VAL A 1 358 ? 4.126 29.923 -11.182 1.00 25.30 358 VAL A N 1
ATOM 2646 C CA . VAL A 1 358 ? 3.510 30.721 -10.090 1.00 25.30 358 VAL A CA 1
ATOM 2647 C C . VAL A 1 358 ? 2.985 29.806 -8.958 1.00 25.30 358 VAL A C 1
ATOM 2649 O O . VAL A 1 358 ? 2.568 28.674 -9.199 1.00 25.30 358 VAL A O 1
ATOM 2652 N N . ASP A 1 359 ? 3.043 30.353 -7.743 1.00 22.92 359 ASP A N 1
ATOM 2653 C CA . ASP A 1 359 ? 2.816 29.833 -6.386 1.00 22.92 359 ASP A CA 1
ATOM 2654 C C . ASP A 1 359 ? 1.343 29.958 -5.909 1.00 22.92 359 ASP A C 1
ATOM 2656 O O . ASP A 1 359 ? 0.648 30.882 -6.334 1.00 22.92 359 ASP A O 1
ATOM 2660 N N . TRP A 1 360 ? 0.871 29.091 -4.993 1.00 26.11 360 TRP A N 1
ATOM 2661 C CA . TRP A 1 360 ? -0.470 29.198 -4.375 1.00 26.11 360 TRP A CA 1
ATOM 2662 C C . TRP A 1 360 ? -0.510 28.789 -2.898 1.00 26.11 360 TRP A C 1
ATOM 2664 O O . TRP A 1 360 ? -0.234 27.648 -2.522 1.00 26.11 360 TRP A O 1
ATOM 2674 N N . GLN A 1 361 ? -0.981 29.727 -2.074 1.00 20.66 361 GLN A N 1
ATOM 2675 C CA . GLN A 1 361 ? -1.366 29.538 -0.680 1.00 20.66 361 GLN A CA 1
ATOM 2676 C C . GLN A 1 361 ? -2.871 29.255 -0.533 1.00 20.66 361 GLN A C 1
ATOM 2678 O O . GLN A 1 361 ? -3.703 29.976 -1.071 1.00 20.66 361 GLN A O 1
ATOM 2683 N N . GLN A 1 362 ? -3.150 28.265 0.326 1.00 24.86 362 GLN A N 1
ATOM 2684 C CA . GLN A 1 362 ? -4.332 28.079 1.185 1.00 24.86 362 GLN A CA 1
ATOM 2685 C C . GLN A 1 362 ? -5.702 27.779 0.547 1.00 24.86 362 GLN A C 1
ATOM 2687 O O . GLN A 1 362 ? -6.354 28.644 -0.021 1.00 24.86 362 GLN A O 1
ATOM 2692 N N . ALA A 1 363 ? -6.238 26.593 0.868 1.00 24.42 363 ALA A N 1
ATOM 2693 C CA . ALA A 1 363 ? -7.660 26.446 1.196 1.00 24.42 363 ALA A CA 1
ATOM 2694 C C . ALA A 1 363 ? -7.897 25.232 2.112 1.00 24.42 363 ALA A C 1
ATOM 2696 O O . ALA A 1 363 ? -7.612 24.088 1.756 1.00 24.42 363 ALA A O 1
ATOM 2697 N N . ALA A 1 364 ? -8.418 25.510 3.307 1.00 24.61 364 ALA A N 1
ATOM 2698 C CA . ALA A 1 364 ? -8.822 24.548 4.320 1.00 24.61 364 ALA A CA 1
ATOM 2699 C C . ALA A 1 364 ? -10.336 24.257 4.261 1.00 24.61 364 ALA A C 1
ATOM 2701 O O . ALA A 1 364 ? -11.148 25.143 4.025 1.00 24.61 364 ALA A O 1
ATOM 2702 N N . VAL A 1 365 ? -10.654 22.985 4.511 1.00 30.09 365 VAL A N 1
ATOM 2703 C CA . VAL A 1 365 ? -11.825 22.364 5.167 1.00 30.09 365 VAL A CA 1
ATOM 2704 C C . VAL A 1 365 ? -13.056 23.237 5.492 1.00 30.09 365 VAL A C 1
ATOM 2706 O O . VAL A 1 365 ? -12.993 24.075 6.385 1.00 30.09 365 VAL A O 1
ATOM 2709 N N . GLN A 1 366 ? -14.227 22.851 4.952 1.00 23.58 366 GLN A N 1
ATOM 2710 C CA . GLN A 1 366 ? -15.550 23.043 5.582 1.00 23.58 366 GLN A CA 1
ATOM 2711 C C . GLN A 1 366 ? -16.543 21.883 5.288 1.00 23.58 366 GLN A C 1
ATOM 2713 O O . GLN A 1 366 ? -16.900 21.628 4.145 1.00 23.58 366 GLN A O 1
ATOM 2718 N N . GLY A 1 367 ? -16.966 21.198 6.365 1.00 27.61 367 GLY A N 1
ATOM 2719 C CA . GLY A 1 367 ? -18.337 20.784 6.753 1.00 27.61 367 GLY A CA 1
ATOM 2720 C C . GLY A 1 367 ? -19.298 19.981 5.845 1.00 27.61 367 GLY A C 1
ATOM 2721 O O . GLY A 1 367 ? -19.684 20.419 4.767 1.00 27.61 367 GLY A O 1
ATOM 2722 N N . SER A 1 368 ? -19.869 18.883 6.380 1.00 26.88 368 SER A N 1
ATOM 2723 C CA . SER A 1 368 ? -21.323 18.748 6.699 1.00 26.88 368 SER A CA 1
ATOM 2724 C C . SER A 1 368 ? -21.745 17.308 7.061 1.00 26.88 368 SER A C 1
ATOM 2726 O O . SER A 1 368 ? -21.305 16.337 6.448 1.00 26.88 368 SER A O 1
ATOM 2728 N N . ASP A 1 369 ? -22.630 17.220 8.054 1.00 36.16 369 ASP A N 1
ATOM 2729 C CA . ASP A 1 369 ? -23.094 16.052 8.810 1.00 36.16 369 ASP A CA 1
ATOM 2730 C C . ASP A 1 369 ? -24.177 15.190 8.139 1.00 36.16 369 ASP A C 1
ATOM 2732 O O . ASP A 1 369 ? -25.020 15.702 7.407 1.00 36.16 369 ASP A O 1
ATOM 2736 N N . SER A 1 370 ? -24.195 13.888 8.468 1.00 29.88 370 SER A N 1
ATOM 2737 C CA . SER A 1 370 ? -25.406 13.085 8.771 1.00 29.88 370 SER A CA 1
ATOM 2738 C C . SER A 1 370 ? -25.055 11.597 8.963 1.00 29.88 370 SER A C 1
ATOM 2740 O O . SER A 1 370 ? -24.930 10.843 8.004 1.00 29.88 370 SER A O 1
ATOM 2742 N N . LEU A 1 371 ? -24.916 11.158 10.217 1.00 41.78 371 LEU A N 1
ATOM 2743 C CA . LEU A 1 371 ? -25.032 9.749 10.616 1.00 41.78 371 LEU A CA 1
ATOM 2744 C C . LEU A 1 371 ? -25.910 9.709 11.873 1.00 41.78 371 LEU A C 1
ATOM 2746 O O . LEU A 1 371 ? -25.713 10.506 12.790 1.00 41.78 371 LEU A O 1
ATOM 2750 N N . MET A 1 372 ? -26.940 8.863 11.847 1.00 38.22 372 MET A N 1
ATOM 2751 C CA . MET A 1 372 ? -27.986 8.775 12.868 1.00 38.22 372 MET A CA 1
ATOM 2752 C C . MET A 1 372 ? -27.468 7.985 14.076 1.00 38.22 372 MET A C 1
ATOM 2754 O O . MET A 1 372 ? -27.182 6.798 13.952 1.00 38.22 372 MET A O 1
ATOM 2758 N N . ALA A 1 373 ? -27.348 8.648 15.227 1.00 41.00 373 ALA A N 1
ATOM 2759 C CA . ALA A 1 373 ? -27.165 8.001 16.521 1.00 41.00 373 ALA A CA 1
ATOM 2760 C C . ALA A 1 373 ? -28.550 7.712 17.117 1.00 41.00 373 ALA A C 1
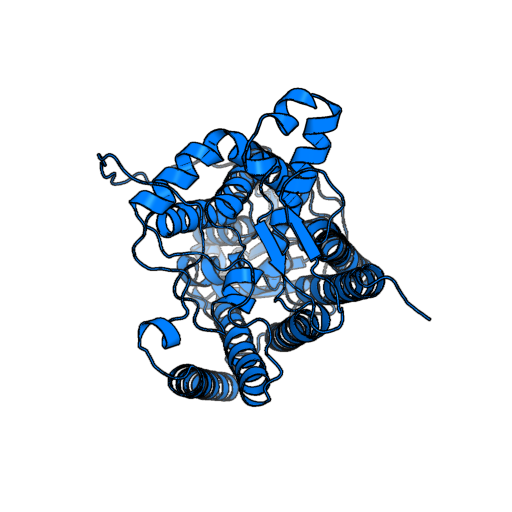ATOM 2762 O O . ALA A 1 373 ? -29.353 8.632 17.286 1.00 41.00 373 ALA A O 1
ATOM 2763 N N . GLU A 1 374 ? -28.841 6.446 17.406 1.00 42.97 374 GLU A N 1
ATOM 2764 C CA . GLU A 1 374 ? -30.103 6.029 18.020 1.00 42.97 374 GLU A CA 1
ATOM 2765 C C . GLU A 1 374 ? -29.922 5.947 19.543 1.00 42.97 374 GLU A C 1
ATOM 2767 O O . GLU A 1 374 ? -28.910 5.450 20.046 1.00 42.97 374 GLU A O 1
ATOM 2772 N N . ARG A 1 375 ? -30.875 6.519 20.285 1.00 40.12 375 ARG A N 1
ATOM 2773 C CA . ARG A 1 375 ? -30.797 6.708 21.738 1.00 40.12 375 ARG A CA 1
ATOM 2774 C C . ARG A 1 375 ? -31.614 5.609 22.416 1.00 40.12 375 ARG A C 1
ATOM 2776 O O . ARG A 1 375 ? -32.840 5.658 22.380 1.00 40.12 375 ARG A O 1
ATOM 2783 N N . ALA A 1 376 ? -30.951 4.645 23.042 1.00 42.50 376 ALA A N 1
ATOM 2784 C CA . ALA A 1 376 ? -31.583 3.782 24.038 1.00 42.50 376 ALA A CA 1
ATOM 2785 C C . ALA A 1 376 ? -31.261 4.376 25.415 1.00 42.50 376 ALA A C 1
ATOM 2787 O O . ALA A 1 376 ? -30.134 4.828 25.610 1.00 42.50 376 ALA A O 1
ATOM 2788 N N . GLN A 1 377 ? -32.236 4.448 26.331 1.00 50.78 377 GLN A N 1
ATOM 2789 C CA . GLN A 1 377 ? -32.039 4.951 27.701 1.00 50.78 377 GLN A CA 1
ATOM 2790 C C . GLN A 1 377 ? -30.688 4.436 28.257 1.00 50.78 377 GLN A C 1
ATOM 2792 O O . GLN A 1 377 ? -30.451 3.233 28.263 1.00 50.78 377 GLN A O 1
ATOM 2797 N N . ASP A 1 378 ? -29.792 5.358 28.618 1.00 63.12 378 ASP A N 1
ATOM 2798 C CA . ASP A 1 378 ? -28.435 5.158 29.173 1.00 63.12 378 ASP A CA 1
ATOM 2799 C C . ASP A 1 378 ? -27.267 4.888 28.194 1.00 63.12 378 ASP A C 1
ATOM 2801 O O . ASP A 1 378 ? -26.110 5.028 28.591 1.00 63.12 378 ASP A O 1
ATOM 2805 N N . ASN A 1 379 ? -27.510 4.621 26.900 1.00 75.62 379 ASN A N 1
ATOM 2806 C CA . ASN A 1 379 ? -26.445 4.329 25.922 1.00 75.62 379 ASN A CA 1
ATOM 2807 C C . ASN A 1 379 ? -26.621 5.049 24.570 1.00 75.62 379 ASN A C 1
ATOM 2809 O O . ASN A 1 379 ? -27.684 5.010 23.948 1.00 75.62 379 ASN A O 1
ATOM 2813 N N . VAL A 1 380 ? -25.539 5.638 24.051 1.00 84.44 380 VAL A N 1
ATOM 2814 C CA . VAL A 1 380 ? -25.468 6.139 22.665 1.00 84.44 380 VAL A CA 1
ATOM 2815 C C . VAL A 1 380 ? -24.836 5.063 21.794 1.00 84.44 380 VAL A C 1
ATOM 2817 O O . VAL A 1 380 ? -23.651 4.760 21.939 1.00 84.44 380 VAL A O 1
ATOM 2820 N N . VAL A 1 381 ? -25.617 4.478 20.882 1.00 87.81 381 VAL A N 1
ATOM 2821 C CA . VAL A 1 381 ? -25.114 3.461 19.952 1.00 87.81 381 VAL A CA 1
ATOM 2822 C C . VAL A 1 381 ? -24.695 4.129 18.647 1.00 87.81 381 VAL A C 1
ATOM 2824 O O . VAL A 1 381 ? -25.508 4.717 17.936 1.00 87.81 381 VAL A O 1
ATOM 2827 N N . LEU A 1 382 ? -23.406 4.024 18.334 1.00 88.56 382 LEU A N 1
ATOM 2828 C CA . LEU A 1 382 ? -22.807 4.504 17.097 1.00 88.56 382 LEU A CA 1
ATOM 2829 C C . LEU A 1 382 ? -22.499 3.306 16.193 1.00 88.56 382 LEU A C 1
ATOM 2831 O O . LEU A 1 382 ? -21.484 2.629 16.367 1.00 88.56 382 LEU A O 1
ATOM 2835 N N . ASP A 1 383 ? -23.365 3.048 15.214 1.00 86.94 383 ASP A N 1
ATOM 2836 C CA . ASP A 1 383 ? -23.121 2.029 14.191 1.00 86.94 383 ASP A CA 1
ATOM 2837 C C . ASP A 1 383 ? -22.322 2.619 13.022 1.00 86.94 383 ASP A C 1
ATOM 2839 O O . ASP A 1 383 ? -22.828 3.397 12.213 1.00 86.94 383 ASP A O 1
ATOM 2843 N N . ILE A 1 384 ? -21.042 2.255 12.950 1.00 86.62 384 ILE A N 1
ATOM 2844 C CA . ILE A 1 384 ? -20.097 2.686 11.910 1.00 86.62 384 ILE A CA 1
ATOM 2845 C C . ILE A 1 384 ? -19.607 1.502 11.080 1.00 86.62 384 ILE A C 1
ATOM 2847 O O . ILE A 1 384 ? -18.493 1.497 10.558 1.00 86.62 384 ILE A O 1
ATOM 2851 N N . ARG A 1 385 ? -20.428 0.467 10.948 1.00 86.00 385 ARG A N 1
ATOM 2852 C CA . ARG A 1 385 ? -20.117 -0.680 10.102 1.00 86.00 385 ARG A CA 1
ATOM 2853 C C . ARG A 1 385 ? -19.987 -0.291 8.628 1.00 86.00 385 ARG A C 1
ATOM 2855 O O . ARG A 1 385 ? -20.803 0.448 8.089 1.00 86.00 385 ARG A O 1
ATOM 2862 N N . GLY A 1 386 ? -18.962 -0.818 7.959 1.00 76.06 386 GLY A N 1
ATOM 2863 C CA . GLY A 1 386 ? -18.628 -0.516 6.565 1.00 76.06 386 GLY A CA 1
ATOM 2864 C C . GLY A 1 386 ? -17.900 0.817 6.370 1.00 76.06 386 GLY A C 1
ATOM 2865 O O . GLY A 1 386 ? -17.468 1.113 5.257 1.00 76.06 386 G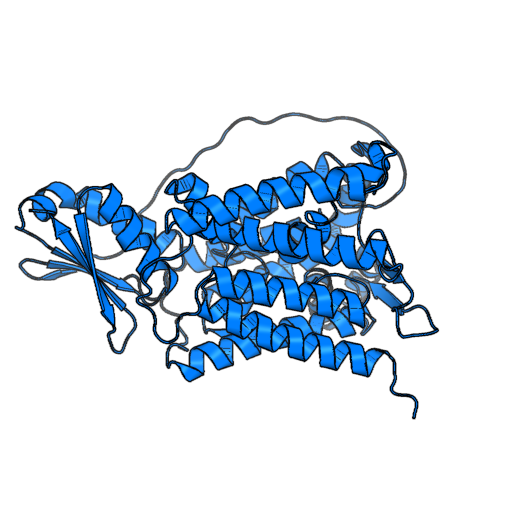LY A O 1
ATOM 2866 N N . GLN A 1 387 ? -17.736 1.613 7.427 1.00 78.88 387 GLN A N 1
ATOM 2867 C CA . GLN A 1 387 ? -16.928 2.827 7.394 1.00 78.88 387 GLN A CA 1
ATOM 2868 C C . GLN A 1 387 ? -15.444 2.459 7.282 1.00 78.88 387 GLN A C 1
ATOM 2870 O O . GLN A 1 387 ? -15.009 1.412 7.758 1.00 78.88 387 GLN A O 1
ATOM 2875 N N . ILE A 1 388 ? -14.650 3.331 6.657 1.00 70.94 388 ILE A N 1
ATOM 2876 C CA . ILE A 1 388 ? -13.197 3.152 6.558 1.00 70.94 388 ILE A CA 1
ATOM 2877 C C . ILE A 1 388 ? -12.499 4.242 7.358 1.00 70.94 388 ILE A C 1
ATOM 2879 O O . ILE A 1 388 ? -12.926 5.392 7.417 1.00 70.94 388 ILE A O 1
ATOM 2883 N N . CYS A 1 389 ? -11.374 3.892 7.961 1.00 66.81 389 CYS A N 1
ATOM 2884 C CA . CYS A 1 389 ? -10.487 4.843 8.606 1.00 66.81 389 CYS A CA 1
ATOM 2885 C C . CYS A 1 389 ? -9.979 5.950 7.633 1.00 66.81 389 CYS A C 1
ATOM 2887 O O . CYS A 1 389 ? -9.558 5.618 6.522 1.00 66.81 389 CYS A O 1
ATOM 2889 N N . PRO A 1 390 ? -9.938 7.250 8.012 1.00 73.38 390 PRO A N 1
ATOM 2890 C CA . PRO A 1 390 ? -10.069 7.818 9.363 1.00 73.38 390 PRO A CA 1
ATOM 2891 C C . PRO A 1 390 ? -11.500 7.968 9.898 1.00 73.38 390 PRO A C 1
ATOM 2893 O O . PRO A 1 390 ? -11.653 8.316 11.067 1.00 73.38 390 PRO A O 1
ATOM 2896 N N . SER A 1 391 ? -12.540 7.753 9.087 1.00 82.00 391 SER A N 1
ATOM 2897 C CA . SER A 1 391 ? -13.918 8.102 9.459 1.00 82.00 391 SER A CA 1
ATOM 2898 C C . SER A 1 391 ? -14.389 7.386 10.724 1.00 82.00 391 SER A C 1
ATOM 2900 O O . SER A 1 391 ? -14.985 8.035 11.577 1.00 82.00 391 SER A O 1
ATOM 2902 N N . CYS A 1 392 ? -14.045 6.105 10.904 1.00 84.81 392 CYS A N 1
ATOM 2903 C CA . CYS A 1 392 ? -14.368 5.341 12.117 1.00 84.81 392 CYS A CA 1
ATOM 2904 C C . CYS A 1 392 ? -13.902 6.049 13.398 1.00 84.81 392 CYS A C 1
ATOM 2906 O O . CYS A 1 392 ? -14.677 6.240 14.334 1.00 84.81 392 CYS A O 1
ATOM 2908 N N . LEU A 1 393 ? -12.637 6.479 13.414 1.00 86.25 393 LEU A N 1
ATOM 2909 C CA . LEU A 1 393 ? -12.041 7.172 14.550 1.00 86.25 393 LEU A CA 1
ATOM 2910 C C . LEU A 1 393 ? -12.664 8.557 14.743 1.00 86.25 393 LEU A C 1
ATOM 2912 O O . LEU A 1 393 ? -13.053 8.908 15.851 1.00 86.25 393 LEU A O 1
ATOM 2916 N N . LEU A 1 394 ? -12.781 9.341 13.670 1.00 87.25 394 LEU A N 1
ATOM 2917 C CA . LEU A 1 394 ? -13.298 10.709 13.745 1.00 87.25 394 LEU A CA 1
ATOM 2918 C C . LEU A 1 394 ? -14.754 10.761 14.217 1.00 87.25 394 LEU A C 1
ATOM 2920 O O . LEU A 1 394 ? -15.107 11.651 14.983 1.00 87.25 394 LEU A O 1
ATOM 2924 N N . LEU A 1 395 ? -15.587 9.807 13.798 1.00 87.69 395 LEU A N 1
ATOM 2925 C CA . LEU A 1 395 ? -16.976 9.705 14.248 1.00 87.69 395 LEU A CA 1
ATOM 2926 C C . LEU A 1 395 ? -17.059 9.328 15.728 1.00 87.69 395 LEU A C 1
ATOM 2928 O O . LEU A 1 395 ? -17.802 9.966 16.469 1.00 87.69 395 LEU A O 1
ATOM 2932 N N . ALA A 1 396 ? -16.250 8.364 16.178 1.00 87.62 396 ALA A N 1
ATOM 2933 C CA . ALA A 1 396 ? -16.184 7.998 17.591 1.00 87.62 396 ALA A CA 1
ATOM 2934 C C . ALA A 1 396 ? -15.730 9.182 18.465 1.00 87.62 396 ALA A C 1
ATOM 2936 O O . ALA A 1 396 ? -16.365 9.487 19.473 1.00 87.62 396 ALA A O 1
ATOM 2937 N N . LEU A 1 397 ? -14.682 9.902 18.048 1.00 88.94 397 LEU A N 1
ATOM 2938 C CA . LEU A 1 397 ? -14.196 11.090 18.757 1.00 88.94 397 LEU A CA 1
ATOM 2939 C C . LEU A 1 397 ? -15.203 12.246 18.726 1.00 88.94 397 LEU A C 1
ATOM 2941 O O . LEU A 1 397 ? -15.319 12.982 19.702 1.00 88.94 397 LEU A O 1
ATOM 2945 N N . LYS A 1 398 ? -15.956 12.408 17.632 1.00 89.88 398 LYS A N 1
ATOM 2946 C CA . LYS A 1 398 ? -17.017 13.415 17.535 1.00 89.88 398 LYS A CA 1
ATOM 2947 C C . LYS A 1 398 ? -18.124 13.161 18.556 1.00 89.88 398 LYS A C 1
ATOM 2949 O O . LYS A 1 398 ? -18.518 14.096 19.250 1.00 89.88 398 LYS A O 1
ATOM 2954 N N . GLU A 1 399 ? -18.608 11.925 18.663 1.00 88.94 399 GLU A N 1
ATOM 2955 C CA . GLU A 1 399 ? -19.638 11.581 19.652 1.00 88.94 399 GLU A CA 1
ATOM 2956 C C . GLU A 1 399 ? -19.098 11.676 21.084 1.00 88.94 399 GLU A C 1
ATOM 2958 O O . GLU A 1 399 ? -19.783 12.198 21.962 1.00 88.94 399 GLU A O 1
ATOM 2963 N N . LEU A 1 400 ? -17.841 11.286 21.316 1.00 88.44 400 LEU A N 1
ATOM 2964 C CA . LEU A 1 400 ? -17.200 11.444 22.622 1.00 88.44 400 LEU A CA 1
ATOM 2965 C C . LEU A 1 400 ? -17.052 12.917 23.024 1.00 88.44 400 LEU A C 1
ATOM 2967 O O . LEU A 1 400 ? -17.305 13.260 24.171 1.00 88.44 400 LEU A O 1
ATOM 2971 N N . ASN A 1 401 ? -16.707 13.805 22.090 1.00 89.31 401 ASN A N 1
ATOM 2972 C CA . ASN A 1 401 ? -16.662 15.245 22.353 1.00 89.31 401 ASN A CA 1
ATOM 2973 C C . ASN A 1 401 ? -18.059 15.835 22.591 1.00 89.31 401 ASN A C 1
ATOM 2975 O O . ASN A 1 401 ? -18.199 16.768 23.377 1.00 89.31 401 ASN A O 1
ATOM 2979 N N . ARG A 1 402 ? -19.098 15.294 21.942 1.00 89.44 402 ARG A N 1
ATOM 2980 C CA . ARG A 1 402 ? -20.487 15.731 22.136 1.00 89.44 402 ARG A CA 1
ATOM 2981 C C . ARG A 1 402 ? -21.041 15.326 23.503 1.00 89.44 402 ARG A C 1
ATOM 2983 O O . ARG A 1 402 ? -21.750 16.115 24.117 1.00 89.44 402 ARG A O 1
ATOM 2990 N N . TYR A 1 403 ? -20.737 14.115 23.966 1.00 88.25 403 TYR A N 1
ATOM 2991 C CA . TYR A 1 403 ? -21.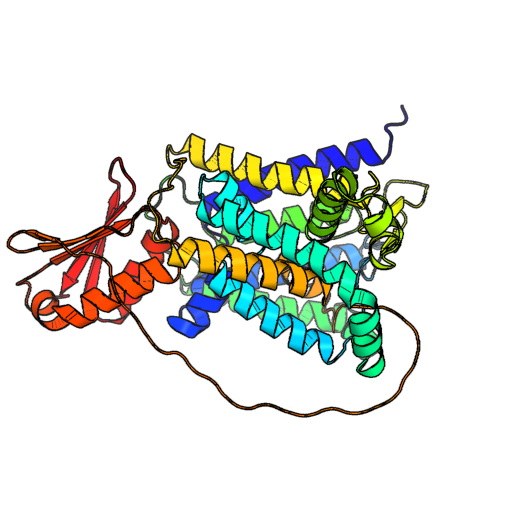285 13.550 25.206 1.00 88.25 403 TYR A CA 1
ATOM 2992 C C . TYR A 1 403 ? -20.250 13.416 26.332 1.00 88.25 403 TYR A C 1
ATOM 2994 O O . TYR A 1 403 ? -20.487 12.718 27.316 1.00 88.25 403 TYR A O 1
ATOM 3002 N N . GLY A 1 404 ? -19.104 14.087 26.215 1.00 84.88 404 GLY A N 1
ATOM 3003 C CA . GLY A 1 404 ? -17.931 13.838 27.053 1.00 84.88 404 GLY A CA 1
ATOM 3004 C C . GLY A 1 404 ? -18.164 13.996 28.554 1.00 84.88 404 GLY A C 1
ATOM 3005 O O . GLY A 1 404 ? -17.617 13.203 29.318 1.00 84.88 404 GLY A O 1
ATOM 3006 N N . GLU A 1 405 ? -18.980 14.965 28.978 1.00 84.62 405 GLU A N 1
ATOM 3007 C CA . GLU A 1 405 ? -19.340 15.175 30.392 1.00 84.62 405 GLU A CA 1
ATOM 3008 C C . GLU A 1 405 ? -20.261 14.073 30.932 1.00 84.62 405 GLU A C 1
ATOM 3010 O O . GLU A 1 405 ? -20.059 13.570 32.040 1.00 84.62 405 GLU A O 1
ATOM 3015 N N . ALA A 1 406 ? -21.238 13.638 30.131 1.00 85.38 406 ALA A N 1
ATOM 3016 C CA . ALA A 1 406 ? -22.137 12.545 30.494 1.00 85.38 406 ALA A CA 1
ATOM 3017 C C . ALA A 1 406 ? -21.370 11.215 30.621 1.00 85.38 406 ALA A C 1
ATOM 3019 O O . ALA A 1 406 ? -21.567 10.459 31.570 1.00 85.38 406 ALA A O 1
ATOM 3020 N N . VAL A 1 407 ? -20.409 10.981 29.721 1.00 87.94 407 VAL A N 1
ATOM 3021 C CA . VAL A 1 407 ? -19.546 9.792 29.766 1.00 87.94 407 VAL A CA 1
ATOM 3022 C C . VAL A 1 407 ? -18.594 9.823 30.965 1.00 87.94 407 VAL A C 1
ATOM 3024 O O . VAL A 1 407 ? -18.421 8.802 31.626 1.00 87.94 407 VAL A O 1
ATOM 3027 N N . ARG A 1 408 ? -18.002 10.982 31.298 1.00 86.81 408 ARG A N 1
ATOM 3028 C CA . ARG A 1 408 ? -17.125 11.123 32.482 1.00 86.81 408 ARG A CA 1
ATOM 3029 C C . ARG A 1 408 ? -17.871 10.936 33.798 1.00 86.81 408 ARG A C 1
ATOM 3031 O O . ARG A 1 408 ? -17.327 10.343 34.715 1.00 86.81 408 ARG A O 1
ATOM 3038 N N . SER A 1 409 ? -19.105 11.428 33.883 1.00 84.12 409 SER A N 1
ATOM 3039 C CA . SER A 1 409 ? -19.950 11.279 35.076 1.00 84.12 409 SER A CA 1
ATOM 3040 C C . SER A 1 409 ? -20.532 9.870 35.249 1.00 84.12 409 SER A C 1
ATOM 3042 O O . SER A 1 409 ? -21.205 9.620 36.245 1.00 84.12 409 SER A O 1
ATOM 3044 N N . GLY A 1 410 ? -20.306 8.959 34.293 1.00 81.88 410 GLY A N 1
ATOM 3045 C CA . GLY A 1 410 ? -20.866 7.605 34.310 1.00 81.88 410 GLY A CA 1
ATOM 3046 C C . GLY A 1 410 ? -22.371 7.549 34.032 1.00 81.88 410 GLY A C 1
ATOM 3047 O O . GLY A 1 410 ? -22.979 6.499 34.200 1.00 81.88 410 GLY A O 1
ATOM 3048 N N . SER A 1 411 ? -22.978 8.661 33.603 1.00 81.69 411 SER A N 1
ATOM 3049 C CA . SER A 1 411 ? -24.413 8.742 33.291 1.00 81.69 411 SER A CA 1
ATOM 3050 C C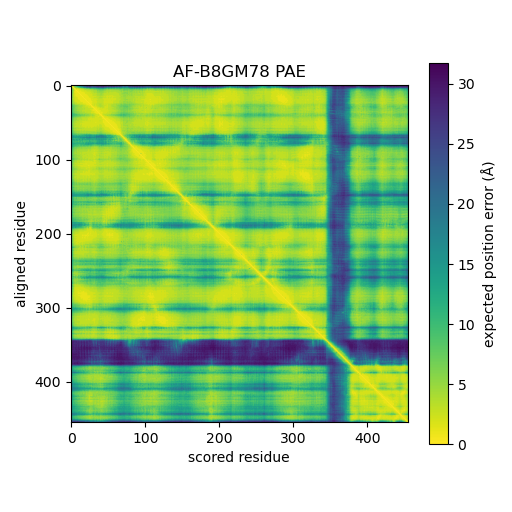 . SER A 1 411 ? -24.763 8.231 31.891 1.00 81.69 411 SER A C 1
ATOM 3052 O O . SER A 1 411 ? -25.940 8.091 31.566 1.00 81.69 411 SER A O 1
ATOM 3054 N N . LEU A 1 412 ? -23.756 7.990 31.046 1.00 86.38 412 LEU A N 1
ATOM 3055 C CA . LEU A 1 412 ? -23.932 7.578 29.658 1.00 86.38 412 LEU A CA 1
ATOM 3056 C C . LEU A 1 412 ? -22.727 6.771 29.175 1.00 86.38 412 LEU A C 1
ATOM 3058 O O . LEU A 1 412 ? -21.586 7.157 29.421 1.00 86.38 412 LEU A O 1
ATOM 3062 N N . GLU A 1 413 ? -22.962 5.705 28.413 1.00 87.62 413 GLU A N 1
ATOM 3063 C CA . GLU A 1 413 ? -21.896 4.993 27.696 1.00 87.62 413 GLU A CA 1
ATOM 3064 C C . GLU A 1 413 ? -22.046 5.177 26.184 1.00 87.62 413 GLU A C 1
ATOM 3066 O O . GLU A 1 413 ? -23.156 5.234 25.644 1.00 87.62 413 GLU A O 1
ATOM 3071 N N . ILE A 1 414 ? -20.919 5.260 25.472 1.00 90.56 414 ILE A N 1
ATOM 3072 C CA . ILE A 1 414 ? -20.925 5.254 24.004 1.00 90.56 414 ILE A CA 1
ATOM 3073 C C . ILE A 1 414 ? -20.544 3.855 23.539 1.00 90.56 414 ILE A C 1
ATOM 3075 O O . ILE A 1 414 ? -19.465 3.353 23.846 1.00 90.56 414 ILE A O 1
ATOM 3079 N N . VAL A 1 415 ? -21.423 3.224 22.770 1.00 91.56 415 VAL A N 1
ATOM 3080 C CA . VAL A 1 415 ? -21.205 1.894 22.204 1.00 91.56 415 VAL A CA 1
ATOM 3081 C C . VAL A 1 415 ? -20.956 2.036 20.713 1.00 91.56 415 VAL A C 1
ATOM 3083 O O . VAL A 1 415 ? -21.878 2.273 19.938 1.00 91.56 415 VAL A O 1
ATOM 3086 N N . VAL A 1 416 ? -19.706 1.864 20.300 1.00 91.81 416 VAL A N 1
ATOM 3087 C CA . VAL A 1 416 ? -19.310 1.900 18.893 1.00 91.81 416 VAL A CA 1
ATOM 3088 C C . VAL A 1 416 ? -19.355 0.488 18.320 1.00 91.81 416 VAL A C 1
ATOM 3090 O O . VAL A 1 416 ? -18.652 -0.405 18.791 1.00 91.81 416 VAL A O 1
ATOM 3093 N N . ILE A 1 417 ? -20.167 0.279 17.289 1.00 90.06 417 ILE A N 1
ATOM 3094 C CA . ILE A 1 417 ? -20.236 -0.978 16.544 1.00 90.06 417 ILE A CA 1
ATOM 3095 C C . ILE A 1 417 ? -19.464 -0.791 15.242 1.00 90.06 417 ILE A C 1
ATOM 3097 O O . ILE A 1 417 ? -19.807 0.058 14.421 1.00 90.06 417 ILE A O 1
ATOM 3101 N N . THR A 1 418 ? -18.406 -1.574 15.049 1.00 88.19 418 THR A N 1
ATOM 3102 C CA . THR A 1 418 ? -17.515 -1.455 13.892 1.00 88.19 418 THR A CA 1
ATOM 3103 C C . THR A 1 418 ? -17.035 -2.816 13.415 1.00 88.19 418 THR A C 1
ATOM 3105 O O . THR A 1 418 ? -16.946 -3.772 14.167 1.00 88.19 418 THR A O 1
ATOM 3108 N N . ASP A 1 419 ? -16.726 -2.920 12.141 1.00 83.19 419 ASP A N 1
ATOM 3109 C CA . ASP A 1 419 ? -16.064 -4.050 11.492 1.00 83.19 419 ASP A CA 1
ATOM 3110 C C . ASP A 1 419 ? -14.661 -3.711 11.011 1.00 83.19 419 ASP A C 1
ATOM 3112 O O . ASP A 1 419 ? -13.951 -4.582 10.514 1.00 83.19 419 ASP A O 1
ATOM 3116 N N . ASP A 1 420 ? -14.270 -2.446 11.146 1.00 82.38 420 ASP A N 1
ATOM 3117 C CA . ASP A 1 420 ? -12.927 -2.011 10.840 1.00 82.38 420 ASP A CA 1
ATOM 3118 C C . ASP A 1 420 ? -11.993 -2.530 11.932 1.00 82.38 420 ASP A C 1
ATOM 3120 O O . ASP A 1 420 ? -11.990 -2.066 13.077 1.00 82.38 420 ASP A O 1
ATOM 3124 N N . ARG A 1 421 ? -11.172 -3.509 11.563 1.00 82.50 421 ARG A N 1
ATOM 3125 C CA . ARG A 1 421 ? -10.204 -4.130 12.460 1.00 82.50 421 ARG A CA 1
ATOM 3126 C C . ARG A 1 421 ? -9.224 -3.108 13.035 1.00 82.50 421 ARG A C 1
ATOM 3128 O O . ARG A 1 421 ? -8.871 -3.201 14.210 1.00 82.50 421 ARG A O 1
ATOM 3135 N N . GLN A 1 422 ? -8.870 -2.069 12.271 1.00 80.00 422 GLN A N 1
ATOM 3136 C CA . GLN A 1 422 ? -8.005 -0.993 12.760 1.00 80.00 422 GLN A CA 1
ATOM 3137 C C . GLN A 1 422 ? -8.649 -0.232 13.918 1.00 80.00 422 GLN A C 1
ATOM 3139 O O . GLN A 1 422 ? -7.957 0.100 14.888 1.00 80.00 422 GLN A O 1
ATOM 3144 N N . ALA A 1 423 ? -9.962 0.000 13.851 1.00 85.44 423 ALA A N 1
ATOM 3145 C CA . ALA A 1 423 ? -10.701 0.766 14.849 1.00 85.44 423 ALA A CA 1
ATOM 3146 C C . ALA A 1 423 ? -10.636 0.121 16.244 1.00 85.44 423 ALA A C 1
ATOM 3148 O O . ALA A 1 423 ? -10.607 0.839 17.242 1.00 85.44 423 ALA A O 1
ATOM 3149 N N . THR A 1 424 ? -10.483 -1.208 16.315 1.00 86.06 424 THR A N 1
ATOM 3150 C CA . THR A 1 424 ? -10.305 -1.958 17.574 1.00 86.06 424 THR A CA 1
ATOM 3151 C C . THR A 1 424 ? -9.042 -1.585 18.348 1.00 86.06 424 THR A C 1
ATOM 3153 O O . THR A 1 424 ? -8.955 -1.863 19.536 1.00 86.06 424 THR A O 1
ATOM 3156 N N . SER A 1 425 ? -8.063 -0.953 17.699 1.00 82.81 425 SER A N 1
ATOM 3157 C CA . SER A 1 425 ? -6.821 -0.506 18.338 1.00 82.81 425 SER A CA 1
ATOM 3158 C C . SER A 1 425 ? -6.716 1.017 18.400 1.00 82.81 425 SER A C 1
ATOM 3160 O O . SER A 1 425 ? -6.264 1.564 19.403 1.00 82.81 425 SER A O 1
ATOM 3162 N N . THR A 1 426 ? -7.169 1.713 17.351 1.00 84.62 426 THR A N 1
ATOM 3163 C CA . THR A 1 426 ? -7.048 3.176 17.250 1.00 84.62 426 THR A CA 1
ATOM 3164 C C . THR A 1 426 ? -8.050 3.909 18.128 1.00 84.62 426 THR A C 1
ATOM 3166 O O . THR A 1 426 ? -7.669 4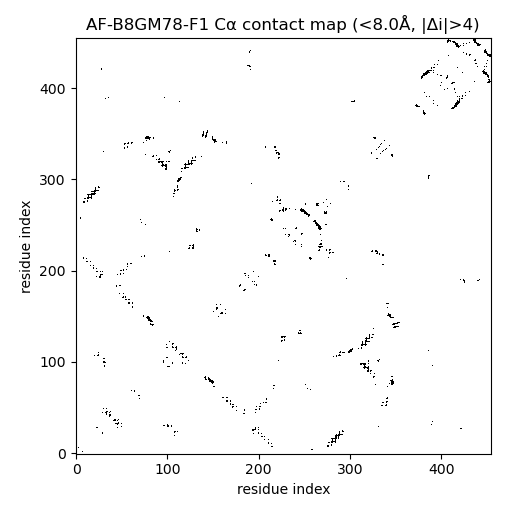.903 18.739 1.00 84.62 426 THR A O 1
ATOM 3169 N N . ILE A 1 427 ? -9.299 3.433 18.225 1.00 89.00 427 ILE A N 1
ATOM 3170 C CA . ILE A 1 427 ? -10.298 4.066 19.097 1.00 89.00 427 ILE A CA 1
ATOM 3171 C C . ILE A 1 427 ? -9.874 3.921 20.565 1.00 89.00 427 ILE A C 1
ATOM 3173 O O . ILE A 1 427 ? -9.709 4.961 21.199 1.00 89.00 427 ILE A O 1
ATOM 3177 N N . PRO A 1 428 ? -9.585 2.712 21.103 1.00 89.00 428 PRO A N 1
ATOM 3178 C CA . PRO A 1 428 ? -9.116 2.580 22.482 1.00 89.00 428 PRO A CA 1
ATOM 3179 C C . PRO A 1 428 ? -7.884 3.429 22.798 1.00 89.00 428 PRO A C 1
ATOM 3181 O O . PRO A 1 428 ? -7.873 4.140 23.795 1.00 89.00 428 PRO A O 1
ATOM 3184 N N . ALA A 1 429 ? -6.878 3.433 21.917 1.00 84.69 429 ALA A N 1
ATOM 3185 C CA . ALA A 1 429 ? -5.660 4.212 22.135 1.00 84.69 429 ALA A CA 1
ATOM 3186 C C . ALA A 1 429 ? -5.894 5.733 22.121 1.00 84.69 429 ALA A C 1
ATOM 3188 O O . ALA A 1 429 ? -5.189 6.471 22.810 1.00 84.69 429 ALA A O 1
ATOM 3189 N N . ALA A 1 430 ? -6.842 6.221 21.317 1.00 86.50 430 ALA A N 1
ATOM 3190 C CA . ALA A 1 430 ? -7.170 7.640 21.269 1.00 86.50 430 ALA A CA 1
ATOM 3191 C C . ALA A 1 430 ? -7.959 8.081 22.506 1.00 86.50 430 ALA A C 1
ATOM 3193 O O . ALA A 1 430 ? -7.655 9.129 23.072 1.00 86.50 430 ALA A O 1
ATOM 3194 N N . VAL A 1 431 ? -8.939 7.286 22.943 1.00 88.81 431 VAL A N 1
ATOM 3195 C CA . VAL A 1 431 ? -9.774 7.650 24.096 1.00 88.81 431 VAL A CA 1
ATOM 3196 C C . VAL A 1 431 ? -9.036 7.489 25.428 1.00 88.81 431 VAL A C 1
ATOM 3198 O O . VAL A 1 431 ? -9.242 8.305 26.323 1.00 88.81 431 VAL A O 1
ATOM 3201 N N . ASP A 1 432 ? -8.110 6.530 25.529 1.00 87.69 432 ASP A N 1
ATOM 3202 C CA . ASP A 1 432 ? -7.228 6.348 26.693 1.00 87.69 432 ASP A CA 1
ATOM 3203 C C . ASP A 1 432 ? -6.389 7.610 26.950 1.00 87.69 432 ASP A C 1
ATOM 3205 O O . ASP A 1 432 ? -6.388 8.166 28.047 1.00 87.69 432 ASP A O 1
ATOM 3209 N N . LYS A 1 433 ? -5.802 8.188 25.891 1.00 85.31 433 LYS A N 1
ATOM 3210 C CA . LYS A 1 433 ? -5.103 9.487 25.955 1.00 85.31 433 LYS A CA 1
ATOM 3211 C C . LYS A 1 433 ? -6.003 10.652 26.384 1.00 85.31 433 LYS A C 1
ATOM 3213 O O . LYS A 1 433 ? -5.494 11.671 26.844 1.00 85.31 433 LYS A O 1
ATOM 3218 N N . MET A 1 434 ? -7.316 10.536 26.193 1.00 86.62 434 MET A N 1
ATOM 3219 C CA . MET A 1 434 ? -8.306 11.540 26.595 1.00 86.62 434 MET A CA 1
ATOM 3220 C C . MET A 1 434 ? -8.838 11.318 28.024 1.00 86.62 434 MET A C 1
ATOM 3222 O O . MET A 1 434 ? -9.643 12.128 28.490 1.00 86.62 434 MET A O 1
ATOM 3226 N N . GLY A 1 435 ? -8.386 10.263 28.716 1.00 86.25 435 GLY A N 1
ATOM 3227 C CA . GLY A 1 435 ? -8.817 9.907 30.070 1.00 86.25 435 GLY A CA 1
ATOM 3228 C C . GLY A 1 435 ? -10.115 9.095 30.121 1.00 86.25 435 GLY A C 1
ATOM 3229 O O . GLY A 1 435 ? -10.852 9.189 31.097 1.00 86.25 435 GLY A O 1
ATOM 3230 N N . TYR A 1 436 ? -10.426 8.339 29.067 1.00 90.00 436 TYR A N 1
ATOM 3231 C CA . TYR A 1 436 ? -11.585 7.446 29.006 1.00 90.00 436 TYR A CA 1
ATOM 3232 C C . TYR A 1 436 ? -11.139 5.988 28.899 1.00 90.00 436 TYR A C 1
ATOM 3234 O O . TYR A 1 436 ? -10.071 5.690 28.372 1.00 90.00 436 TYR A O 1
ATOM 3242 N N . ILE A 1 437 ? -11.991 5.069 29.342 1.00 89.12 437 ILE A N 1
ATOM 3243 C CA . ILE A 1 437 ? -11.758 3.627 29.259 1.00 89.12 437 ILE A CA 1
ATOM 3244 C C . ILE A 1 437 ? -12.494 3.081 28.035 1.00 89.12 437 ILE A C 1
ATOM 3246 O O . ILE A 1 437 ? -13.658 3.413 27.804 1.00 89.12 437 ILE A O 1
ATOM 3250 N N . ALA A 1 438 ? -11.824 2.224 27.263 1.00 91.12 438 ALA A N 1
ATOM 3251 C CA . ALA A 1 438 ? -12.431 1.490 26.159 1.00 91.12 438 ALA A CA 1
ATOM 3252 C C . ALA A 1 438 ? -12.351 -0.019 26.381 1.00 91.12 438 ALA A C 1
ATOM 3254 O O . ALA A 1 438 ? -11.269 -0.567 26.584 1.00 91.12 438 ALA A O 1
ATOM 3255 N N . GLU A 1 439 ? -13.488 -0.694 26.254 1.00 90.50 439 GLU A N 1
ATOM 3256 C CA . GLU A 1 439 ? -13.585 -2.149 26.318 1.00 90.50 439 GLU A CA 1
ATOM 3257 C C . GLU A 1 439 ? -14.012 -2.703 24.954 1.00 90.50 439 GLU A C 1
ATOM 3259 O O . GLU A 1 439 ? -15.049 -2.320 24.409 1.00 90.50 439 GLU A O 1
ATOM 3264 N N . VAL A 1 440 ? -13.194 -3.587 24.376 1.00 90.62 440 VAL A N 1
ATOM 3265 C CA . VAL A 1 440 ? -13.432 -4.162 23.045 1.00 90.62 440 VAL A CA 1
ATOM 3266 C C . VAL A 1 440 ? -13.927 -5.594 23.188 1.00 90.62 440 VAL A C 1
ATOM 3268 O O . VAL A 1 440 ? -13.239 -6.450 23.738 1.00 90.62 440 VAL A O 1
ATOM 3271 N N . THR A 1 441 ? -15.102 -5.872 22.634 1.00 88.50 441 THR A N 1
ATOM 3272 C CA . THR A 1 441 ? -15.709 -7.206 22.612 1.00 88.50 441 THR A CA 1
ATOM 3273 C C . THR A 1 441 ? -16.012 -7.633 21.182 1.00 88.50 441 THR A C 1
ATOM 3275 O O . THR A 1 441 ? -16.407 -6.831 20.334 1.00 88.50 441 THR A O 1
ATOM 3278 N N . HIS A 1 442 ? -15.804 -8.914 20.889 1.00 84.19 442 HIS A N 1
ATOM 3279 C CA . HIS A 1 442 ? -16.126 -9.481 19.584 1.00 84.19 442 HIS A CA 1
ATOM 3280 C C . HIS A 1 442 ? -17.611 -9.852 19.530 1.00 84.19 442 HIS A C 1
ATOM 3282 O O . HIS A 1 442 ? -18.110 -10.555 20.408 1.00 84.19 442 HIS A O 1
ATOM 3288 N N . ILE A 1 443 ? -18.301 -9.442 18.469 1.00 85.06 443 ILE A N 1
ATOM 3289 C CA . ILE A 1 443 ? -19.709 -9.767 18.213 1.00 85.06 443 ILE A CA 1
ATOM 3290 C C . ILE A 1 443 ? -19.840 -10.495 16.867 1.00 85.06 443 ILE A C 1
ATOM 3292 O O . ILE A 1 443 ? -18.949 -10.389 16.026 1.00 85.06 443 ILE A O 1
ATOM 3296 N N . PRO A 1 444 ? -20.941 -11.222 16.598 1.00 76.56 444 PRO A N 1
ATOM 3297 C CA . PRO A 1 444 ? -21.107 -11.932 15.331 1.00 76.56 444 PRO A CA 1
ATOM 3298 C C . PRO A 1 444 ? -21.005 -11.038 14.095 1.00 76.56 444 PRO A C 1
ATOM 3300 O O . PRO A 1 444 ? -20.753 -11.557 13.021 1.00 76.56 444 PRO A O 1
ATOM 3303 N N . GLU A 1 445 ? -21.201 -9.721 14.212 1.00 74.62 445 GLU A N 1
ATOM 3304 C CA . GLU A 1 445 ? -21.209 -8.777 13.085 1.00 74.62 445 GLU A CA 1
ATOM 3305 C C . GLU A 1 445 ? -19.980 -7.851 13.001 1.00 74.62 445 GLU A C 1
ATOM 3307 O O . GLU A 1 445 ? -19.940 -6.953 12.150 1.00 74.62 445 GLU A O 1
ATOM 3312 N N . GLY A 1 446 ? -18.965 -8.103 13.838 1.00 83.94 446 GLY A N 1
ATOM 3313 C CA . GLY A 1 446 ? -17.731 -7.325 13.937 1.00 83.94 446 GLY A CA 1
ATOM 3314 C C . GLY A 1 446 ? -17.270 -7.168 15.389 1.00 83.94 446 GLY A C 1
ATOM 3315 O O . GLY A 1 446 ? -17.131 -8.133 16.137 1.00 83.94 446 GLY A O 1
ATOM 3316 N N . TYR A 1 447 ? -17.068 -5.927 15.800 1.00 88.12 447 TYR A N 1
ATOM 3317 C CA . TYR A 1 447 ? -16.534 -5.525 17.089 1.00 88.12 447 TYR A CA 1
ATOM 3318 C C . TYR A 1 447 ? -17.457 -4.498 17.741 1.00 88.12 447 TYR A C 1
ATOM 3320 O O . TYR A 1 447 ? -18.008 -3.613 17.084 1.00 88.12 447 TYR A O 1
ATOM 3328 N N . ARG A 1 448 ? -17.605 -4.615 19.055 1.00 91.06 448 ARG A N 1
ATOM 3329 C CA . ARG A 1 448 ? -18.296 -3.657 19.908 1.00 91.06 448 ARG A CA 1
ATOM 3330 C C . ARG A 1 448 ? -17.262 -3.021 20.829 1.00 91.06 448 ARG A C 1
ATOM 3332 O O . ARG A 1 448 ? -16.620 -3.725 21.603 1.00 91.06 448 ARG A O 1
ATOM 3339 N N . ILE A 1 449 ? -17.107 -1.706 20.738 1.00 91.62 449 ILE A N 1
ATOM 3340 C CA . ILE A 1 449 ? -16.192 -0.912 21.559 1.00 91.62 449 ILE A CA 1
ATOM 3341 C C . ILE A 1 449 ? -17.046 -0.055 22.492 1.00 91.62 449 ILE A C 1
ATOM 3343 O O . ILE A 1 449 ? -17.763 0.833 22.037 1.00 91.62 449 ILE A O 1
ATOM 3347 N N . CYS A 1 450 ? -17.006 -0.347 23.786 1.00 91.25 450 CYS A N 1
ATOM 3348 C CA . CYS A 1 450 ? -17.716 0.411 24.808 1.00 91.25 450 CYS A CA 1
ATOM 3349 C C . CYS A 1 450 ? -16.780 1.470 25.396 1.00 91.25 450 CYS A C 1
ATOM 3351 O O . CYS A 1 450 ? -15.692 1.127 25.852 1.00 91.25 450 CYS A O 1
ATOM 3353 N N . LEU A 1 451 ? -17.184 2.739 25.349 1.00 92.00 451 LEU A N 1
ATOM 3354 C CA . LEU A 1 451 ? -16.434 3.881 25.864 1.00 92.00 451 LEU A CA 1
ATOM 3355 C C . LEU A 1 451 ? -17.094 4.385 27.151 1.00 92.00 451 LEU A C 1
ATOM 3357 O O . LEU A 1 451 ? -18.291 4.689 27.153 1.00 92.00 451 LEU A O 1
ATOM 3361 N N . ARG A 1 452 ? -16.302 4.494 28.220 1.00 90.31 452 ARG A N 1
ATOM 3362 C CA . ARG A 1 452 ? -16.735 4.866 29.577 1.00 90.31 452 ARG A CA 1
ATOM 3363 C C . ARG A 1 452 ? -15.789 5.898 30.189 1.00 90.31 452 ARG A C 1
ATOM 3365 O O . ARG A 1 452 ? -14.632 6.003 29.780 1.00 90.31 452 ARG A O 1
ATOM 3372 N N . GLY A 1 453 ? -16.258 6.664 31.171 1.00 84.50 453 GLY A N 1
ATOM 3373 C CA . GLY A 1 453 ? -15.393 7.533 31.975 1.00 84.50 453 GLY A CA 1
ATOM 3374 C C . GLY A 1 453 ? -14.377 6.725 32.788 1.00 84.50 453 GLY A C 1
ATOM 3375 O O . GLY A 1 453 ? -14.707 5.651 33.289 1.00 84.50 453 GLY A O 1
ATOM 3376 N N . ALA A 1 454 ? -13.145 7.227 32.911 1.00 75.94 454 ALA A N 1
ATOM 3377 C CA . ALA A 1 454 ? -12.234 6.759 33.951 1.00 75.94 454 ALA A CA 1
ATOM 3378 C C . ALA A 1 454 ? -12.714 7.349 35.285 1.00 75.94 454 ALA A C 1
ATOM 3380 O O . ALA A 1 454 ? -12.774 8.572 35.411 1.00 75.94 454 ALA A O 1
ATOM 3381 N N . VAL A 1 455 ? -13.143 6.485 36.209 1.00 57.72 455 VAL A N 1
ATOM 3382 C CA . VAL A 1 455 ? -13.613 6.869 37.554 1.00 57.72 455 VAL A CA 1
ATOM 3383 C C . VAL A 1 455 ? -12.507 7.562 38.338 1.00 57.72 455 VAL A C 1
ATOM 3385 O O . VAL A 1 455 ? -11.359 7.060 38.282 1.00 57.72 455 VAL A O 1
#

Sequence (455 aa):
MGESPYTLIIVTSAVIGLVAGFVMHRSDFCVTAMFRDLFLVNDRFLLRMLVLLVVVSMFAFELARLGGQLTPYPFPLLGPASLTTLVAGVLFGIGMVLAGGCVVGTLYKLGAGSVVAAVAFVGLLVGSALYAEWHPWWSDLARSTMLHSAVTLPQLLGLQPGYLILPLALLGLVYLVRCQHLGLLSRPAFARGHIAPWQAALVLAALGLISWYVIGMPLGITTSYAKLGATLESLVLPERVSSLAFFQAQGLNYTPPFADSAVQGGAGPQLDAIAAIQYPLIAGIVLGAAASALSVGEWRLRYRIPARQYASALLGGILLGAASRMVPGCNIWHLWGGVPILAHAESAVSARPGAGGVDWQQAAVQGSDSLMAERAQDNVVLDIRGQICPSCLLLALKELNRYGEAVRSGSLEIVVITDDRQATSTIPAAVDKMGYIAEVTHIPEGYRICLRGAV

Nearest PDB structures (foldseek):
  8k1r-assembly1_A  TM=7.590E-01  e=1.167E-16  Spirochaeta thermophila DSM 6578
  8k1r-assembly1_B  TM=7.708E-01  e=9.385E-16  Spirochaeta thermophila DSM 6578
  8j4c-assembly1_A  TM=7.556E-01  e=1.379E-14  Spirochaeta thermophila DSM 6578
  6leo-assembly1_A  TM=8.050E-01  e=1.195E-11  Spirochaeta thermophila
  6lep-assembly1_A  TM=8.184E-01  e=2.544E-10  Spirochaeta thermophila

Secondary structure (DSSP, 8-state):
----HHHHHHHHHHHHHHHHHHHHHHHT--HHHHHHHHHHS---HHHHHHHHHHHHHHHHHHHHHHTT---SSSPTT---EEHHHHHHHHHHHHHHHHTTS-HHHHHHHHHTTBHHHHHHHHHHHHHHHHHHHHHHHHHHHHHHTEEE-S-BHHHHTT--HHHHHHHHHHHHHHHHHHHHHTTTT-----STTPPPHHHHHHHHHHHHHHHHHHHSS----SHHHHHHHHHHHHTT-HHHHHH-HHHH---EEE--TT-SS-EEE-SSSS--HHHHHHHHHHHHHHHHHHHHHHHTT----B----HHHHHHHHHHHHHHHHHHHHTT--HIIIIIIIGGGTB------------------------------EEETTEEEEE-TT--TTHHHHHHHHHHHHHHHHHHTTS-EEEEEE--TTHHHHHHHHHHHTTEEEEEEEETTEEEEEEEE--

InterPro domains:
  IPR001455 TusA-like domain [PF01206] (381-452)
  IPR007272 Sulphur transport TsuA/YedE [PF04143] (26-343)
  IPR007272 Sulphur transport TsuA/YedE [PTHR30574] (49-343)
  IPR036868 TusA-like domain superfamily [G3DSA:3.30.110.40] (378-452)
  IPR036868 TusA-like domain superfamily [SSF64307] (377-449)

Radius of gyration: 22.96 Å; Cα contacts (8 Å, |Δi|>4): 850; chains: 1; bounding box: 63×60×70 Å

Mean predicted aligned error: 9.19 Å